Protein 4M6B (pdb70)

GO terms:
  GO:0000785 chromatin (C, IDA)
  GO:0003682 chromatin binding (F, IDA)
  GO:0030466 silent mating-type cassette heterochromatin formation (P, IGI)
  GO:0006357 regulation of transcription by RNA polymerase II (P, IGI)
  GO:0005634 nucleus (C, HDA)
  GO:0006338 chromatin remodeling (P, IMP)
  GO:0006357 regulation of transcription by RNA polymerase II (P, IMP)
  GO:0006368 transcription elongation by RNA polymerase II (P, IMP)
  GO:0070481 nuclear-transcribed mRNA catabolic process, non-stop decay (P, IMP)
  GO:0042802 identical protein binding (F, IPI)
  GO:0005515 protein binding (F, IPI)
  GO:0000791 euchromatin (C, IDA)
  GO:0000978 RNA polymerase II cis-regulatory region sequence-specific DNA binding (F, IDA)
  GO:0031490 chromatin DNA binding (F, IDA)

Foldseek 3Di:
DDAFQVLLVVLLCVQPVQFAADPQRRVVLRVVLVLVLVQLLLQQLVVCVVVVHQERALVSSLVSLVVQFDDPLSVVLQVQLVQLLVQLVVDPPDDASCVSSVHSTHLVVQLVVSVVSNPDSGYYDSSNSSSSRRSSSVVSSQLSNQLCVQCVVVVHRYGDVVSSVCSQVVDVRSVVSVVVSVVVD/DDDDVVVCVVVPDPDDDDDDDPD/DADAFQVLLVVLLCVQPVQFAEDPQRSVVLSVVLVLVLVQLLLQQQCVCVVPVHQERELVSSLVSLVVQFDDVLSVVLQVQLVQLLVQLVVADPPDASCVSSVHSTHLVVQLVVSVVSHDPSYYYDSSNSRSSRRSSSSVSSQLSNQLCVQCVVVPHRYRDVVSSVCSQVVDPRSVVNVVVSVVVVD/DDDPVVVCVPVVDPDDDDDDDPD

InterPro domains:
  IPR002119 Histone H2A [PR00620] (21-43)
  IPR002119 Histone H2A [PR00620] (51-66)
  IPR002119 Histone H2A [PR00620] (66-79)
  IPR002119 Histone H2A [PR00620] (80-94)
  IPR002119 Histone H2A [PR00620] (107-125)
  IPR002119 Histone H2A [PTHR23430] (21-126)
  IPR002119 Histone H2A [SM00414] (10-130)
  IPR007125 Core Histone H2A/H2B/H3 domain [PF00125] (20-98)
  IPR009072 Histone-fold [G3DSA:1.10.20.10] (6-134)
  IPR009072 Histone-fold [SSF47113] (7-106)
  IPR032454 Histone H2A, C-terminal domain [PF16211] (100-133)
  IPR032458 Histone H2A conserved site [PS00046] (29-35)
  IPR061508 Histone H2A, histone fold [cd00074] (27-112)

B-factor: mean 30.36, std 12.37, range [11.06, 81.87]

Sequence (418 aa):
KETYSSYIYKVLKQTHPDTGISQKSMSILNSFVNDIFERIATEASKLAAYNKKSTISAREIQTAVRLILPGELAKHAVSEGTRAVTKYSSSTQAQSSSARAGLQFPVGRIKRYLKRHATGRTRVGSKAAIYLTAVLEYLTAEVLELAGNAAKDLKVKRITPRHLQLAIRGDDELDSLIRATIASGSVGLSALFDLDLDDSEDFTVNSSRKETYSSYIYKVLKQTHPDTGISQKSMSILNSFVNDIFERIATEASKLAAYNKKSTISAREIQTAVRLILPGELAKHAVSEGTRAVTKYSSSTQAQSSSARAGLQFPVGRIKRYLKRHATGRTRVGSKAAIYLTAVLEYLTAEVLELAGNAAKDLKVKRITPRHLQLAIRGDDELDSLIRATIASGGSVGLSALFDLDLDDSEDFTVNSS

CATH classification: 1.10.20.10

Radius of gyration: 30.54 Å; Cα contacts (8 Å, |Δi|>4): 631; chains: 4; bounding box: 44×90×67 Å

Secondary structure (DSSP, 8-state):
----HHHHHHHHHHH-TT-EEBHHHHHHHHHHHHHHHHHHHHHHHHHHHHTT-SEE-HHHHHHHHHHHS-HHHHHHHHHHHHHHHHHHHH----S-HHHHHT-SS-HHHHHHHHHHT--SS-EE-HHHHHHHHHHHHHHHHHHHHHHHHHHHHTT-SEE-HHHHHHHHHTSHHHHHHHHHHHHH-/---GGGG--TT---PPBP-----/-----HHHHHHHHHHH-TT-EEBHHHHHHHHHHHHHHHHHHHHHHHHHHHHTT-SEE-HHHHHHHHHHHS-HHHHHHHHHHHHHHHHHHHHS-SSS-HHHHHT-SS-HHHHHHHHHTT--SS-EE-HHHHHHHHHHHHHHHHHHHHHHHHHHHHTT-SEE-HHHHHHHHHTSHHHHHHHHHHHHHT-/---GGGG--TT---PPBP-----

Nearest PDB structures (foldseek):
  6ae8-assembly2_B  TM=9.876E-01  e=5.219E-27  Saccharomyces cerevisiae S288C
  7ybf-assembly2_B  TM=9.738E-01  e=1.596E-22  Schizosaccharomyces pombe
  8uq9-assembly2_a  TM=9.694E-01  e=1.144E-21  Homo sapiens
  8uq9-assembly1_A  TM=9.672E-01  e=3.319E-21  Homo sapiens
  8uq8-assembly1_A  TM=9.701E-01  e=4.817E-21  Homo sapiens

Structure (mmCIF, N/CA/C/O backbone):
data_4M6B
#
_entry.id   4M6B
#
_cell.length_a   65.667
_cell.length_b   69.917
_cell.length_c   101.724
_cell.angle_alpha   90.00
_cell.angle_beta   90.00
_cell.angle_gamma   90.00
#
_symmetry.space_group_name_H-M   'P 21 21 2'
#
loop_
_entity.id
_entity.type
_entity.pdbx_description
1 polymer 'Chimera protein of Histone H2B.1 and Histone H2A.Z'
2 polymer 'Helicase SWR1'
3 water water
#
loop_
_atom_site.group_PDB
_atom_site.id
_atom_site.type_symbol
_atom_site.label_atom_id
_atom_site.label_alt_id
_atom_site.label_comp_id
_atom_site.label_asym_id
_atom_site.label_entity_id
_atom_site.label_seq_id
_atom_site.pdbx_PDB_ins_code
_atom_site.Cartn_x
_atom_site.Cartn_y
_atom_site.Cartn_z
_atom_site.occupancy
_atom_site.B_iso_or_equiv
_atom_site.auth_seq_id
_atom_site.auth_comp_id
_atom_site.auth_asym_id
_atom_site.auth_atom_id
_atom_site.pdbx_PDB_model_num
ATOM 1 N N . LYS A 1 3 ? 48.282 3.121 19.658 1.00 44.30 37 LYS A N 1
ATOM 2 C CA . LYS A 1 3 ? 48.723 4.546 19.865 1.00 45.94 37 LYS A CA 1
ATOM 3 C C . LYS A 1 3 ? 50.236 4.641 19.933 1.00 48.77 37 LYS A C 1
ATOM 4 O O . LYS A 1 3 ? 50.856 4.201 20.888 1.00 50.84 37 LYS A O 1
ATOM 10 N N . GLU A 1 4 ? 50.832 5.259 18.924 1.00 49.85 38 GLU A N 1
ATOM 11 C CA . GLU A 1 4 ? 52.290 5.309 18.864 1.00 51.37 38 GLU A CA 1
ATOM 12 C C . GLU A 1 4 ? 52.877 6.691 19.024 1.00 49.52 38 GLU A C 1
ATOM 13 O O . GLU A 1 4 ? 52.126 7.659 19.078 1.00 49.31 38 GLU A O 1
ATOM 19 N N . THR A 1 5 ? 54.208 6.785 19.108 1.00 45.87 39 THR A N 1
ATOM 20 C CA . THR A 1 5 ? 54.911 8.068 19.288 1.00 41.44 39 THR A CA 1
ATOM 21 C C . THR A 1 5 ? 55.596 8.594 18.040 1.00 37.48 39 THR A C 1
ATOM 22 O O . THR A 1 5 ? 56.485 7.947 17.519 1.00 37.28 39 THR A O 1
ATOM 26 N N . TYR A 1 6 ? 55.231 9.782 17.573 1.00 32.42 40 TYR A N 1
ATOM 27 C CA . TYR A 1 6 ? 55.851 10.342 16.367 1.00 29.73 40 TYR A CA 1
ATOM 28 C C . TYR A 1 6 ? 56.656 11.593 16.656 1.00 28.06 40 TYR A C 1
ATOM 29 O O . TYR A 1 6 ? 57.101 12.280 15.736 1.00 25.41 40 TYR A O 1
ATOM 38 N N . SER A 1 7 ? 56.861 11.875 17.933 1.00 27.53 41 SER A N 1
ATOM 39 C CA . SER A 1 7 ? 57.536 13.096 18.337 1.00 26.18 41 SER A CA 1
ATOM 40 C C . SER A 1 7 ? 58.813 13.483 17.646 1.00 25.58 41 SER A C 1
ATOM 41 O O . SER A 1 7 ? 58.962 14.625 17.218 1.00 23.63 41 SER A O 1
ATOM 44 N N . SER A 1 8 ? 59.748 12.555 17.553 1.00 24.31 42 SER A N 1
ATOM 45 C CA . SER A 1 8 ? 61.003 12.861 16.897 1.00 25.45 42 SER A CA 1
ATOM 46 C C . SER A 1 8 ? 60.837 13.331 15.491 1.00 24.00 42 SER A C 1
ATOM 47 O O . SER A 1 8 ? 61.524 14.242 15.040 1.00 22.85 42 SER A O 1
ATOM 50 N N . TYR A 1 9 ? 59.947 12.658 14.785 1.00 22.75 43 TYR A N 1
ATOM 51 C CA . TYR A 1 9 ? 59.701 12.970 13.401 1.00 22.35 43 TYR A CA 1
ATOM 52 C C . TYR A 1 9 ? 58.986 14.289 13.281 1.00 20.40 43 TYR A C 1
ATOM 53 O O . TYR A 1 9 ? 59.307 15.103 12.425 1.00 19.33 43 TYR A O 1
ATOM 62 N N . ILE A 1 10 ? 58.016 14.513 14.150 1.00 20.64 44 ILE A N 1
ATOM 63 C CA . ILE A 1 10 ? 57.304 15.772 14.107 1.00 19.65 44 ILE A CA 1
ATOM 64 C C . ILE A 1 10 ? 58.296 16.904 14.310 1.00 19.94 44 ILE A C 1
ATOM 65 O O . ILE A 1 10 ? 58.251 17.920 13.615 1.00 18.68 44 ILE A O 1
ATOM 70 N N . TYR A 1 11 ? 59.214 16.714 15.249 1.00 20.51 45 TYR A N 1
ATOM 71 C CA . TYR A 1 11 ? 60.207 17.730 15.528 1.00 20.88 45 TYR A CA 1
ATOM 72 C C . TYR A 1 11 ? 61.069 18.012 14.296 1.00 20.51 45 TYR A C 1
ATOM 73 O O . TYR A 1 11 ? 61.385 19.167 14.010 1.00 18.85 45 TYR A O 1
ATOM 82 N N . LYS A 1 12 ? 61.439 16.968 13.556 1.00 21.52 46 LYS A N 1
ATOM 83 C CA . LYS A 1 12 ? 62.250 17.166 12.357 1.00 21.47 46 LYS A CA 1
ATOM 84 C C . LYS A 1 12 ? 61.503 17.978 11.315 1.00 20.35 46 LYS A C 1
ATOM 85 O O . LYS A 1 12 ? 62.087 18.823 10.645 1.00 21.12 46 LYS A O 1
ATOM 91 N N . VAL A 1 13 ? 60.210 17.736 11.180 1.00 20.46 47 VAL A N 1
ATOM 92 C CA . VAL A 1 13 ? 59.422 18.489 10.225 1.00 20.59 47 VAL A CA 1
ATOM 93 C C . VAL A 1 13 ? 59.334 19.958 10.656 1.00 21.41 47 VAL A C 1
ATOM 94 O O . VAL A 1 13 ? 59.387 20.873 9.834 1.00 21.19 47 VAL A O 1
ATOM 98 N N . LEU A 1 14 ? 59.204 20.187 11.951 1.00 21.13 48 LEU A N 1
ATOM 99 C CA . LEU A 1 14 ? 59.133 21.551 12.433 1.00 21.91 48 LEU A CA 1
ATOM 100 C C . LEU A 1 14 ? 60.400 22.301 12.071 1.00 23.50 48 LEU A C 1
ATOM 101 O O . LEU A 1 14 ? 60.348 23.436 11.611 1.00 24.05 48 LEU A O 1
ATOM 106 N N . LYS A 1 15 ? 61.544 21.672 12.294 1.00 24.68 49 LYS A N 1
ATOM 107 C CA . LYS A 1 15 ? 62.790 22.333 11.979 1.00 28.09 49 LYS A CA 1
ATOM 108 C C . LYS A 1 15 ? 62.968 22.612 10.485 1.00 30.31 49 LYS A C 1
ATOM 109 O O . LYS A 1 15 ? 63.744 23.490 10.134 1.00 31.05 49 LYS A O 1
ATOM 115 N N . GLN A 1 16 ? 62.269 21.899 9.599 1.00 30.80 50 GLN A N 1
ATOM 116 C CA . GLN A 1 16 ? 62.419 22.192 8.161 1.00 33.66 50 GLN A CA 1
ATOM 117 C C . GLN A 1 16 ? 61.675 23.462 7.814 1.00 33.85 50 GLN A C 1
ATOM 118 O O . GLN A 1 16 ? 62.034 24.172 6.876 1.00 34.17 50 GLN A O 1
ATOM 124 N N . THR A 1 17 ? 60.597 23.713 8.547 1.00 32.91 51 THR A N 1
ATOM 125 C CA . THR A 1 17 ? 59.810 24.889 8.242 1.00 32.77 51 THR A CA 1
ATOM 126 C C . THR A 1 17 ? 59.960 26.089 9.147 1.00 31.21 51 THR A C 1
ATOM 127 O O . THR A 1 17 ? 59.762 27.216 8.700 1.00 31.03 51 THR A O 1
ATOM 131 N N . HIS A 1 18 ? 60.288 25.877 10.421 1.00 28.27 52 HIS A N 1
ATOM 132 C CA . HIS A 1 18 ? 60.526 26.998 11.346 1.00 26.81 52 HIS A CA 1
ATOM 133 C C . HIS A 1 18 ? 61.751 26.555 12.131 1.00 27.95 52 HIS A C 1
ATOM 134 O O . HIS A 1 18 ? 61.674 26.136 13.266 1.00 25.71 52 HIS A O 1
ATOM 141 N N . PRO A 1 19 ? 62.918 26.738 11.535 1.00 28.95 53 PRO A N 1
ATOM 142 C CA . PRO A 1 19 ? 64.177 26.388 12.169 1.00 30.79 53 PRO A CA 1
ATOM 143 C C . PRO A 1 19 ? 64.488 26.873 13.539 1.00 31.39 53 PRO A C 1
ATOM 144 O O . PRO A 1 19 ? 65.064 26.142 14.340 1.00 31.86 53 PRO A O 1
ATOM 148 N N . ASP A 1 20 ? 64.137 28.110 13.816 1.00 31.40 54 ASP A N 1
ATOM 149 C CA . ASP A 1 20 ? 64.439 28.616 15.138 1.00 33.57 54 ASP A CA 1
ATOM 150 C C . ASP A 1 20 ? 63.268 28.705 16.087 1.00 31.71 54 ASP A C 1
ATOM 151 O O . ASP A 1 20 ? 63.364 29.339 17.125 1.00 32.75 54 ASP A O 1
ATOM 156 N N . THR A 1 21 ? 62.188 28.005 15.769 1.00 28.39 55 THR A N 1
ATOM 157 C CA . THR A 1 21 ? 60.998 28.007 16.610 1.00 26.91 55 THR A CA 1
ATOM 158 C C . THR A 1 21 ? 60.929 26.736 17.411 1.00 26.16 55 THR A C 1
ATOM 159 O O . THR A 1 21 ? 61.139 25.654 16.880 1.00 25.67 55 THR A O 1
ATOM 163 N N . GLY A 1 22 ? 60.666 26.856 18.703 1.00 24.24 56 GLY A N 1
ATOM 164 C CA . GLY A 1 22 ? 60.583 25.671 19.531 1.00 24.05 56 GLY A CA 1
ATOM 165 C C . GLY A 1 22 ? 59.161 25.173 19.639 1.00 22.77 56 GLY A C 1
ATOM 166 O O . GLY A 1 22 ? 58.232 25.750 19.072 1.00 21.51 56 GLY A O 1
ATOM 167 N N . ILE A 1 23 ? 59.003 24.073 20.359 1.00 22.09 57 ILE A N 1
ATOM 168 C CA . ILE A 1 23 ? 57.693 23.507 20.570 1.00 20.79 57 ILE A CA 1
ATOM 169 C C . ILE A 1 23 ? 57.643 22.892 21.956 1.00 21.30 57 ILE A C 1
ATOM 170 O O .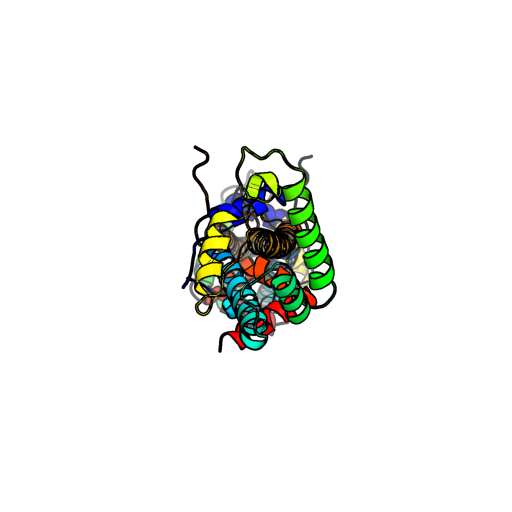 ILE A 1 23 ? 58.593 22.259 22.418 1.00 21.18 57 ILE A O 1
ATOM 175 N N . SER A 1 24 ? 56.531 23.112 22.633 1.00 20.87 58 SER A N 1
ATOM 176 C CA . SER A 1 24 ? 56.370 22.616 23.989 1.00 22.59 58 SER A CA 1
ATOM 177 C C . SER A 1 24 ? 55.971 21.146 24.043 1.00 23.56 58 SER A C 1
ATOM 178 O O . SER A 1 24 ? 55.439 20.605 23.075 1.00 23.10 58 SER A O 1
ATOM 181 N N . GLN A 1 25 ? 56.207 20.502 25.185 1.00 25.25 59 GLN A N 1
ATOM 182 C CA . GLN A 1 25 ? 55.833 19.094 25.310 1.00 26.02 59 GLN A CA 1
ATOM 183 C C . GLN A 1 25 ? 54.337 18.919 25.193 1.00 26.96 59 GLN A C 1
ATOM 184 O O . GLN A 1 25 ? 53.863 17.948 24.610 1.00 25.96 59 GLN A O 1
ATOM 190 N N . LYS A 1 26 ? 53.586 19.863 25.730 1.00 26.00 60 LYS A N 1
ATOM 191 C CA . LYS A 1 26 ? 52.142 19.799 25.642 1.00 26.92 60 LYS A CA 1
ATOM 192 C C . LYS A 1 26 ? 51.734 19.902 24.170 1.00 25.10 60 LYS A C 1
ATOM 193 O O . LYS A 1 26 ? 50.844 19.191 23.735 1.00 25.25 60 LYS A O 1
ATOM 199 N N . SER A 1 27 ? 52.358 20.778 23.396 1.00 24.32 61 SER A N 1
ATOM 200 C CA . SER A 1 27 ? 52.006 20.870 21.980 1.00 22.61 61 SER A CA 1
ATOM 201 C C . SER A 1 27 ? 52.332 19.566 21.273 1.00 22.26 61 SER A C 1
ATOM 202 O O . SER A 1 27 ? 51.578 19.097 20.427 1.00 20.94 61 SER A O 1
ATOM 205 N N . MET A 1 28 ? 53.466 18.969 21.605 1.00 22.29 62 MET A N 1
ATOM 206 C CA . MET A 1 28 ? 53.872 17.735 20.962 1.00 24.84 62 MET A CA 1
ATOM 207 C C . MET A 1 28 ? 52.901 16.627 21.257 1.00 25.32 62 MET A C 1
ATOM 208 O O . MET A 1 28 ? 52.631 15.790 20.408 1.00 25.45 62 MET A O 1
ATOM 213 N N . SER A 1 29 ? 52.359 16.606 22.463 1.00 24.97 63 SER A N 1
ATOM 214 C CA . SER A 1 29 ? 51.413 15.571 22.816 1.00 26.43 63 SER A CA 1
ATOM 215 C C . SER A 1 29 ? 50.178 15.639 21.932 1.00 25.80 63 SER A C 1
ATOM 216 O O . SER A 1 29 ? 49.648 14.618 21.503 1.00 24.80 63 SER A O 1
ATOM 219 N N . ILE A 1 30 ? 49.726 16.851 21.653 1.00 24.95 64 ILE A N 1
ATOM 220 C CA . ILE A 1 30 ? 48.563 17.041 20.816 1.00 23.00 64 ILE A CA 1
ATOM 221 C C . ILE A 1 30 ? 48.849 16.685 19.357 1.00 23.73 64 ILE A C 1
ATOM 222 O O . ILE A 1 30 ? 47.988 16.128 18.673 1.00 23.33 64 ILE A O 1
ATOM 227 N N . LEU A 1 31 ? 50.039 17.007 18.864 1.00 23.19 65 LEU A N 1
ATOM 228 C CA . LEU A 1 31 ? 50.340 16.655 17.475 1.00 24.31 65 LEU A CA 1
ATOM 229 C C . LEU A 1 31 ? 50.440 15.152 17.336 1.00 24.01 65 LEU A C 1
ATOM 230 O O . LEU A 1 31 ? 50.052 14.588 16.328 1.00 25.04 65 LEU A O 1
ATOM 235 N N . ASN A 1 32 ? 50.975 14.497 18.354 1.00 25.38 66 ASN A N 1
ATOM 236 C CA . ASN A 1 32 ? 51.062 13.050 18.312 1.00 27.18 66 ASN A CA 1
ATOM 237 C C . ASN A 1 32 ? 49.654 12.467 18.215 1.00 27.12 66 ASN A C 1
ATOM 238 O O . ASN A 1 32 ? 49.426 11.497 17.506 1.00 27.30 66 ASN A O 1
ATOM 243 N N . SER A 1 33 ? 48.714 13.051 18.942 1.00 26.45 67 SER A N 1
ATOM 244 C CA . SER A 1 33 ? 47.328 12.613 18.864 1.00 26.50 67 SER A CA 1
ATOM 245 C C . SER A 1 33 ? 46.780 12.870 17.466 1.00 27.75 67 SER A C 1
ATOM 246 O O . SER A 1 33 ? 45.996 12.092 16.953 1.00 29.69 67 SER A O 1
ATOM 249 N N . PHE A 1 34 ? 47.176 13.977 16.862 1.00 26.54 68 PHE A N 1
ATOM 250 C CA . PHE A 1 34 ? 46.737 14.302 15.523 1.00 27.39 68 PHE A CA 1
ATOM 251 C C . PHE A 1 34 ? 47.198 13.224 14.549 1.00 27.71 68 PHE A C 1
ATOM 252 O O . PHE A 1 34 ? 46.397 12.676 13.805 1.00 27.92 68 PHE A O 1
ATOM 260 N N . VAL A 1 35 ? 48.482 12.888 14.557 1.00 26.37 69 VAL A N 1
ATOM 261 C CA . VAL A 1 35 ? 48.965 11.889 13.621 1.00 26.17 69 VAL A CA 1
ATOM 262 C C . VAL A 1 35 ? 48.275 10.562 13.846 1.00 26.00 69 VAL A C 1
ATOM 263 O O . VAL A 1 35 ? 47.802 9.946 12.905 1.00 25.80 69 VAL A O 1
ATOM 267 N N . ASN A 1 36 ? 48.207 10.113 15.088 1.00 27.32 70 ASN A N 1
ATOM 268 C CA . ASN A 1 36 ? 47.550 8.838 15.342 1.00 29.44 70 ASN A CA 1
ATOM 269 C C . ASN A 1 36 ? 46.102 8.796 14.911 1.00 29.24 70 ASN A C 1
ATOM 270 O O . ASN A 1 36 ? 45.650 7.819 14.324 1.00 29.53 70 ASN A O 1
ATOM 275 N N . ASP A 1 37 ? 45.357 9.837 15.249 1.00 28.41 71 ASP A N 1
ATOM 276 C CA . ASP A 1 37 ? 43.943 9.850 14.914 1.00 29.26 71 ASP A CA 1
ATOM 277 C C . ASP A 1 37 ? 43.688 9.875 13.421 1.00 28.79 71 ASP A C 1
ATOM 278 O O . ASP A 1 37 ? 42.782 9.212 12.930 1.00 29.00 71 ASP A O 1
ATOM 283 N N . ILE A 1 38 ? 44.473 10.648 12.692 1.00 28.31 72 ILE A N 1
ATOM 284 C CA . ILE A 1 38 ? 44.284 10.711 11.257 1.00 30.13 72 ILE A CA 1
ATOM 285 C C . ILE A 1 38 ? 44.665 9.373 10.619 1.00 30.97 72 ILE A C 1
ATOM 286 O O . ILE A 1 38 ? 44.004 8.884 9.709 1.00 31.25 72 ILE A O 1
ATOM 291 N N . PHE A 1 39 ? 45.739 8.784 11.123 1.00 32.92 73 PHE A N 1
ATOM 292 C CA . PHE A 1 39 ? 46.212 7.516 10.614 1.00 35.07 73 PHE A CA 1
ATOM 293 C C . PHE A 1 39 ? 45.092 6.509 10.716 1.00 36.25 73 PHE A C 1
ATOM 294 O O . PHE A 1 39 ? 44.734 5.853 9.756 1.00 35.28 73 PHE A O 1
ATOM 302 N N . GLU A 1 40 ? 44.515 6.416 11.900 1.00 37.96 74 GLU A N 1
ATOM 303 C CA . GLU A 1 40 ? 43.455 5.465 12.159 1.00 40.18 74 GLU A CA 1
ATOM 304 C C . GLU A 1 40 ? 42.272 5.663 11.245 1.00 39.81 74 GLU A C 1
ATOM 305 O O . GLU A 1 40 ? 41.699 4.705 10.755 1.00 39.74 74 GLU A O 1
ATOM 311 N N . ARG A 1 41 ? 41.897 6.906 11.006 1.00 38.24 75 ARG A N 1
ATOM 312 C CA . ARG A 1 41 ? 40.780 7.173 10.112 1.00 37.76 75 ARG A CA 1
ATOM 313 C C . ARG A 1 41 ? 41.072 6.763 8.672 1.00 36.61 75 ARG A C 1
ATOM 314 O O . ARG A 1 41 ? 40.212 6.217 7.981 1.00 34.77 75 ARG A O 1
ATOM 322 N N . ILE A 1 42 ? 42.272 7.045 8.198 1.00 33.96 76 ILE A N 1
ATOM 323 C CA . ILE A 1 42 ? 42.603 6.666 6.847 1.00 33.99 76 ILE A CA 1
ATOM 324 C C . ILE A 1 42 ? 42.835 5.171 6.729 1.00 34.21 76 ILE A C 1
ATOM 325 O O . ILE A 1 42 ? 42.403 4.570 5.750 1.00 34.52 76 ILE A O 1
ATOM 330 N N . ALA A 1 43 ? 43.465 4.552 7.727 1.00 33.94 77 ALA A N 1
ATOM 331 C CA . ALA A 1 43 ? 43.740 3.131 7.627 1.00 34.75 77 ALA A CA 1
ATOM 332 C C . ALA A 1 43 ? 42.446 2.399 7.651 1.00 36.10 77 ALA A C 1
ATOM 333 O O . ALA A 1 43 ? 42.254 1.459 6.900 1.00 36.17 77 ALA A O 1
ATOM 335 N N . THR A 1 44 ? 41.535 2.850 8.494 1.00 36.28 78 THR A N 1
ATOM 336 C CA . THR A 1 44 ? 40.244 2.211 8.583 1.00 38.49 78 THR A CA 1
ATOM 337 C C . THR A 1 44 ? 39.465 2.308 7.277 1.00 39.08 78 THR A C 1
ATOM 338 O O . THR A 1 44 ? 38.872 1.327 6.842 1.00 40.66 78 THR A O 1
ATOM 342 N N . GLU A 1 45 ? 39.463 3.472 6.643 1.00 39.48 79 GLU A N 1
ATOM 343 C CA . GLU A 1 45 ? 38.739 3.591 5.393 1.00 41.23 79 GLU A CA 1
ATOM 344 C C . GLU A 1 45 ? 39.375 2.808 4.261 1.00 41.27 79 GLU A C 1
ATOM 345 O O . GLU A 1 45 ? 38.674 2.214 3.450 1.00 40.46 79 GLU A O 1
ATOM 351 N N . ALA A 1 46 ? 40.704 2.816 4.188 1.00 40.32 80 ALA A N 1
ATOM 352 C CA . ALA A 1 46 ? 41.414 2.140 3.106 1.00 41.26 80 ALA A CA 1
ATOM 353 C C . ALA A 1 46 ? 41.194 0.663 3.107 1.00 42.44 80 ALA A C 1
ATOM 354 O O . ALA A 1 46 ? 41.077 0.028 2.067 1.00 42.65 80 ALA A O 1
ATOM 356 N N . SER A 1 47 ? 41.179 0.106 4.290 1.00 43.09 81 SER A N 1
ATOM 357 C CA . SER A 1 47 ? 40.967 -1.299 4.412 1.00 44.77 81 SER A CA 1
ATOM 358 C C . SER A 1 47 ? 39.551 -1.651 3.940 1.00 46.03 81 SER A C 1
ATOM 359 O O . SER A 1 47 ? 39.327 -2.676 3.290 1.00 45.94 81 SER A O 1
ATOM 362 N N . LYS A 1 48 ? 38.588 -0.804 4.267 1.00 47.35 82 LYS A N 1
ATOM 363 C CA . LYS A 1 48 ? 37.235 -1.071 3.834 1.00 49.50 82 LYS A CA 1
ATOM 364 C C . LYS A 1 48 ? 37.163 -0.958 2.331 1.00 49.29 82 LYS A C 1
ATOM 365 O O . LYS A 1 48 ? 36.490 -1.745 1.678 1.00 48.91 82 LYS A O 1
ATOM 371 N N . LEU A 1 49 ? 37.878 0.007 1.774 1.00 48.19 83 LEU A N 1
ATOM 372 C CA . LEU A 1 49 ? 37.850 0.198 0.343 1.00 48.41 83 LEU A CA 1
ATOM 373 C C . LEU A 1 49 ? 38.446 -0.980 -0.404 1.00 48.14 83 LEU A C 1
ATOM 374 O O . LEU A 1 49 ? 37.998 -1.321 -1.494 1.00 47.45 83 LEU A O 1
ATOM 379 N N . ALA A 1 50 ? 39.461 -1.596 0.178 1.00 48.09 84 ALA A N 1
ATOM 380 C CA . ALA A 1 50 ? 40.054 -2.757 -0.446 1.00 47.95 84 ALA A CA 1
ATOM 381 C C . ALA A 1 50 ? 38.988 -3.854 -0.492 1.00 48.17 84 ALA A C 1
ATOM 382 O O . ALA A 1 50 ? 38.838 -4.533 -1.506 1.00 47.49 84 ALA A O 1
ATOM 384 N N . ALA A 1 51 ? 38.237 -4.021 0.593 1.00 47.83 85 ALA A N 1
ATOM 385 C CA . ALA A 1 51 ? 37.230 -5.075 0.625 1.00 48.43 85 ALA A CA 1
ATOM 386 C C . ALA A 1 51 ? 36.130 -4.881 -0.387 1.00 49.03 85 ALA A C 1
ATOM 387 O O . ALA A 1 51 ? 35.718 -5.834 -1.032 1.00 48.88 85 ALA A O 1
ATOM 389 N N . TYR A 1 52 ? 35.645 -3.658 -0.538 1.00 50.06 86 TYR A N 1
ATOM 390 C CA . TYR A 1 52 ? 34.596 -3.422 -1.511 1.00 51.15 86 TYR A CA 1
ATOM 391 C C . TYR A 1 52 ? 35.042 -3.505 -2.957 1.00 51.08 86 TYR A C 1
ATOM 392 O O . TYR A 1 52 ? 34.245 -3.852 -3.820 1.00 51.28 86 TYR A O 1
ATOM 401 N N . ASN A 1 53 ? 36.301 -3.188 -3.231 1.00 50.54 87 ASN A N 1
ATOM 402 C CA . ASN A 1 53 ? 36.790 -3.261 -4.599 1.00 50.55 87 ASN A CA 1
ATOM 403 C C . ASN A 1 53 ? 37.342 -4.636 -4.852 1.00 50.17 87 ASN A C 1
ATOM 404 O O . ASN A 1 53 ? 37.943 -4.887 -5.894 1.00 49.68 87 ASN A O 1
ATOM 409 N N . LYS A 1 54 ? 37.163 -5.508 -3.867 1.00 49.17 88 LYS A N 1
ATOM 410 C CA . LYS A 1 54 ? 37.593 -6.889 -3.976 1.00 48.81 88 LYS A CA 1
ATOM 411 C C . LYS A 1 54 ? 39.091 -7.097 -4.141 1.00 48.29 88 LYS A C 1
ATOM 412 O O . LYS A 1 54 ? 39.518 -7.908 -4.964 1.00 48.70 88 LYS A O 1
ATOM 418 N N . LYS A 1 55 ? 39.891 -6.387 -3.354 1.00 46.78 89 LYS A N 1
ATOM 419 C CA . LYS A 1 55 ? 41.341 -6.519 -3.446 1.00 45.72 89 LYS A CA 1
ATOM 420 C C . LYS A 1 55 ? 41.877 -7.261 -2.232 1.00 45.39 89 LYS A C 1
ATOM 421 O O . LYS A 1 55 ? 41.228 -7.303 -1.194 1.00 45.26 89 LYS A O 1
ATOM 427 N N . SER A 1 56 ? 43.055 -7.851 -2.345 1.00 45.07 90 SER A N 1
ATOM 428 C CA . SER A 1 56 ? 43.588 -8.592 -1.211 1.00 44.66 90 SER A CA 1
ATOM 429 C C . SER A 1 56 ? 44.753 -7.834 -0.625 1.00 43.41 90 SER A C 1
ATOM 430 O O . SER A 1 56 ? 45.437 -8.298 0.287 1.00 41.32 90 SER A O 1
ATOM 433 N N . THR A 1 57 ? 44.977 -6.662 -1.188 1.00 43.22 91 THR A N 1
ATOM 434 C CA . THR A 1 57 ? 46.049 -5.818 -0.741 1.00 42.72 91 THR A CA 1
ATOM 435 C C . THR A 1 57 ? 45.602 -4.389 -0.711 1.00 41.90 91 THR A C 1
ATOM 436 O O . THR A 1 57 ? 44.880 -3.920 -1.595 1.00 41.17 91 THR A O 1
ATOM 440 N N . ILE A 1 58 ? 46.033 -3.706 0.335 1.00 40.78 92 ILE A N 1
ATOM 441 C CA . ILE A 1 58 ? 45.756 -2.303 0.472 1.00 39.11 92 ILE A CA 1
ATOM 442 C C . ILE A 1 58 ? 46.933 -1.719 -0.265 1.00 38.47 92 ILE A C 1
ATOM 443 O O . ILE A 1 58 ? 48.083 -1.867 0.142 1.00 38.17 92 ILE A O 1
ATOM 448 N N . SER A 1 59 ? 46.633 -1.073 -1.371 1.00 38.98 93 SER A N 1
ATOM 449 C CA . SER A 1 59 ? 47.660 -0.500 -2.194 1.00 38.82 93 SER A CA 1
ATOM 450 C C . SER A 1 59 ? 47.498 1.000 -2.129 1.00 39.36 93 SER A C 1
ATOM 451 O O . SER A 1 59 ? 46.584 1.517 -1.489 1.00 38.93 93 SER A O 1
ATOM 454 N N . ALA A 1 60 ? 48.380 1.702 -2.809 1.00 38.52 94 ALA A N 1
ATOM 455 C CA . ALA A 1 60 ? 48.306 3.138 -2.800 1.00 38.78 94 ALA A CA 1
ATOM 456 C C . ALA A 1 60 ? 47.000 3.647 -3.397 1.00 38.70 94 ALA A C 1
ATOM 457 O O . ALA A 1 60 ? 46.548 4.735 -3.044 1.00 37.74 94 ALA A O 1
ATOM 459 N N . ARG A 1 61 ? 46.396 2.868 -4.300 1.00 38.29 95 ARG A N 1
ATOM 460 C CA . ARG A 1 61 ? 45.146 3.285 -4.942 1.00 37.69 95 ARG A CA 1
ATOM 461 C C . ARG A 1 61 ? 44.093 3.476 -3.886 1.00 38.15 95 ARG A C 1
ATOM 462 O O . ARG A 1 61 ? 43.322 4.433 -3.927 1.00 39.70 95 ARG A O 1
ATOM 470 N N . GLU A 1 62 ? 44.046 2.547 -2.945 1.00 36.56 96 GLU A N 1
ATOM 471 C CA . GLU A 1 62 ? 43.091 2.632 -1.868 1.00 38.03 96 GLU A CA 1
ATOM 472 C C . GLU A 1 62 ? 43.410 3.756 -0.906 1.00 37.89 96 GLU A C 1
ATOM 473 O O . GLU A 1 62 ? 42.505 4.395 -0.384 1.00 38.35 96 GLU A O 1
ATOM 479 N N . ILE A 1 63 ? 44.691 3.973 -0.636 1.00 37.55 97 ILE A N 1
ATOM 480 C CA . ILE A 1 63 ? 45.045 5.024 0.290 1.00 36.89 97 ILE A CA 1
ATOM 481 C C . ILE A 1 63 ? 44.585 6.305 -0.346 1.00 38.25 97 ILE A C 1
ATOM 482 O O . ILE A 1 63 ? 44.011 7.156 0.318 1.00 37.85 97 ILE A O 1
ATOM 487 N N . GLN A 1 64 ? 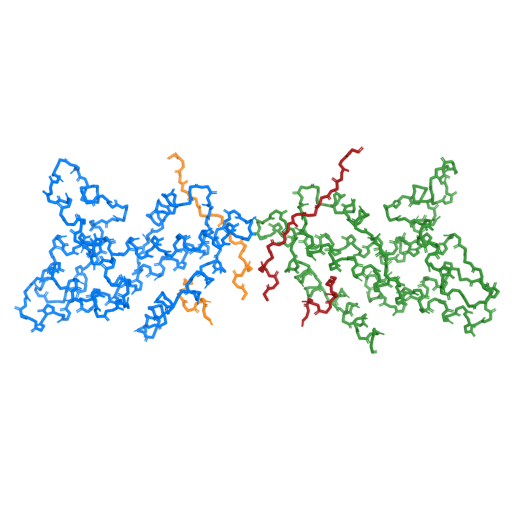44.787 6.412 -1.650 1.00 37.66 98 GLN A N 1
ATOM 488 C CA . GLN A 1 64 ? 44.387 7.603 -2.365 1.00 39.61 98 GLN A CA 1
ATOM 489 C C . GLN A 1 64 ? 42.897 7.829 -2.284 1.00 40.52 98 GLN A C 1
ATOM 490 O O . GLN A 1 64 ? 42.457 8.953 -2.088 1.00 40.07 98 GLN A O 1
ATOM 496 N N . THR A 1 65 ? 42.117 6.770 -2.451 1.00 41.42 99 THR A N 1
ATOM 497 C CA . THR A 1 65 ? 40.680 6.929 -2.407 1.00 41.71 99 THR A CA 1
ATOM 498 C C . THR A 1 65 ? 40.233 7.370 -1.028 1.00 42.05 99 THR A C 1
ATOM 499 O O . THR A 1 65 ? 39.396 8.256 -0.897 1.00 42.95 99 THR A O 1
ATOM 503 N N . ALA A 1 66 ? 40.812 6.763 -0.003 1.00 41.68 100 ALA A N 1
ATOM 504 C CA . ALA A 1 66 ? 40.475 7.107 1.362 1.00 40.65 100 ALA A CA 1
ATOM 505 C C . ALA A 1 66 ? 40.818 8.553 1.641 1.00 40.80 100 ALA A C 1
ATOM 506 O O . ALA A 1 66 ? 40.036 9.282 2.242 1.00 39.97 100 ALA A O 1
ATOM 508 N N . VAL A 1 67 ? 41.990 8.970 1.199 1.00 39.87 101 VAL A N 1
ATOM 509 C CA . VAL A 1 67 ? 42.413 10.317 1.465 1.00 39.90 101 VAL A CA 1
ATOM 510 C C . VAL A 1 67 ? 41.406 11.259 0.873 1.00 41.50 101 VAL A C 1
ATOM 511 O O . VAL A 1 67 ? 41.011 12.229 1.506 1.00 40.71 101 VAL A O 1
ATOM 515 N N . ARG A 1 68 ? 40.949 10.941 -0.325 1.00 42.65 102 ARG A N 1
ATOM 516 C CA . ARG A 1 68 ? 39.981 11.791 -0.974 1.00 45.24 102 ARG A CA 1
ATOM 517 C C . ARG A 1 68 ? 38.625 11.834 -0.261 1.00 45.45 102 ARG A C 1
ATOM 518 O O . ARG A 1 68 ? 37.970 12.871 -0.265 1.00 46.42 102 ARG A O 1
ATOM 526 N N . LEU A 1 69 ? 38.193 10.731 0.341 1.00 45.41 103 LEU A N 1
ATOM 527 C CA . LEU A 1 69 ? 36.934 10.745 1.083 1.00 46.60 103 LEU A CA 1
ATOM 528 C C . LEU A 1 69 ? 37.083 11.498 2.410 1.00 46.41 103 LEU A C 1
ATOM 529 O O . LEU A 1 69 ? 36.203 12.253 2.797 1.00 46.13 103 LEU A O 1
ATOM 534 N N . ILE A 1 70 ? 38.195 11.278 3.101 1.00 45.17 104 ILE A N 1
ATOM 535 C CA . ILE A 1 70 ? 38.458 11.906 4.393 1.00 43.74 104 ILE A CA 1
ATOM 536 C C . ILE A 1 70 ? 38.930 13.362 4.376 1.00 44.13 104 ILE A C 1
ATOM 537 O O . ILE A 1 70 ? 38.500 14.172 5.194 1.00 44.26 104 ILE A O 1
ATOM 542 N N . LEU A 1 71 ? 39.797 13.705 3.442 1.00 43.73 105 LEU A N 1
ATOM 543 C CA . LEU A 1 71 ? 40.311 15.054 3.407 1.00 43.80 105 LEU A CA 1
ATOM 544 C C . LEU A 1 71 ? 39.485 15.990 2.570 1.00 45.00 105 LEU A C 1
ATOM 545 O O . LEU A 1 71 ? 39.045 15.672 1.475 1.00 45.25 105 LEU A O 1
ATOM 550 N N . PRO A 1 72 ? 39.243 17.165 3.115 1.00 46.21 106 PRO A N 1
ATOM 551 C CA . PRO A 1 72 ? 38.474 18.189 2.446 1.00 46.99 106 PRO A CA 1
ATOM 552 C C . PRO A 1 72 ? 39.185 18.900 1.332 1.00 47.69 106 PRO A C 1
ATOM 553 O O . PRO A 1 72 ? 40.379 19.138 1.403 1.00 47.98 106 PRO A O 1
ATOM 557 N N . GLY A 1 73 ? 38.418 19.185 0.298 1.00 47.90 107 GLY A N 1
ATOM 558 C CA . GLY A 1 73 ? 38.903 20.137 -0.673 1.00 48.05 107 GLY A CA 1
ATOM 559 C C . GLY A 1 73 ? 40.311 20.124 -1.077 1.00 48.65 107 GLY A C 1
ATOM 560 O O . GLY A 1 73 ? 40.789 19.119 -1.562 1.00 49.54 107 GLY A O 1
ATOM 561 N N . GLU A 1 74 ? 40.955 21.260 -0.886 1.00 48.50 108 GLU A N 1
ATOM 562 C CA . GLU A 1 74 ? 42.329 21.447 -1.276 1.00 48.23 108 GLU A CA 1
ATOM 563 C C . GLU A 1 74 ? 43.332 20.594 -0.544 1.00 46.63 108 GLU A C 1
ATOM 564 O O . GLU A 1 74 ? 44.385 20.272 -1.089 1.00 45.51 108 GLU A O 1
ATOM 570 N N . LEU A 1 75 ? 43.034 20.247 0.700 1.00 44.70 109 LEU A N 1
ATOM 571 C CA . LEU A 1 75 ? 43.947 19.395 1.438 1.00 43.44 109 LEU A CA 1
ATOM 572 C C . LEU A 1 75 ? 44.035 18.060 0.753 1.00 42.96 109 LEU A C 1
ATOM 573 O O . LEU A 1 75 ? 45.105 17.486 0.675 1.00 42.13 109 LEU A O 1
ATOM 578 N N . ALA A 1 76 ? 42.915 17.538 0.273 1.00 42.58 110 ALA A N 1
ATOM 579 C CA . ALA A 1 76 ? 42.944 16.247 -0.384 1.00 42.93 110 ALA A CA 1
ATOM 580 C C . ALA A 1 76 ? 43.819 16.297 -1.618 1.00 42.65 110 ALA A C 1
ATOM 581 O O . ALA A 1 76 ? 44.629 15.402 -1.830 1.00 42.75 110 ALA A O 1
ATOM 583 N N . LYS A 1 77 ? 43.717 17.356 -2.414 1.00 43.66 111 LYS A N 1
ATOM 584 C CA . LYS A 1 77 ? 44.530 17.340 -3.608 1.00 44.43 111 LYS A CA 1
ATOM 585 C C . LYS A 1 77 ? 46.001 17.517 -3.370 1.00 44.11 111 LYS A C 1
ATOM 586 O O . LYS A 1 77 ? 46.802 16.856 -4.027 1.00 43.33 111 LYS A O 1
ATOM 592 N N . HIS A 1 78 ? 46.368 18.326 -2.393 1.00 43.57 112 HIS A N 1
ATOM 593 C CA . HIS A 1 78 ? 47.771 18.485 -2.123 1.00 42.65 112 HIS A CA 1
ATOM 594 C C . HIS A 1 78 ? 48.355 17.266 -1.512 1.00 40.55 112 HIS A C 1
ATOM 595 O O . HIS A 1 78 ? 49.503 16.943 -1.743 1.00 39.69 112 HIS A O 1
ATOM 602 N N . ALA A 1 79 ? 47.548 16.557 -0.753 1.00 38.60 113 ALA A N 1
ATOM 603 C CA . ALA A 1 79 ? 48.034 15.370 -0.122 1.00 38.29 113 ALA A CA 1
ATOM 604 C C . ALA A 1 79 ? 48.233 14.276 -1.140 1.00 37.55 113 ALA A C 1
ATOM 605 O O . ALA A 1 79 ? 49.147 13.461 -1.029 1.00 35.13 113 ALA A O 1
ATOM 607 N N . VAL A 1 80 ? 47.347 14.253 -2.122 1.00 37.77 114 VAL A N 1
ATOM 608 C CA . VAL A 1 80 ? 47.426 13.256 -3.159 1.00 37.56 114 VAL A CA 1
ATOM 609 C C . VAL A 1 80 ? 48.674 13.544 -3.943 1.00 37.39 114 VAL A C 1
ATOM 610 O O . VAL A 1 80 ? 49.416 12.649 -4.310 1.00 37.84 114 VAL A O 1
ATOM 614 N N . SER A 1 81 ? 48.933 14.811 -4.175 1.00 39.33 115 SER A N 1
ATOM 615 C CA . SER A 1 81 ? 50.123 15.159 -4.895 1.00 39.74 115 SER A CA 1
ATOM 616 C C . SER A 1 81 ? 51.352 14.667 -4.124 1.00 40.20 115 SER A C 1
ATOM 617 O O . SER A 1 81 ? 52.297 14.129 -4.710 1.00 40.53 115 SER A O 1
ATOM 620 N N . GLU A 1 82 ? 51.331 14.837 -2.805 1.00 39.64 116 GLU A N 1
ATOM 621 C CA . GLU A 1 82 ? 52.457 14.412 -1.979 1.00 39.37 116 GLU A CA 1
ATOM 622 C C . GLU A 1 82 ? 52.650 12.930 -1.924 1.00 38.04 116 GLU A C 1
ATOM 623 O O . GLU A 1 82 ? 53.777 12.463 -1.978 1.00 37.62 116 GLU A O 1
ATOM 629 N N . GLY A 1 83 ? 51.571 12.184 -1.760 1.00 37.07 117 GLY A N 1
ATOM 630 C CA . GLY A 1 83 ? 51.714 10.749 -1.687 1.00 38.91 117 GLY A CA 1
ATOM 631 C C . GLY A 1 83 ? 52.262 10.203 -2.990 1.00 39.74 117 GLY A C 1
ATOM 632 O O . GLY A 1 83 ? 53.143 9.347 -3.006 1.00 38.74 117 GLY A O 1
ATOM 633 N N . THR A 1 84 ? 51.734 10.720 -4.089 1.00 40.46 118 THR A N 1
ATOM 634 C CA . THR A 1 84 ? 52.146 10.281 -5.407 1.00 42.76 118 THR A CA 1
ATOM 635 C C . THR A 1 84 ? 53.604 10.574 -5.671 1.00 43.49 118 THR A C 1
ATOM 636 O O . THR A 1 84 ? 54.328 9.740 -6.204 1.00 44.19 118 THR A O 1
ATOM 640 N N . ARG A 1 85 ? 54.029 11.765 -5.291 1.00 44.49 119 ARG A N 1
ATOM 641 C CA . ARG A 1 85 ? 55.403 12.166 -5.480 1.00 45.48 119 ARG A CA 1
ATOM 642 C C . ARG A 1 85 ? 56.359 11.306 -4.677 1.00 43.64 119 ARG A C 1
ATOM 643 O O . ARG A 1 85 ? 57.448 11.009 -5.139 1.00 42.26 119 ARG A O 1
ATOM 651 N N . ALA A 1 86 ? 55.965 10.926 -3.468 1.00 41.44 120 ALA A N 1
ATOM 652 C CA . ALA A 1 86 ? 56.841 10.129 -2.624 1.00 39.61 120 ALA A CA 1
ATOM 653 C C . ALA A 1 86 ? 57.057 8.750 -3.199 1.00 39.12 120 ALA A C 1
ATOM 654 O O . ALA A 1 86 ? 58.168 8.235 -3.194 1.00 37.00 120 ALA A O 1
ATOM 656 N N . VAL A 1 87 ? 55.974 8.148 -3.667 1.00 38.44 121 VAL A N 1
ATOM 657 C CA . VAL A 1 87 ? 56.046 6.827 -4.252 1.00 39.34 121 VAL A CA 1
ATOM 658 C C . VAL A 1 87 ? 56.959 6.888 -5.472 1.00 39.82 121 VAL A C 1
ATOM 659 O O . VAL A 1 87 ? 57.833 6.050 -5.645 1.00 40.72 121 VAL A O 1
ATOM 663 N N . THR A 1 88 ? 56.775 7.901 -6.299 1.00 41.01 122 THR A N 1
ATOM 664 C CA . THR A 1 88 ? 57.590 8.040 -7.482 1.00 41.80 122 THR A CA 1
ATOM 665 C C . THR A 1 88 ? 59.064 8.154 -7.104 1.00 42.04 122 THR A C 1
ATOM 666 O O . THR A 1 88 ? 59.905 7.447 -7.656 1.00 41.37 122 THR A O 1
ATOM 670 N N . LYS A 1 89 ? 59.374 9.001 -6.130 1.00 41.26 123 LYS A N 1
ATOM 671 C CA . LYS A 1 89 ? 60.756 9.143 -5.705 1.00 41.43 123 LYS A CA 1
ATOM 672 C C . LYS A 1 89 ? 61.281 7.837 -5.202 1.00 40.70 123 LYS A C 1
ATOM 673 O O . LYS A 1 89 ? 62.395 7.434 -5.510 1.00 40.62 123 LYS A O 1
ATOM 679 N N . TYR A 1 90 ? 60.466 7.185 -4.400 1.00 39.68 124 TYR A N 1
ATOM 680 C CA . TYR A 1 90 ? 60.870 5.954 -3.806 1.00 40.39 124 TYR A CA 1
ATOM 681 C C . TYR A 1 90 ? 61.305 4.959 -4.848 1.00 41.55 124 TYR A C 1
ATOM 682 O O . TYR A 1 90 ? 62.280 4.245 -4.666 1.00 41.26 124 TYR A O 1
ATOM 691 N N . SER A 1 91 ? 60.585 4.908 -5.950 1.00 42.80 125 SER A N 1
ATOM 692 C CA . SER A 1 91 ? 60.952 3.942 -6.960 1.00 45.26 125 SER A CA 1
ATOM 693 C C . SER A 1 91 ? 62.084 4.427 -7.849 1.00 46.19 125 SER A C 1
ATOM 694 O O . SER A 1 91 ? 62.840 3.628 -8.389 1.00 46.68 125 SER A O 1
ATOM 697 N N . SER A 1 92 ? 62.204 5.736 -7.997 1.00 46.95 126 SER A N 1
ATOM 698 C CA . SER A 1 92 ? 63.231 6.308 -8.853 1.00 48.02 126 SER A CA 1
ATOM 699 C C . SER A 1 92 ? 64.596 6.218 -8.274 1.00 48.12 126 SER A C 1
ATOM 700 O O . SER A 1 92 ? 65.597 6.141 -8.980 1.00 48.71 126 SER A O 1
ATOM 703 N N . SER A 1 93 ? 64.649 6.292 -6.968 1.00 47.20 127 SER A N 1
ATOM 704 C CA . SER A 1 93 ? 65.937 6.275 -6.352 1.00 46.96 127 SER A CA 1
ATOM 705 C C . SER A 1 93 ? 65.984 5.139 -5.382 1.00 45.93 127 SER A C 1
ATOM 706 O O . SER A 1 93 ? 65.360 5.175 -4.326 1.00 46.12 127 SER A O 1
ATOM 709 N N . THR A 1 94 ? 66.762 4.131 -5.750 1.00 44.18 128 THR A N 1
ATOM 710 C CA . THR A 1 94 ? 66.877 2.904 -4.990 1.00 43.06 128 THR A CA 1
ATOM 711 C C . THR A 1 94 ? 68.134 2.689 -4.170 1.00 43.39 128 THR A C 1
ATOM 712 O O . THR A 1 94 ? 68.228 1.693 -3.459 1.00 43.52 128 THR A O 1
ATOM 716 N N . GLN A 1 95 ? 69.108 3.582 -4.273 1.00 42.64 129 GLN A N 1
ATOM 717 C CA . GLN A 1 95 ? 70.353 3.401 -3.532 1.00 44.11 129 GLN A CA 1
ATOM 718 C C . GLN A 1 95 ? 70.266 3.588 -2.016 1.00 44.73 129 GLN A C 1
ATOM 719 O O . GLN A 1 95 ? 70.918 2.865 -1.258 1.00 44.48 129 GLN A O 1
ATOM 725 N N . ALA A 1 96 ? 69.470 4.560 -1.580 1.00 45.04 130 ALA A N 1
ATOM 726 C CA . ALA A 1 96 ? 69.344 4.857 -0.160 1.00 45.25 130 ALA A CA 1
ATOM 727 C C . ALA A 1 96 ? 68.880 3.654 0.637 1.00 45.89 130 ALA A C 1
ATOM 728 O O . ALA A 1 96 ? 68.038 2.875 0.193 1.00 44.90 130 ALA A O 1
ATOM 730 N N . GLN A 1 97 ? 69.466 3.510 1.816 1.00 46.85 131 GLN A N 1
ATOM 731 C CA . GLN A 1 97 ? 69.153 2.419 2.713 1.00 47.94 131 GLN A CA 1
ATOM 732 C C . GLN A 1 97 ? 67.771 2.483 3.367 1.00 46.85 131 GLN A C 1
ATOM 733 O O . GLN A 1 97 ? 67.133 1.449 3.557 1.00 46.67 131 GLN A O 1
ATOM 739 N N . SER A 1 98 ? 67.299 3.678 3.715 1.00 44.69 132 SER A N 1
ATOM 740 C CA . SER A 1 98 ? 66.005 3.779 4.384 1.00 42.73 132 SER A CA 1
ATOM 741 C C . SER A 1 98 ? 64.878 4.177 3.452 1.00 40.85 132 SER A C 1
ATOM 742 O O . SER A 1 98 ? 65.000 5.100 2.646 1.00 40.60 132 SER A O 1
ATOM 745 N N . SER A 1 99 ? 63.762 3.470 3.588 1.00 39.13 133 SER A N 1
ATOM 746 C CA . SER A 1 99 ? 62.626 3.715 2.725 1.00 37.90 133 SER A CA 1
ATOM 747 C C . SER A 1 99 ? 62.176 5.128 2.901 1.00 34.89 133 SER A C 1
ATOM 748 O O . SER A 1 99 ? 61.773 5.764 1.945 1.00 33.84 133 SER A O 1
ATOM 751 N N . SER A 1 100 ? 62.216 5.629 4.128 1.00 33.83 134 SER A N 1
ATOM 752 C CA . SER A 1 100 ? 61.853 7.010 4.373 1.00 32.70 134 SER A CA 1
ATOM 753 C C . SER A 1 100 ? 62.791 7.892 3.553 1.00 31.84 134 SER A C 1
ATOM 754 O O . SER A 1 100 ? 62.357 8.845 2.920 1.00 31.16 134 SER A O 1
ATOM 757 N N . ALA A 1 101 ? 64.081 7.575 3.555 1.00 32.38 135 ALA A N 1
ATOM 758 C CA . ALA A 1 101 ? 65.016 8.388 2.792 1.00 33.34 135 ALA A CA 1
ATOM 759 C C . ALA A 1 101 ? 64.786 8.267 1.297 1.00 32.58 135 ALA A C 1
ATOM 760 O O . ALA A 1 101 ? 64.831 9.267 0.591 1.00 32.41 135 ALA A O 1
ATOM 762 N N . ARG A 1 102 ? 64.543 7.061 0.793 1.00 33.47 136 ARG A N 1
ATOM 763 C CA . ARG A 1 102 ? 64.320 6.936 -0.644 1.00 33.45 136 ARG A CA 1
ATOM 764 C C . ARG A 1 102 ? 63.130 7.763 -1.046 1.00 33.56 136 ARG A C 1
ATOM 765 O O . ARG A 1 102 ? 63.110 8.365 -2.117 1.00 34.38 136 ARG A O 1
ATOM 773 N N . ALA A 1 103 ? 62.131 7.787 -0.175 1.00 33.00 137 ALA A N 1
ATOM 774 C CA . ALA A 1 103 ? 60.911 8.517 -0.449 1.00 32.04 137 ALA A CA 1
ATOM 775 C C . ALA A 1 103 ? 61.009 10.005 -0.159 1.00 32.21 137 ALA A C 1
ATOM 776 O O . ALA A 1 103 ? 60.113 10.758 -0.525 1.00 32.56 137 ALA A O 1
ATOM 778 N N . GLY A 1 104 ? 62.089 10.429 0.497 1.00 32.02 138 GLY A N 1
ATOM 779 C CA . GLY A 1 104 ? 62.266 11.842 0.813 1.00 31.61 138 GLY A CA 1
ATOM 780 C C . GLY A 1 104 ? 61.370 12.321 1.939 1.00 29.98 138 GLY A C 1
ATOM 781 O O . GLY A 1 104 ? 60.908 13.467 1.960 1.00 30.13 138 GLY A O 1
ATOM 782 N N . LEU A 1 105 ? 61.167 11.438 2.905 1.00 29.81 139 LEU A N 1
ATOM 783 C CA . LEU A 1 105 ? 60.292 11.711 4.026 1.00 28.02 139 LEU A CA 1
ATOM 784 C C . LEU A 1 105 ? 61.027 11.712 5.339 1.00 28.06 139 LEU A C 1
ATOM 785 O O . LEU A 1 105 ? 62.090 11.097 5.465 1.00 26.74 139 LEU A O 1
ATOM 790 N N . GLN A 1 106 ? 60.451 12.408 6.315 1.00 27.30 140 GLN A N 1
ATOM 791 C CA . GLN A 1 106 ? 61.022 12.437 7.653 1.00 26.86 140 GLN A CA 1
ATOM 792 C C . GLN A 1 106 ? 60.274 11.414 8.486 1.00 27.06 140 GLN A C 1
ATOM 793 O O . GLN A 1 106 ? 60.856 10.802 9.375 1.00 27.41 140 GLN A O 1
ATOM 799 N N . PHE A 1 107 ? 58.980 11.241 8.225 1.00 24.86 141 PHE A N 1
ATOM 800 C CA . PHE A 1 107 ? 58.216 10.265 8.983 1.00 25.83 141 PHE A CA 1
ATOM 801 C C . PHE A 1 107 ? 58.722 8.868 8.630 1.00 26.62 141 PHE A C 1
ATOM 802 O O . PHE A 1 107 ? 59.255 8.638 7.550 1.00 26.94 141 PHE A O 1
ATOM 810 N N . PRO A 1 108 ? 58.554 7.916 9.545 1.00 27.61 142 PRO A N 1
ATOM 811 C CA . PRO A 1 108 ? 59.016 6.542 9.363 1.00 28.53 142 PRO A CA 1
ATOM 812 C C . PRO A 1 108 ? 58.167 5.574 8.582 1.00 28.64 142 PRO A C 1
ATOM 813 O O . PRO A 1 108 ? 57.241 4.989 9.122 1.00 29.35 142 PRO A O 1
ATOM 817 N N . VAL A 1 109 ? 58.530 5.349 7.333 1.00 29.17 143 VAL A N 1
ATOM 818 C CA . VAL A 1 109 ? 57.777 4.440 6.492 1.00 30.05 143 VAL A CA 1
ATOM 819 C C . VAL A 1 109 ? 57.638 3.021 7.037 1.00 30.41 143 VAL A C 1
ATOM 820 O O . VAL A 1 109 ? 56.557 2.429 6.982 1.00 31.53 143 VAL A O 1
ATOM 824 N N . GLY A 1 110 ? 58.728 2.482 7.568 1.00 31.92 144 GLY A N 1
ATOM 825 C CA . GLY A 1 110 ? 58.707 1.124 8.071 1.00 32.76 144 GLY A CA 1
ATOM 826 C C . GLY A 1 110 ? 57.746 0.927 9.210 1.00 34.74 144 GLY A C 1
ATOM 827 O O . GLY A 1 110 ? 57.027 -0.068 9.265 1.00 33.61 144 GLY A O 1
ATOM 828 N N . ARG A 1 111 ? 57.740 1.872 10.137 1.00 35.15 145 ARG A N 1
ATOM 829 C CA . ARG A 1 111 ? 56.836 1.750 11.254 1.00 37.56 145 ARG A CA 1
ATOM 830 C C . ARG A 1 111 ? 55.440 1.932 10.784 1.00 37.13 145 ARG A C 1
ATOM 831 O O . ARG A 1 111 ? 54.540 1.287 11.283 1.00 38.37 145 ARG A O 1
ATOM 839 N N . ILE A 1 112 ? 55.239 2.852 9.860 1.00 36.89 146 ILE A N 1
ATOM 840 C CA . ILE A 1 112 ? 53.898 3.068 9.391 1.00 37.63 146 ILE A CA 1
ATOM 841 C C . ILE A 1 112 ? 53.375 1.838 8.645 1.00 38.66 146 ILE A C 1
ATOM 842 O O . ILE A 1 112 ? 52.180 1.566 8.668 1.00 38.08 146 ILE A O 1
ATOM 847 N N . LYS A 1 113 ? 54.262 1.063 8.022 1.00 39.86 147 LYS A N 1
ATOM 848 C CA . LYS A 1 113 ? 53.786 -0.142 7.343 1.00 41.13 147 LYS A CA 1
ATOM 849 C C . LYS A 1 113 ? 53.312 -1.141 8.386 1.00 41.70 147 LYS A C 1
ATOM 850 O O . LYS A 1 113 ? 52.244 -1.724 8.277 1.00 41.33 147 LYS A O 1
ATOM 856 N N . ARG A 1 114 ? 54.092 -1.276 9.437 1.00 42.40 148 ARG A N 1
ATOM 857 C CA . ARG A 1 114 ? 53.774 -2.170 10.512 1.00 44.93 148 ARG A CA 1
ATOM 858 C C . ARG A 1 114 ? 52.432 -1.832 11.119 1.00 45.20 148 ARG A C 1
ATOM 859 O O . ARG A 1 114 ? 51.627 -2.718 11.326 1.00 44.86 148 ARG A O 1
ATOM 867 N N . TYR A 1 115 ? 52.191 -0.559 11.401 1.00 45.40 149 TYR A N 1
ATOM 868 C CA . TYR A 1 115 ? 50.934 -0.164 12.015 1.00 45.78 149 TYR A CA 1
ATOM 869 C C . TYR A 1 115 ? 49.811 -0.402 11.054 1.00 46.74 149 TYR A C 1
ATOM 870 O O . TYR A 1 115 ? 48.713 -0.789 11.437 1.00 45.92 149 TYR A O 1
ATOM 879 N N . LEU A 1 116 ? 50.106 -0.197 9.786 1.00 48.60 150 LEU A N 1
ATOM 880 C CA . LEU A 1 116 ? 49.066 -0.327 8.813 1.00 51.75 150 LEU A CA 1
ATOM 881 C C . LEU A 1 116 ? 48.536 -1.750 8.806 1.00 54.50 150 LEU A C 1
ATOM 882 O O . LEU A 1 116 ? 47.359 -1.969 8.567 1.00 54.04 150 LEU A O 1
ATOM 887 N N . LYS A 1 117 ? 49.392 -2.707 9.149 1.00 58.49 151 LYS A N 1
ATOM 888 C CA . LYS A 1 117 ? 49.035 -4.125 9.201 1.00 62.52 151 LYS A CA 1
ATOM 889 C C . LYS A 1 117 ? 47.945 -4.473 10.199 1.00 64.72 151 LYS A C 1
ATOM 890 O O . LYS A 1 117 ? 47.103 -5.335 9.944 1.00 64.94 151 LYS A O 1
ATOM 896 N N . ARG A 1 118 ? 47.967 -3.808 11.342 1.00 67.13 152 ARG A N 1
ATOM 897 C CA . ARG A 1 118 ? 46.983 -4.090 12.363 1.00 69.58 152 ARG A CA 1
ATOM 898 C C . ARG A 1 118 ? 45.573 -3.841 11.830 1.00 71.45 152 ARG A C 1
ATOM 899 O O . ARG A 1 118 ? 44.645 -4.577 12.130 1.00 71.92 152 ARG A O 1
ATOM 907 N N . HIS A 1 119 ? 45.438 -2.819 10.993 1.00 73.19 153 HIS A N 1
ATOM 908 C CA . HIS A 1 119 ? 44.138 -2.496 10.428 1.00 74.90 153 HIS A CA 1
ATOM 909 C C . HIS A 1 119 ? 43.744 -3.404 9.293 1.00 76.24 153 HIS A C 1
ATOM 910 O O . HIS A 1 119 ? 42.621 -3.324 8.815 1.00 76.35 153 HIS A O 1
ATOM 917 N N . ALA A 1 120 ? 44.669 -4.239 8.832 1.00 77.64 154 ALA A N 1
ATOM 918 C CA . ALA A 1 120 ? 44.314 -5.151 7.746 1.00 78.98 154 ALA A CA 1
ATOM 919 C C . ALA A 1 120 ? 43.859 -6.413 8.444 1.00 79.68 154 ALA A C 1
ATOM 920 O O . ALA A 1 120 ? 44.627 -7.160 9.028 1.00 80.07 154 ALA A O 1
ATOM 922 N N . THR A 1 121 ? 42.565 -6.610 8.359 1.00 80.11 155 THR A N 1
ATOM 923 C CA . THR A 1 121 ? 41.814 -7.650 9.000 1.00 80.10 155 THR A CA 1
ATOM 924 C C . THR A 1 121 ? 42.024 -9.106 8.725 1.00 78.75 155 THR A C 1
ATOM 925 O O . THR A 1 121 ? 42.315 -9.905 9.610 1.00 79.38 155 THR A O 1
ATOM 929 N N . GLY A 1 122 ? 41.895 -9.439 7.453 1.00 76.62 156 GLY A N 1
ATOM 930 C CA . GLY A 1 122 ? 41.872 -10.852 7.126 1.00 73.56 156 GLY A CA 1
ATOM 931 C C . GLY A 1 122 ? 43.190 -11.371 6.726 1.00 71.69 156 GLY A C 1
ATOM 932 O O . GLY A 1 122 ? 44.151 -11.290 7.475 1.00 71.08 156 GLY A O 1
ATOM 933 N N . ARG A 1 123 ? 43.207 -11.971 5.555 1.00 68.44 157 ARG A N 1
ATOM 934 C CA . ARG A 1 123 ? 44.444 -12.433 4.964 1.00 64.33 157 ARG A CA 1
ATOM 935 C C . ARG A 1 123 ? 44.994 -11.218 4.153 1.00 63.95 157 ARG A C 1
ATOM 936 O O . ARG A 1 123 ? 46.020 -11.315 3.487 1.00 63.09 157 ARG A O 1
ATOM 944 N N . THR A 1 124 ? 44.275 -10.090 4.198 1.00 63.55 158 THR A N 1
ATOM 945 C CA . THR A 1 124 ? 44.644 -8.876 3.472 1.00 63.23 158 THR A CA 1
ATOM 946 C C . THR A 1 124 ? 46.061 -8.387 3.739 1.00 62.59 158 THR A C 1
ATOM 947 O O . THR A 1 124 ? 46.534 -8.363 4.874 1.00 62.00 158 THR A O 1
ATOM 951 N N . ARG A 1 125 ? 46.707 -7.955 2.665 1.00 61.97 159 ARG A N 1
ATOM 952 C CA . ARG A 1 125 ? 48.089 -7.530 2.706 1.00 61.52 159 ARG A CA 1
ATOM 953 C C . ARG A 1 125 ? 48.259 -6.033 2.562 1.00 58.90 159 ARG A C 1
ATOM 954 O O . ARG A 1 125 ? 47.406 -5.347 2.006 1.00 58.32 159 ARG A O 1
ATOM 962 N N . VAL A 1 126 ? 49.376 -5.534 3.075 1.00 55.96 160 VAL A N 1
ATOM 963 C CA . VAL A 1 126 ? 49.675 -4.121 2.974 1.00 53.02 160 VAL A CA 1
ATOM 964 C C . VAL A 1 126 ? 50.829 -3.932 2.008 1.00 50.70 160 VAL A C 1
ATOM 965 O O . VAL A 1 126 ? 51.894 -4.531 2.171 1.00 50.47 160 VAL A O 1
ATOM 969 N N . GLY A 1 127 ? 50.607 -3.099 0.999 1.00 48.98 161 GLY A N 1
ATOM 970 C CA . GLY A 1 127 ? 51.650 -2.804 0.043 1.00 46.89 161 GLY A CA 1
ATOM 971 C C . GLY A 1 127 ? 52.663 -1.796 0.568 1.00 46.06 161 GLY A C 1
ATOM 972 O O . GLY A 1 127 ? 52.345 -0.896 1.351 1.00 44.06 161 GLY A O 1
ATOM 973 N N . SER A 1 128 ? 53.908 -1.963 0.149 1.00 44.83 162 SER A N 1
ATOM 974 C CA . SER A 1 128 ? 54.948 -1.043 0.549 1.00 43.35 162 SER A CA 1
ATOM 975 C C . SER A 1 128 ? 54.558 0.330 0.062 1.00 42.27 162 SER A C 1
ATOM 976 O O . SER A 1 128 ? 54.682 1.313 0.788 1.00 41.57 162 SER A O 1
ATOM 979 N N . LYS A 1 129 ? 54.074 0.409 -1.171 1.00 40.79 163 LYS A N 1
ATOM 980 C CA . LYS A 1 129 ? 53.699 1.703 -1.687 1.00 39.72 163 LYS A CA 1
ATOM 981 C C . LYS A 1 129 ? 52.548 2.312 -0.926 1.00 38.48 163 LYS A C 1
ATOM 982 O O . LYS A 1 129 ? 52.465 3.526 -0.822 1.00 37.91 163 LYS A O 1
ATOM 988 N N . ALA A 1 130 ? 51.672 1.480 -0.384 1.00 36.62 164 ALA A N 1
ATOM 989 C CA . ALA A 1 130 ? 50.566 2.005 0.390 1.00 35.30 164 ALA A CA 1
ATOM 990 C C . ALA A 1 130 ? 51.160 2.719 1.596 1.00 34.50 164 ALA A C 1
ATOM 991 O O . ALA A 1 130 ? 50.737 3.812 1.954 1.00 34.34 164 ALA A O 1
ATOM 993 N N . ALA A 1 131 ? 52.159 2.112 2.217 1.00 32.45 165 ALA A N 1
ATOM 994 C CA . ALA A 1 131 ? 52.734 2.744 3.387 1.00 31.29 165 ALA A CA 1
ATOM 995 C C . ALA A 1 131 ? 53.503 4.011 3.078 1.00 30.39 165 ALA A C 1
ATOM 996 O O . ALA A 1 131 ? 53.471 4.958 3.855 1.00 29.95 165 ALA A O 1
ATOM 998 N N . ILE A 1 132 ? 54.203 4.037 1.956 1.00 29.23 166 ILE A N 1
ATOM 999 C CA . ILE A 1 132 ? 54.945 5.220 1.583 1.00 28.31 166 ILE A CA 1
ATOM 1000 C C . ILE A 1 132 ? 53.958 6.352 1.331 1.00 29.13 166 ILE A C 1
ATOM 1001 O O . ILE A 1 132 ? 54.175 7.488 1.752 1.00 28.39 166 ILE A O 1
ATOM 1006 N N . TYR A 1 133 ? 52.862 6.030 0.660 1.00 26.80 167 TYR A N 1
ATOM 1007 C CA . TYR A 1 133 ? 51.867 7.032 0.327 1.00 28.34 167 TYR A CA 1
ATOM 1008 C C . TYR A 1 133 ? 51.268 7.567 1.615 1.00 27.71 167 TYR A C 1
ATOM 1009 O O . TYR A 1 133 ? 51.172 8.775 1.800 1.00 28.86 167 TYR A O 1
ATOM 1018 N N . LEU A 1 134 ? 50.907 6.669 2.520 1.00 27.30 168 LEU A N 1
ATOM 1019 C CA . LEU A 1 134 ? 50.311 7.085 3.781 1.00 28.03 168 LEU A CA 1
ATOM 1020 C C . LEU A 1 134 ? 51.272 7.928 4.613 1.00 27.90 168 LEU A C 1
ATOM 1021 O O . LEU A 1 134 ? 50.893 8.961 5.178 1.00 25.09 168 LEU A O 1
ATOM 1026 N N . THR A 1 135 ? 52.520 7.478 4.678 1.00 26.45 169 THR A N 1
ATOM 1027 C CA . THR A 1 135 ? 53.525 8.186 5.435 1.00 25.97 169 THR A CA 1
ATOM 1028 C C . THR A 1 135 ? 53.652 9.586 4.890 1.00 26.22 169 THR A C 1
ATOM 1029 O O . THR A 1 135 ? 53.721 10.548 5.652 1.00 26.37 169 THR A O 1
ATOM 1033 N N . ALA A 1 136 ? 53.658 9.716 3.573 1.00 24.77 170 ALA A N 1
ATOM 1034 C CA . ALA A 1 136 ? 53.765 11.033 2.989 1.00 25.31 170 ALA A CA 1
ATOM 1035 C C . ALA A 1 136 ? 52.590 11.918 3.349 1.00 25.94 170 ALA A C 1
ATOM 1036 O O . ALA A 1 136 ? 52.766 13.105 3.575 1.00 25.73 170 ALA A O 1
ATOM 1038 N N . VAL A 1 137 ? 51.391 11.350 3.381 1.00 26.39 171 VAL A N 1
ATOM 1039 C CA . VAL A 1 137 ? 50.209 12.147 3.677 1.00 25.17 171 VAL A CA 1
ATOM 1040 C C . VAL A 1 137 ? 50.210 12.674 5.098 1.00 25.36 171 VAL A C 1
ATOM 1041 O O . VAL A 1 137 ? 49.896 13.842 5.341 1.00 22.98 171 VAL A O 1
ATOM 1045 N N . LEU A 1 138 ? 50.569 11.814 6.035 1.00 23.47 172 LEU A N 1
ATOM 1046 C CA . LEU A 1 138 ? 50.622 12.219 7.427 1.00 24.73 172 LEU A CA 1
ATOM 1047 C C . LEU A 1 138 ? 51.676 13.295 7.638 1.00 24.55 172 LEU A C 1
ATOM 1048 O O . LEU A 1 138 ? 51.462 14.248 8.388 1.00 23.81 172 LEU A O 1
ATOM 1053 N N . GLU A 1 139 ? 52.819 13.138 6.989 1.00 23.78 173 GLU A N 1
ATOM 1054 C CA . GLU A 1 139 ? 53.865 14.131 7.123 1.00 24.69 173 GLU A CA 1
ATOM 1055 C C . GLU A 1 139 ? 53.358 15.455 6.581 1.00 25.39 173 GLU A C 1
ATOM 1056 O O . GLU A 1 139 ? 53.556 16.517 7.177 1.00 23.76 173 GLU A O 1
ATOM 1062 N N . TYR A 1 140 ? 52.690 15.392 5.440 1.00 23.34 174 TYR A N 1
ATOM 1063 C CA . TYR A 1 140 ? 52.201 16.606 4.835 1.00 24.98 174 TYR A CA 1
ATOM 1064 C C . TYR A 1 140 ? 51.202 17.335 5.724 1.00 23.89 174 TYR A C 1
ATOM 1065 O O . TYR A 1 140 ? 51.298 18.548 5.890 1.00 23.89 174 TYR A O 1
ATOM 1074 N N . LEU A 1 141 ? 50.257 16.612 6.307 1.00 23.21 175 LEU A N 1
ATOM 1075 C CA . LEU A 1 141 ? 49.276 17.265 7.163 1.00 24.41 175 LEU A CA 1
ATOM 1076 C C . LEU A 1 141 ? 49.940 17.874 8.379 1.00 25.42 175 LEU A C 1
ATOM 1077 O O . LEU A 1 141 ? 49.616 18.989 8.794 1.00 25.14 175 LEU A O 1
ATOM 1082 N N . THR A 1 142 ? 50.870 17.125 8.947 1.00 24.57 176 THR A N 1
ATOM 1083 C CA . THR A 1 142 ? 51.579 17.585 10.114 1.00 23.52 176 THR A CA 1
ATOM 1084 C C . THR A 1 142 ? 52.339 18.831 9.743 1.00 23.39 176 THR A C 1
ATOM 1085 O O . THR A 1 142 ? 52.341 19.805 10.497 1.00 21.95 176 THR A O 1
ATOM 1089 N N . ALA A 1 143 ? 52.953 18.834 8.567 1.00 21.98 177 ALA A N 1
ATOM 1090 C CA . ALA A 1 143 ? 53.691 20.009 8.158 1.00 22.93 177 ALA A CA 1
ATOM 1091 C C . ALA A 1 143 ? 52.778 21.217 8.004 1.00 23.75 177 ALA A C 1
ATOM 1092 O O . ALA A 1 143 ? 53.163 22.321 8.368 1.00 23.95 177 ALA A O 1
ATOM 1094 N N . GLU A 1 144 ? 51.573 21.031 7.479 1.00 24.07 178 GLU A N 1
ATOM 1095 C CA . GLU A 1 144 ? 50.679 22.172 7.328 1.00 25.56 178 GLU A CA 1
ATOM 1096 C C . GLU A 1 144 ? 50.333 22.775 8.671 1.00 24.26 178 GLU A C 1
ATOM 1097 O O . GLU A 1 144 ? 50.331 23.993 8.823 1.00 24.50 178 GLU A O 1
ATOM 1103 N N . VAL A 1 145 ? 50.031 21.933 9.647 1.00 23.60 179 VAL A N 1
ATOM 1104 C CA . VAL A 1 145 ? 49.700 22.447 10.962 1.00 22.87 179 VAL A CA 1
ATOM 1105 C C . VAL A 1 145 ? 50.891 23.188 11.557 1.00 22.97 179 VAL A C 1
ATOM 1106 O O . VAL A 1 145 ? 50.742 24.286 12.094 1.00 21.83 179 VAL A O 1
ATOM 1110 N N . LEU A 1 146 ? 52.073 22.593 11.455 1.00 22.16 180 LEU A N 1
ATOM 1111 C CA . LEU A 1 146 ? 53.253 23.242 11.999 1.00 22.61 180 LEU A CA 1
ATOM 1112 C C . LEU A 1 146 ? 53.552 24.554 11.332 1.00 24.22 180 LEU A C 1
ATOM 1113 O O . LEU A 1 146 ? 53.916 25.508 12.006 1.00 24.40 180 LEU A O 1
ATOM 1118 N N . GLU A 1 147 ? 53.405 24.630 10.016 1.00 23.68 181 GLU A N 1
ATOM 1119 C CA . GLU A 1 147 ? 53.719 25.887 9.362 1.00 25.59 181 GLU A CA 1
ATOM 1120 C C . GLU A 1 147 ? 52.814 27.000 9.880 1.00 24.13 181 GLU A C 1
ATOM 1121 O O . GLU A 1 147 ? 53.268 28.094 10.212 1.00 23.12 181 GLU A O 1
ATOM 1127 N N . LEU A 1 148 ? 51.526 26.699 9.952 1.00 22.87 182 LEU A N 1
ATOM 1128 C CA . LEU A 1 148 ? 50.547 27.654 10.435 1.00 23.06 182 LEU A CA 1
ATOM 1129 C C . LEU A 1 148 ? 50.712 27.987 11.912 1.00 20.45 182 LEU A C 1
ATOM 1130 O O . LEU A 1 148 ? 50.513 29.131 12.306 1.00 20.94 182 LEU A O 1
ATOM 1135 N N . ALA A 1 149 ? 51.042 26.996 12.736 1.00 20.21 183 ALA A N 1
ATOM 1136 C CA . ALA A 1 149 ? 51.236 27.266 14.159 1.00 20.05 183 ALA A CA 1
ATOM 1137 C C . ALA A 1 149 ? 52.498 28.097 14.365 1.00 21.33 183 ALA A C 1
ATOM 1138 O O . ALA A 1 149 ? 52.524 28.998 15.208 1.00 20.20 183 ALA A O 1
ATOM 1140 N N . GLY A 1 150 ? 53.545 27.786 13.604 1.00 19.78 184 GLY A N 1
ATOM 1141 C CA . GLY A 1 150 ? 54.793 28.524 13.711 1.00 20.30 184 GLY A CA 1
ATOM 1142 C C . GLY A 1 150 ? 54.574 29.962 13.299 1.00 21.31 184 GLY A C 1
ATOM 1143 O O . GLY A 1 150 ? 55.135 30.902 13.869 1.00 21.22 184 GLY A O 1
ATOM 1144 N N . ASN A 1 151 ? 53.738 30.125 12.285 1.00 21.03 185 ASN A N 1
ATOM 1145 C CA . ASN A 1 151 ? 53.411 31.443 11.801 1.00 23.47 185 ASN A CA 1
ATOM 1146 C C . ASN A 1 151 ? 52.671 32.221 12.868 1.00 22.73 185 ASN A C 1
ATOM 1147 O O . ASN A 1 151 ? 52.910 33.410 13.038 1.00 24.08 185 ASN A O 1
ATOM 1152 N N . ALA A 1 152 ? 51.758 31.564 13.574 1.00 22.66 186 ALA A N 1
ATOM 1153 C CA . ALA A 1 152 ? 51.010 32.262 14.611 1.00 23.92 186 ALA A CA 1
ATOM 1154 C C . ALA A 1 152 ? 51.952 32.729 15.709 1.00 23.74 186 ALA A C 1
ATOM 1155 O O . ALA A 1 152 ? 51.824 33.850 16.205 1.00 24.59 186 ALA A O 1
ATOM 1157 N N . ALA A 1 153 ? 52.900 31.882 16.093 1.00 23.22 187 ALA A N 1
ATOM 1158 C CA . ALA A 1 153 ? 53.838 32.278 17.131 1.00 22.75 187 ALA A CA 1
ATOM 1159 C C . ALA A 1 153 ? 54.662 33.464 16.682 1.00 24.66 187 ALA A C 1
ATOM 1160 O O . ALA A 1 153 ? 54.884 34.389 17.455 1.00 24.33 187 ALA A O 1
ATOM 1162 N N . LYS A 1 154 ? 55.127 33.448 15.438 1.00 25.62 188 LYS A N 1
ATOM 1163 C CA . LYS A 1 154 ? 55.932 34.561 14.964 1.00 27.93 188 LYS A CA 1
ATOM 1164 C C . LYS A 1 154 ? 55.136 35.840 14.947 1.00 27.52 188 LYS A C 1
ATOM 1165 O O . LYS A 1 154 ? 55.645 36.894 15.302 1.00 27.54 188 LYS A O 1
ATOM 1171 N N . ASP A 1 155 ? 53.883 35.743 14.526 1.00 28.16 189 ASP A N 1
ATOM 1172 C CA . ASP A 1 155 ? 53.009 36.900 14.492 1.00 27.81 189 ASP A CA 1
ATOM 1173 C C . ASP A 1 155 ? 52.830 37.467 15.901 1.00 27.68 189 ASP A C 1
ATOM 1174 O O . ASP A 1 155 ? 52.624 38.670 16.072 1.00 27.30 189 ASP A O 1
ATOM 1179 N N . LEU A 1 156 ? 52.893 36.599 16.906 1.00 26.02 190 LEU A N 1
ATOM 1180 C CA . LEU A 1 156 ? 52.710 37.045 18.285 1.00 26.19 190 LEU A CA 1
ATOM 1181 C C . LEU A 1 156 ? 54.015 37.348 18.968 1.00 26.46 190 LEU A C 1
ATOM 1182 O O . LEU A 1 156 ? 54.066 37.552 20.179 1.00 23.71 190 LEU A O 1
ATOM 1187 N N . LYS A 1 157 ? 55.073 37.356 18.170 1.00 25.60 191 LYS A N 1
ATOM 1188 C CA . LYS A 1 157 ? 56.399 37.677 18.648 1.00 26.26 191 LYS A CA 1
ATOM 1189 C C . LYS A 1 157 ? 56.981 36.757 19.709 1.00 25.11 191 LYS A C 1
ATOM 1190 O O . LYS A 1 157 ? 57.786 37.192 20.530 1.00 23.24 191 LYS A O 1
ATOM 1196 N N . VAL A 1 158 ? 56.597 35.484 19.687 1.00 23.67 192 VAL A N 1
ATOM 1197 C CA . VAL A 1 158 ? 57.132 34.536 20.651 1.00 23.45 192 VAL A CA 1
ATOM 1198 C C . VAL A 1 158 ? 57.930 33.448 19.947 1.00 24.46 192 VAL A C 1
ATOM 1199 O O . VAL A 1 158 ? 57.825 33.270 18.738 1.00 24.14 192 VAL A O 1
ATOM 1203 N N . LYS A 1 159 ? 58.712 32.709 20.717 1.00 25.51 193 LYS A N 1
ATOM 1204 C CA . LYS A 1 159 ? 59.597 31.702 20.147 1.00 27.91 193 LYS A CA 1
ATOM 1205 C C . LYS A 1 159 ? 59.215 30.261 20.175 1.00 25.91 193 LYS A C 1
ATOM 1206 O O . LYS A 1 159 ? 59.917 29.441 19.591 1.00 28.54 193 LYS A O 1
ATOM 1212 N N . ARG A 1 160 ? 58.141 29.932 20.861 1.00 23.71 194 ARG A N 1
ATOM 1213 C CA . ARG A 1 160 ? 57.788 28.545 20.995 1.00 22.22 194 ARG A CA 1
ATOM 1214 C C . ARG A 1 160 ? 56.324 28.293 20.722 1.00 21.59 194 ARG A C 1
ATOM 1215 O O . ARG A 1 160 ? 55.472 29.099 21.078 1.00 20.03 194 ARG A O 1
ATOM 1223 N N . ILE A 1 161 ? 56.039 27.161 20.093 1.00 20.11 195 ILE A N 1
ATOM 1224 C CA . ILE A 1 161 ? 54.671 26.796 19.771 1.00 19.35 195 ILE A CA 1
ATOM 1225 C C . ILE A 1 161 ? 53.983 26.153 20.950 1.00 20.25 195 ILE A C 1
ATOM 1226 O O . ILE A 1 161 ? 54.484 25.188 21.533 1.00 20.81 195 ILE A O 1
ATOM 1231 N N . THR A 1 162 ? 52.830 26.705 21.296 1.00 19.29 196 THR A N 1
ATOM 1232 C CA . THR A 1 162 ? 52.030 26.172 22.381 1.00 19.90 196 THR A CA 1
ATOM 1233 C C . THR A 1 162 ? 50.719 25.678 21.782 1.00 19.83 196 THR A C 1
ATOM 1234 O O . THR A 1 162 ? 50.423 25.905 20.613 1.00 19.45 196 THR A O 1
ATOM 1238 N N . PRO A 1 163 ? 49.923 24.976 22.589 1.00 21.32 197 PRO A N 1
ATOM 1239 C CA . PRO A 1 163 ? 48.634 24.450 22.159 1.00 21.82 197 PRO A CA 1
ATOM 1240 C C . PRO A 1 163 ? 47.741 25.588 21.688 1.00 22.41 197 PRO A C 1
ATOM 1241 O O . PRO A 1 163 ? 46.851 25.378 20.870 1.00 22.00 197 PRO A O 1
ATOM 1245 N N . ARG A 1 164 ? 47.956 26.790 22.214 1.00 20.90 198 ARG A N 1
ATOM 1246 C CA . ARG A 1 164 ? 47.155 27.924 21.774 1.00 21.27 198 ARG A CA 1
ATOM 1247 C C . ARG A 1 164 ? 47.459 28.207 20.309 1.00 20.60 198 ARG A C 1
ATOM 1248 O O . ARG A 1 164 ? 46.563 28.542 19.541 1.00 22.44 198 ARG A O 1
ATOM 1256 N N . HIS A 1 165 ? 48.730 28.090 19.935 1.00 19.75 199 HIS A N 1
ATOM 1257 C CA . HIS A 1 165 ? 49.130 28.330 18.556 1.00 19.07 199 HIS A CA 1
ATOM 1258 C C . HIS A 1 165 ? 48.563 27.247 17.656 1.00 20.22 199 HIS A C 1
ATOM 1259 O O . HIS A 1 165 ? 48.177 27.517 16.521 1.00 20.76 199 HIS A O 1
ATOM 1266 N N . LEU A 1 166 ? 48.496 26.025 18.166 1.00 19.27 200 LEU A N 1
ATOM 1267 C CA . LEU A 1 166 ? 47.914 24.927 17.404 1.00 20.96 200 LEU A CA 1
ATOM 1268 C C . LEU A 1 166 ? 46.433 25.227 17.187 1.00 22.63 200 LEU A C 1
ATOM 1269 O O . LEU A 1 166 ? 45.875 24.951 16.124 1.00 21.58 200 LEU A O 1
ATOM 1274 N N . GLN A 1 167 ? 45.801 25.787 18.214 1.00 22.64 201 GLN A N 1
ATOM 1275 C CA . GLN A 1 167 ? 44.384 26.109 18.156 1.00 23.29 201 GLN A CA 1
ATOM 1276 C C . GLN A 1 167 ? 44.123 27.185 17.137 1.00 23.56 201 GLN A C 1
ATOM 1277 O O . GLN A 1 167 ? 43.194 27.092 16.337 1.00 24.08 201 GLN A O 1
ATOM 1283 N N . LEU A 1 168 ? 44.943 28.222 17.172 1.00 23.69 202 LEU A N 1
ATOM 1284 C CA . LEU A 1 168 ? 44.783 29.311 16.231 1.00 24.37 202 LEU A CA 1
ATOM 1285 C C . LEU A 1 168 ? 45.011 28.838 14.815 1.00 25.74 202 LEU A C 1
ATOM 1286 O O . LEU A 1 168 ? 44.323 29.265 13.896 1.00 25.18 202 LEU A O 1
ATOM 1291 N N . ALA A 1 169 ? 45.987 27.963 14.629 1.00 24.74 203 ALA A N 1
ATOM 1292 C CA . ALA A 1 169 ? 46.265 27.480 13.289 1.00 25.34 203 ALA A CA 1
ATOM 1293 C C . ALA A 1 169 ? 45.123 26.639 12.734 1.00 25.70 203 ALA A C 1
ATOM 1294 O O . ALA A 1 169 ? 44.656 26.868 11.628 1.00 26.14 203 ALA A O 1
ATOM 1296 N N . ILE A 1 170 ? 44.673 25.670 13.510 1.00 26.35 204 ILE A N 1
ATOM 1297 C CA . ILE A 1 170 ? 43.615 24.778 13.076 1.00 29.21 204 ILE A CA 1
ATOM 1298 C C . ILE A 1 170 ? 42.251 25.455 12.942 1.00 30.83 204 ILE A C 1
ATOM 1299 O O . ILE A 1 170 ? 41.588 25.362 11.902 1.00 31.08 204 ILE A O 1
ATOM 1304 N N . ARG A 1 171 ? 41.847 26.163 13.983 1.00 31.89 205 ARG A N 1
ATOM 1305 C CA . ARG A 1 171 ? 40.552 26.804 13.955 1.00 33.60 205 ARG A CA 1
ATOM 1306 C C . ARG A 1 171 ? 40.467 27.974 13.017 1.00 33.43 205 ARG A C 1
ATOM 1307 O O . ARG A 1 171 ? 39.386 28.345 12.570 1.00 34.43 205 ARG A O 1
ATOM 1315 N N . GLY A 1 172 ? 41.616 28.523 12.664 1.00 32.94 206 GLY A N 1
ATOM 1316 C CA . GLY A 1 172 ? 41.606 29.631 11.742 1.00 33.29 206 GLY A CA 1
ATOM 1317 C C . GLY A 1 172 ? 41.709 29.178 10.296 1.00 32.77 206 GLY A C 1
ATOM 1318 O O . GLY A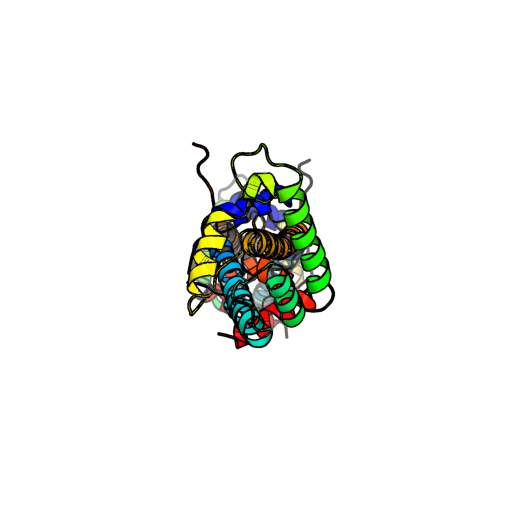 1 172 ? 41.789 30.022 9.415 1.00 32.42 206 GLY A O 1
ATOM 1319 N N . ASP A 1 173 ? 41.714 27.871 10.036 1.00 32.13 207 ASP A N 1
ATOM 1320 C CA . ASP A 1 173 ? 41.817 27.366 8.663 1.00 32.60 207 ASP A CA 1
ATOM 1321 C C . ASP A 1 173 ? 40.598 26.493 8.419 1.00 31.51 207 ASP A C 1
ATOM 1322 O O . ASP A 1 173 ? 40.444 25.461 9.056 1.00 31.55 207 ASP A O 1
ATOM 1327 N N . ASP A 1 174 ? 39.746 26.889 7.481 1.00 31.51 208 ASP A N 1
ATOM 1328 C CA . ASP A 1 174 ? 38.494 26.176 7.298 1.00 31.65 208 ASP A CA 1
ATOM 1329 C C . ASP A 1 174 ? 38.617 24.678 7.082 1.00 30.37 208 ASP A C 1
ATOM 1330 O O . ASP A 1 174 ? 37.909 23.906 7.718 1.00 29.58 208 ASP A O 1
ATOM 1335 N N . GLU A 1 175 ? 39.535 24.267 6.219 1.00 30.70 209 GLU A N 1
ATOM 1336 C CA . GLU A 1 175 ? 39.696 22.845 5.942 1.00 30.74 209 GLU A CA 1
ATOM 1337 C C . GLU A 1 175 ? 40.289 22.034 7.089 1.00 29.44 209 GLU A C 1
ATOM 1338 O O . GLU A 1 175 ? 39.813 20.941 7.397 1.00 27.45 209 GLU A O 1
ATOM 1344 N N . LEU A 1 176 ? 41.328 22.559 7.730 1.00 28.54 210 LEU A N 1
ATOM 1345 C CA . LEU A 1 176 ? 41.886 21.820 8.846 1.00 26.81 210 LEU A CA 1
ATOM 1346 C C . LEU A 1 176 ? 40.872 21.743 9.950 1.00 27.11 210 LEU A C 1
ATOM 1347 O O . LEU A 1 176 ? 40.790 20.732 10.633 1.00 26.10 210 LEU A O 1
ATOM 1352 N N . ASP A 1 177 ? 40.112 22.814 10.145 1.00 28.08 211 ASP A N 1
ATOM 1353 C CA . ASP A 1 177 ? 39.099 22.827 11.188 1.00 28.81 211 ASP A CA 1
ATOM 1354 C C . ASP A 1 177 ? 38.085 21.753 10.870 1.00 28.91 211 ASP A C 1
ATOM 1355 O O . ASP A 1 177 ? 37.710 20.971 11.731 1.00 28.61 211 ASP A O 1
ATOM 1360 N N . SER A 1 178 ? 37.650 21.696 9.624 1.00 28.44 212 SER A N 1
ATOM 1361 C CA . SER A 1 178 ? 36.668 20.712 9.239 1.00 29.72 212 SER A CA 1
ATOM 1362 C C . SER A 1 178 ? 37.188 19.311 9.440 1.00 29.48 212 SER A C 1
ATOM 1363 O O . SER A 1 178 ? 36.493 18.453 9.964 1.00 29.48 212 SER A O 1
ATOM 1366 N N . LEU A 1 179 ? 38.424 19.080 9.033 1.00 29.49 213 LEU A N 1
ATOM 1367 C CA . LEU A 1 179 ? 39.037 17.779 9.160 1.00 29.67 213 LEU A CA 1
ATOM 1368 C C . LEU A 1 179 ? 39.163 17.356 10.595 1.00 29.77 213 LEU A C 1
ATOM 1369 O O . LEU A 1 179 ? 38.911 16.203 10.913 1.00 30.05 213 LEU A O 1
ATOM 1374 N N . ILE A 1 180 ? 39.574 18.267 11.467 1.00 29.46 214 ILE A N 1
ATOM 1375 C CA . ILE A 1 180 ? 39.742 17.889 12.863 1.00 30.58 214 ILE A CA 1
ATOM 1376 C C . ILE A 1 180 ? 38.425 17.639 13.565 1.00 30.81 214 ILE A C 1
ATOM 1377 O O . ILE A 1 180 ? 38.315 16.692 14.335 1.00 31.80 214 ILE A O 1
ATOM 1382 N N . ARG A 1 181 ? 37.419 18.464 13.308 1.00 31.97 215 ARG A N 1
ATOM 1383 C CA . ARG A 1 181 ? 36.118 18.268 13.938 1.00 32.62 215 ARG A CA 1
ATOM 1384 C C . ARG A 1 181 ? 35.537 16.920 13.538 1.00 32.83 215 ARG A C 1
ATOM 1385 O O . ARG A 1 181 ? 34.983 16.203 14.373 1.00 33.18 215 ARG A O 1
ATOM 1393 N N . ALA A 1 182 ? 35.667 16.578 12.259 1.00 32.41 216 ALA A N 1
ATOM 1394 C CA . ALA A 1 182 ? 35.156 15.328 11.714 1.00 33.18 216 ALA A CA 1
ATOM 1395 C C . ALA A 1 182 ? 35.898 14.169 12.292 1.00 34.16 216 ALA A C 1
ATOM 1396 O O . ALA A 1 182 ? 35.324 13.116 12.541 1.00 33.13 216 ALA A O 1
ATOM 1398 N N . THR A 1 183 ? 37.190 14.362 12.489 1.00 35.66 217 THR A N 1
ATOM 1399 C CA . THR A 1 183 ? 38.004 13.310 13.022 1.00 36.41 217 THR A CA 1
ATOM 1400 C C . THR A 1 183 ? 37.634 13.070 14.462 1.00 38.44 217 THR A C 1
ATOM 1401 O O . THR A 1 183 ? 37.579 11.931 14.899 1.00 38.95 217 THR A O 1
ATOM 1405 N N . ILE A 1 184 ? 37.365 14.134 15.202 1.00 39.49 218 ILE A N 1
ATOM 1406 C CA . ILE A 1 184 ? 36.976 13.977 16.594 1.00 41.33 218 ILE A CA 1
ATOM 1407 C C . ILE A 1 184 ? 35.665 13.194 16.666 1.00 42.86 218 ILE A C 1
ATOM 1408 O O . ILE A 1 184 ? 35.501 12.287 17.470 1.00 42.62 218 ILE A O 1
ATOM 1413 N N . ALA A 1 185 ? 34.728 13.543 15.796 1.00 44.48 219 ALA A N 1
ATOM 1414 C CA . ALA A 1 185 ? 33.441 12.870 15.781 1.00 46.88 219 ALA A CA 1
ATOM 1415 C C . ALA A 1 185 ? 33.597 11.368 15.552 1.00 47.98 219 ALA A C 1
ATOM 1416 O O . ALA A 1 185 ? 32.798 10.566 16.023 1.00 49.37 219 ALA A O 1
ATOM 1418 N N . SER A 1 186 ? 34.641 11.015 14.817 1.00 47.86 220 SER A N 1
ATOM 1419 C CA . SER A 1 186 ? 34.988 9.638 14.506 1.00 47.69 220 SER A CA 1
ATOM 1420 C C . SER A 1 186 ? 35.322 8.779 15.704 1.00 46.72 220 SER A C 1
ATOM 1421 O O . SER A 1 186 ? 35.079 7.590 15.679 1.00 46.36 220 SER A O 1
ATOM 1424 N N . GLY A 1 187 ? 35.937 9.365 16.726 1.00 48.12 221 GLY A N 1
ATOM 1425 C CA . GLY A 1 187 ? 36.300 8.572 17.888 1.00 45.59 221 GLY A CA 1
ATOM 1426 C C . GLY A 1 187 ? 35.121 8.104 18.718 1.00 43.97 221 GLY A C 1
ATOM 1427 O O . GLY A 1 187 ? 33.963 8.151 18.229 1.00 44.48 221 GLY A O 1
ATOM 1428 N N . SER B 2 14 ? 46.182 11.049 27.816 1.00 39.89 598 SER C N 1
ATOM 1429 C CA . SER B 2 14 ? 46.970 12.122 27.150 1.00 40.95 598 SER C CA 1
ATOM 1430 C C . SER B 2 14 ? 46.060 13.228 26.704 1.00 40.87 598 SER C C 1
ATOM 1431 O O . SER B 2 14 ? 44.842 13.181 26.877 1.00 44.46 598 SER C O 1
ATOM 1434 N N . VAL B 2 15 ? 46.662 14.240 26.105 1.00 40.78 599 VAL C N 1
ATOM 1435 C CA . VAL B 2 15 ? 45.876 15.345 25.614 1.00 40.79 599 VAL C CA 1
ATOM 1436 C C . VAL B 2 15 ? 45.698 15.170 24.116 1.00 40.53 599 VAL C C 1
ATOM 1437 O O . VAL B 2 15 ? 46.660 15.041 23.354 1.00 41.57 599 VAL C O 1
ATOM 1441 N N . GLY B 2 16 ? 44.419 15.145 23.740 1.00 40.26 600 GLY C N 1
ATOM 1442 C CA . GLY B 2 16 ? 44.023 14.874 22.371 1.00 40.02 600 GLY C CA 1
ATOM 1443 C C . GLY B 2 16 ? 43.551 16.074 21.637 1.00 39.61 600 GLY C C 1
ATOM 1444 O O . GLY B 2 16 ? 43.726 17.182 22.114 1.00 38.42 600 GLY C O 1
ATOM 1445 N N . LEU B 2 17 ? 42.965 15.859 20.472 1.00 37.39 601 LEU C N 1
ATOM 1446 C CA . LEU B 2 17 ? 42.475 16.948 19.661 1.00 35.90 601 LEU C CA 1
ATOM 1447 C C . LEU B 2 17 ? 41.317 17.664 20.279 1.00 35.77 601 LEU C C 1
ATOM 1448 O O . LEU B 2 17 ? 41.140 18.843 20.028 1.00 35.36 601 LEU C O 1
ATOM 1453 N N . SER B 2 18 ? 40.498 16.982 21.064 1.00 35.75 602 SER C N 1
ATOM 1454 C CA . SER B 2 18 ? 39.365 17.710 21.588 1.00 36.08 602 SER C CA 1
ATOM 1455 C C . SER B 2 18 ? 39.791 18.892 22.430 1.00 35.73 602 SER C C 1
ATOM 1456 O O . SER B 2 18 ? 39.032 19.838 22.569 1.00 35.46 602 SER C O 1
ATOM 1459 N N . ALA B 2 19 ? 41.006 18.858 22.967 1.00 35.32 603 ALA C N 1
ATOM 1460 C CA . ALA B 2 19 ? 41.495 19.967 23.785 1.00 35.09 603 ALA C CA 1
ATOM 1461 C C . ALA B 2 19 ? 41.380 21.308 23.097 1.00 35.10 603 ALA C C 1
ATOM 1462 O O . ALA B 2 19 ? 41.147 22.330 23.733 1.00 35.10 603 ALA C O 1
ATOM 1464 N N . LEU B 2 20 ? 41.560 21.289 21.784 1.00 33.90 604 LEU C N 1
ATOM 1465 C CA . LEU B 2 20 ? 41.540 22.512 21.008 1.00 35.04 604 LEU C CA 1
ATOM 1466 C C . LEU B 2 20 ? 40.172 23.110 20.882 1.00 36.46 604 LEU C C 1
ATOM 1467 O O . LEU B 2 20 ? 40.033 24.211 20.364 1.00 35.95 604 LEU C O 1
ATOM 1472 N N . PHE B 2 21 ? 39.157 22.386 21.334 1.00 38.24 605 PHE C N 1
ATOM 1473 C CA . PHE B 2 21 ? 37.799 22.889 21.249 1.00 39.90 605 PHE C CA 1
ATOM 1474 C C . PHE B 2 21 ? 37.161 23.022 22.605 1.00 40.69 605 PHE C C 1
ATOM 1475 O O . PHE B 2 21 ? 36.089 23.610 22.704 1.00 41.91 605 PHE C O 1
ATOM 1483 N N . ASP B 2 30 ? 41.797 27.986 27.731 1.00 37.11 614 ASP C N 1
ATOM 1484 C CA . ASP B 2 30 ? 43.007 28.470 28.388 1.00 35.23 614 ASP C CA 1
ATOM 1485 C C . ASP B 2 30 ? 44.224 27.700 27.948 1.00 33.11 614 ASP C C 1
ATOM 1486 O O . ASP B 2 30 ? 45.072 27.334 28.744 1.00 30.63 614 ASP C O 1
ATOM 1491 N N . LEU B 2 31 ? 44.330 27.488 26.653 1.00 31.73 615 LEU C N 1
ATOM 1492 C CA . LEU B 2 31 ? 45.433 26.746 26.089 1.00 30.54 615 LEU C CA 1
ATOM 1493 C C . LEU B 2 31 ? 46.745 27.475 26.153 1.00 28.95 615 LEU C C 1
ATOM 1494 O O . LEU B 2 31 ? 47.794 26.866 25.963 1.00 27.96 615 LEU C O 1
ATOM 1499 N N . ASP B 2 32 ? 46.703 28.782 26.385 1.00 26.85 616 ASP C N 1
ATOM 1500 C CA . ASP B 2 32 ? 47.943 29.543 26.470 1.00 27.30 616 ASP C CA 1
ATOM 1501 C C . ASP B 2 32 ? 48.624 29.356 27.790 1.00 27.23 616 ASP C C 1
ATOM 1502 O O . ASP B 2 32 ? 49.774 29.738 27.958 1.00 27.15 616 ASP C O 1
ATOM 1507 N N . LEU B 2 33 ? 47.931 28.747 28.731 1.00 27.88 617 LEU C N 1
ATOM 1508 C CA . LEU B 2 33 ? 48.531 28.519 30.013 1.00 29.28 617 LEU C CA 1
ATOM 1509 C C . LEU B 2 33 ? 49.387 27.275 29.931 1.00 29.56 617 LEU C C 1
ATOM 1510 O O . LEU B 2 33 ? 49.199 26.329 30.677 1.00 30.64 617 LEU C O 1
ATOM 1515 N N . ASP B 2 34 ? 50.360 27.290 29.034 1.00 29.86 618 ASP C N 1
ATOM 1516 C CA . ASP B 2 34 ? 51.234 26.155 28.849 1.00 28.83 618 ASP C CA 1
ATOM 1517 C C . ASP B 2 34 ? 52.563 26.360 29.545 1.00 29.42 618 ASP C C 1
ATOM 1518 O O . ASP B 2 34 ? 53.417 27.122 29.091 1.00 29.67 618 ASP C O 1
ATOM 1523 N N . ASP B 2 35 ? 52.734 25.678 30.661 1.00 30.35 619 ASP C N 1
ATOM 1524 C CA . ASP B 2 35 ? 53.958 25.795 31.416 1.00 31.39 619 ASP C CA 1
ATOM 1525 C C . ASP B 2 35 ? 54.803 24.559 31.229 1.00 30.37 619 ASP C C 1
ATOM 1526 O O . ASP B 2 35 ? 55.745 24.335 31.983 1.00 29.43 619 ASP C O 1
ATOM 1531 N N . SER B 2 36 ? 54.477 23.756 30.223 1.00 28.77 620 SER C N 1
ATOM 1532 C CA . SER B 2 36 ? 55.233 22.537 30.019 1.00 27.98 620 SER C CA 1
ATOM 1533 C C . SER B 2 36 ? 56.624 22.887 29.538 1.00 27.92 620 SER C C 1
ATOM 1534 O O . SER B 2 36 ? 56.849 23.981 29.045 1.00 28.08 620 SER C O 1
ATOM 1537 N N . GLU B 2 37 ? 57.570 21.975 29.709 1.00 28.48 621 GLU C N 1
ATOM 1538 C CA . GLU B 2 37 ? 58.930 22.236 29.269 1.00 29.27 621 GLU C CA 1
ATOM 1539 C C . GLU B 2 37 ? 59.053 22.061 27.766 1.00 27.26 621 GLU C C 1
ATOM 1540 O O . GLU B 2 37 ? 58.209 21.456 27.127 1.00 26.94 621 GLU C O 1
ATOM 1546 N N . ASP B 2 38 ? 60.123 22.582 27.206 1.00 26.93 622 ASP C N 1
ATOM 1547 C CA . ASP B 2 38 ? 60.330 22.428 25.786 1.00 27.74 622 ASP C CA 1
ATOM 1548 C C . ASP B 2 38 ? 60.489 20.974 25.402 1.00 28.31 622 ASP C C 1
ATOM 1549 O O . ASP B 2 38 ? 60.935 20.142 26.206 1.00 27.75 622 ASP C O 1
ATOM 1554 N N . PHE B 2 39 ? 60.119 20.668 24.166 1.00 26.73 623 PHE C N 1
ATOM 1555 C CA . PHE B 2 39 ? 60.370 19.343 23.657 1.00 25.62 623 PHE C CA 1
ATOM 1556 C C . PHE B 2 39 ? 61.783 19.475 23.084 1.00 23.90 623 PHE C C 1
ATOM 1557 O O . PHE B 2 39 ? 62.088 20.417 22.345 1.00 23.11 623 PHE C O 1
ATOM 1565 N N . THR B 2 40 ? 62.664 18.559 23.457 1.00 23.44 624 THR C N 1
ATOM 1566 C CA . THR B 2 40 ? 64.012 18.599 22.934 1.00 24.38 624 THR C CA 1
ATOM 1567 C C . THR B 2 40 ? 64.472 17.198 22.615 1.00 24.38 624 THR C C 1
ATOM 1568 O O . THR B 2 40 ? 63.927 16.216 23.108 1.00 24.36 624 THR C O 1
ATOM 1572 N N . VAL B 2 41 ? 65.462 17.118 21.735 1.00 27.23 625 VAL C N 1
ATOM 1573 C CA . VAL B 2 41 ? 66.011 15.821 21.416 1.00 31.10 625 VAL C CA 1
ATOM 1574 C C . VAL B 2 41 ? 67.461 15.820 21.804 1.00 33.06 625 VAL C C 1
ATOM 1575 O O . VAL B 2 41 ? 68.048 16.875 22.002 1.00 32.22 625 VAL C O 1
ATOM 1579 N N . ASN B 2 42 ? 68.041 14.643 21.945 1.00 34.90 626 ASN C N 1
ATOM 1580 C CA . ASN B 2 42 ? 69.428 14.535 22.310 1.00 38.43 626 ASN C CA 1
ATOM 1581 C C . ASN B 2 42 ? 70.303 15.163 21.272 1.00 38.43 626 ASN C C 1
ATOM 1582 O O . ASN B 2 42 ? 70.089 15.003 20.067 1.00 38.66 626 ASN C O 1
ATOM 1587 N N . SER B 2 43 ? 71.285 15.896 21.774 1.00 37.84 627 SER C N 1
ATOM 1588 C CA . SER B 2 43 ? 72.301 16.461 20.913 1.00 37.47 627 SER C CA 1
ATOM 1589 C C . SER B 2 43 ? 73.375 15.361 20.738 1.00 37.66 627 SER C C 1
ATOM 1590 O O . SER B 2 43 ? 74.134 15.389 19.768 1.00 38.10 627 SER C O 1
ATOM 1593 N N . SER B 2 44 ? 73.410 14.396 21.666 1.00 39.15 628 SER C N 1
ATOM 1594 C CA . SER B 2 44 ? 74.366 13.279 21.651 1.00 40.67 628 SER C CA 1
ATOM 1595 C C . SER B 2 44 ? 73.691 11.919 21.471 1.00 40.94 628 SER C C 1
ATOM 1596 O O . SER B 2 44 ? 74.040 10.956 22.211 1.00 43.89 628 SER C O 1
ATOM 1599 N N . ARG C 1 2 ? 42.651 64.869 32.219 1.00 34.29 36 ARG D N 1
ATOM 1600 C CA . ARG C 1 2 ? 42.556 64.286 33.573 1.00 33.69 36 ARG D CA 1
ATOM 1601 C C . ARG C 1 2 ? 43.785 63.377 33.663 1.00 32.49 36 ARG D C 1
ATOM 1602 O O . ARG C 1 2 ? 44.595 63.493 34.583 1.00 34.36 36 ARG D O 1
ATOM 1610 N N . LYS C 1 3 ? 43.948 62.565 32.623 1.00 30.77 37 LYS D N 1
ATOM 1611 C CA . LYS C 1 3 ? 44.970 61.535 32.484 1.00 29.31 37 LYS D CA 1
ATOM 1612 C C . LYS C 1 3 ? 46.401 61.934 32.226 1.00 29.20 37 LYS D C 1
ATOM 1613 O O . LYS C 1 3 ? 46.669 62.704 31.302 1.00 28.72 37 LYS D O 1
ATOM 1619 N N . GLU C 1 4 ? 47.324 61.390 33.017 1.00 25.93 38 GLU D N 1
ATOM 1620 C CA . GLU C 1 4 ? 48.743 61.709 32.860 1.00 25.76 38 GLU D CA 1
ATOM 1621 C C . GLU C 1 4 ? 49.548 60.520 32.391 1.00 24.80 38 GLU D C 1
ATOM 1622 O O . GLU C 1 4 ? 49.032 59.410 32.331 1.00 25.97 38 GLU D O 1
ATOM 1628 N N . THR C 1 5 ? 50.816 60.728 32.054 1.00 24.25 39 THR D N 1
ATOM 1629 C CA . THR C 1 5 ? 51.632 59.623 31.568 1.00 22.82 39 THR D CA 1
ATOM 1630 C C . THR C 1 5 ? 52.680 59.209 32.571 1.00 21.60 39 THR D C 1
ATOM 1631 O O . THR C 1 5 ? 53.552 59.993 32.926 1.00 21.43 39 THR D O 1
ATOM 1635 N N . TYR C 1 6 ? 52.599 57.956 32.997 1.00 18.73 40 TYR D N 1
ATOM 1636 C CA . TYR C 1 6 ? 53.525 57.402 33.976 1.00 19.17 40 TYR D CA 1
ATOM 1637 C C . TYR C 1 6 ? 54.417 56.315 33.371 1.00 18.66 40 TYR D C 1
ATOM 1638 O O . TYR C 1 6 ? 55.206 55.692 34.077 1.00 16.75 40 TYR D O 1
ATOM 1647 N N . SER C 1 7 ? 54.312 56.110 32.064 1.00 19.29 41 SER D N 1
ATOM 1648 C CA . SER C 1 7 ? 55.051 55.039 31.398 1.00 20.61 41 SER D CA 1
ATOM 1649 C C . SER C 1 7 ? 56.515 54.870 31.674 1.00 19.92 41 SER D C 1
ATOM 1650 O O . SER C 1 7 ? 56.988 53.759 31.914 1.00 18.82 41 SER D O 1
ATOM 1653 N N . SER C 1 8 ? 57.250 55.963 31.634 1.00 20.98 42 SER D N 1
ATOM 1654 C CA . SER C 1 8 ? 58.662 55.826 31.849 1.00 21.30 42 SER D CA 1
ATOM 1655 C C . SER C 1 8 ? 58.976 55.386 33.267 1.00 19.22 42 SER D C 1
ATOM 1656 O O . SER C 1 8 ? 59.956 54.683 33.482 1.00 20.06 42 SER D O 1
ATOM 1659 N N . TYR C 1 9 ? 58.144 55.765 34.231 1.00 17.64 43 TYR D N 1
ATOM 1660 C CA . TYR C 1 9 ? 58.386 55.365 35.614 1.00 16.53 43 TYR D CA 1
ATOM 1661 C C . TYR C 1 9 ? 57.966 53.915 35.829 1.00 16.95 43 TYR D C 1
ATOM 1662 O O . TYR C 1 9 ? 58.634 53.168 36.541 1.00 16.88 43 TYR D O 1
ATOM 1671 N N . ILE C 1 10 ? 56.857 53.520 35.216 1.00 16.06 44 ILE D N 1
ATOM 1672 C CA . ILE C 1 10 ? 56.386 52.140 35.316 1.00 15.27 44 ILE D CA 1
ATOM 1673 C C . ILE C 1 10 ? 57.485 51.244 34.763 1.00 16.86 44 ILE D C 1
ATOM 1674 O O . ILE C 1 10 ? 57.783 50.178 35.303 1.00 15.14 44 ILE D O 1
ATOM 1679 N N . TYR C 1 11 ? 58.106 51.696 33.686 1.00 16.10 45 TYR D N 1
ATOM 1680 C CA . TYR C 1 11 ? 59.176 50.932 33.080 1.00 17.74 45 TYR D CA 1
ATOM 1681 C C . TYR C 1 11 ? 60.384 50.791 34.035 1.00 17.56 45 TYR D C 1
ATOM 1682 O O . TYR C 1 11 ? 60.975 49.716 34.143 1.00 15.27 45 TYR D O 1
ATOM 1691 N N . LYS C 1 12 ? 60.750 51.872 34.727 1.00 17.84 46 LYS D N 1
ATOM 1692 C CA . LYS C 1 12 ? 61.865 51.804 35.670 1.00 17.86 46 LYS D CA 1
ATOM 1693 C C . LYS C 1 12 ? 61.567 50.787 36.752 1.00 18.34 46 LYS D C 1
ATOM 1694 O O . LYS C 1 12 ? 62.455 50.050 37.177 1.00 18.36 46 LYS D O 1
ATOM 1700 N N . VAL C 1 13 ? 60.317 50.757 37.207 1.00 16.08 47 VAL D N 1
ATOM 1701 C CA . VAL C 1 13 ? 59.927 49.801 38.230 1.00 16.06 47 VAL D CA 1
ATOM 1702 C C . VAL C 1 13 ? 60.031 48.371 37.709 1.00 17.05 47 VAL D C 1
ATOM 1703 O O . VAL C 1 13 ? 60.461 47.473 38.433 1.00 17.80 47 VAL D O 1
ATOM 17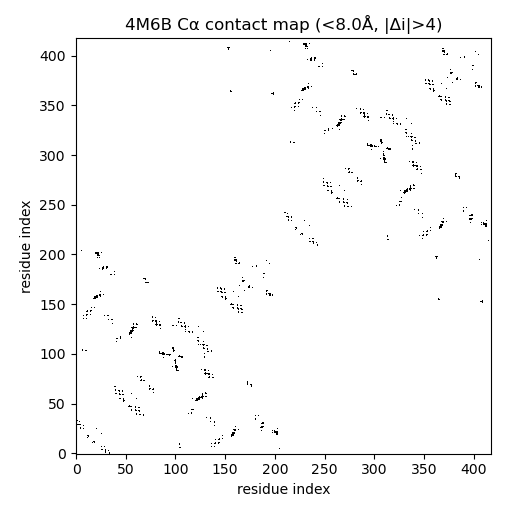07 N N . LEU C 1 14 ? 59.639 48.149 36.461 1.00 17.36 48 LEU D N 1
ATOM 1708 C CA . LEU C 1 14 ? 59.737 46.810 35.902 1.00 19.56 48 LEU D CA 1
ATOM 1709 C C . LEU C 1 14 ? 61.194 46.356 35.908 1.00 20.58 48 LEU D C 1
ATOM 1710 O O . LEU C 1 14 ? 61.517 45.249 36.338 1.00 20.44 48 LEU D O 1
ATOM 1715 N N . LYS C 1 15 ? 62.074 47.222 35.429 1.00 22.57 49 LYS D N 1
ATOM 1716 C CA . LYS C 1 15 ? 63.477 46.865 35.371 1.00 26.20 49 LYS D CA 1
ATOM 1717 C C . LYS C 1 15 ? 64.066 46.565 36.738 1.00 28.06 49 LYS D C 1
ATOM 1718 O O . LYS C 1 15 ? 65.034 45.814 36.840 1.00 28.07 49 LYS D O 1
ATOM 1724 N N . GLN C 1 16 ? 63.505 47.137 37.793 1.00 26.96 50 GLN D N 1
ATOM 1725 C CA . GLN C 1 16 ? 64.012 46.839 39.123 1.00 29.83 50 GLN D CA 1
ATOM 1726 C C . GLN C 1 16 ? 63.625 45.427 39.501 1.00 29.72 50 GLN D C 1
ATOM 1727 O O . GLN C 1 16 ? 64.356 44.712 40.175 1.00 31.62 50 GLN D O 1
ATOM 1733 N N . THR C 1 17 ? 62.442 45.061 39.050 1.00 29.30 51 THR D N 1
ATOM 1734 C CA . THR C 1 17 ? 61.803 43.804 39.359 1.00 30.18 51 THR D CA 1
ATOM 1735 C C . THR C 1 17 ? 62.176 42.608 38.468 1.00 29.62 51 THR D C 1
ATOM 1736 O O . THR C 1 17 ? 62.517 41.525 38.950 1.00 30.68 51 THR D O 1
ATOM 1740 N N . HIS C 1 18 ? 62.079 42.815 37.169 1.00 27.66 52 HIS D N 1
ATOM 1741 C CA . HIS C 1 18 ? 62.360 41.783 36.190 1.00 25.04 52 HIS D CA 1
ATOM 1742 C C . HIS C 1 18 ? 63.253 42.455 35.162 1.00 26.08 52 HIS D C 1
ATOM 1743 O O . HIS C 1 18 ? 62.785 42.871 34.101 1.00 25.64 52 HIS D O 1
ATOM 1750 N N . PRO C 1 19 ? 64.573 42.566 35.469 1.00 27.04 53 PRO D N 1
ATOM 1751 C CA . PRO C 1 19 ? 65.394 43.260 34.471 1.00 27.62 53 PRO D CA 1
ATOM 1752 C C . PRO C 1 19 ? 65.485 42.734 33.066 1.00 27.74 53 PRO D C 1
ATOM 1753 O O . PRO C 1 19 ? 65.767 43.491 32.145 1.00 27.82 53 PRO D O 1
ATOM 1757 N N . ASP C 1 20 ? 65.244 41.451 32.889 1.00 26.41 54 ASP D N 1
ATOM 1758 C CA . ASP C 1 20 ? 65.362 40.880 31.571 1.00 29.39 54 ASP D CA 1
ATOM 1759 C C . ASP C 1 20 ? 64.021 40.623 30.918 1.00 27.95 54 ASP D C 1
ATOM 1760 O O . ASP C 1 20 ? 63.921 39.926 29.913 1.00 27.78 54 ASP D O 1
ATOM 1765 N N . THR C 1 21 ? 62.989 41.234 31.470 1.00 24.53 55 THR D N 1
ATOM 1766 C CA . THR C 1 21 ? 61.658 41.022 30.956 1.00 23.97 55 THR D CA 1
ATOM 1767 C C . THR C 1 21 ? 61.124 42.247 30.247 1.00 22.92 55 THR D C 1
ATOM 1768 O O . THR C 1 21 ? 61.261 43.361 30.744 1.00 23.67 55 THR D O 1
ATOM 1772 N N . GLY C 1 22 ? 60.522 42.030 29.080 1.00 22.79 56 GLY D N 1
ATOM 1773 C CA . GLY C 1 22 ? 59.980 43.137 28.313 1.00 22.31 56 GLY D CA 1
ATOM 1774 C C . GLY C 1 22 ? 58.513 43.417 28.576 1.00 18.31 56 GLY D C 1
ATOM 1775 O O . GLY C 1 22 ? 57.860 42.733 29.357 1.00 19.58 56 GLY D O 1
ATOM 1776 N N . ILE C 1 23 ? 57.987 44.449 27.933 1.00 20.08 57 ILE D N 1
ATOM 1777 C CA . ILE C 1 23 ? 56.581 44.755 28.115 1.00 17.90 57 ILE D CA 1
ATOM 1778 C C . ILE C 1 23 ? 56.052 45.419 26.865 1.00 19.46 57 ILE D C 1
ATOM 1779 O O . ILE C 1 23 ? 56.726 46.240 26.246 1.00 20.51 57 ILE D O 1
ATOM 1784 N N . SER C 1 24 ? 54.845 45.038 26.478 1.00 19.28 58 SER D N 1
ATOM 1785 C CA . SER C 1 24 ? 54.267 45.576 25.263 1.00 20.20 58 SER D CA 1
ATOM 1786 C C . SER C 1 24 ? 53.641 46.944 25.446 1.00 21.30 58 SER D C 1
ATOM 1787 O O . SER C 1 24 ? 53.314 47.358 26.561 1.00 17.64 58 SER D O 1
ATOM 1790 N N . GLN C 1 25 ? 53.478 47.652 24.334 1.00 20.51 59 GLN D N 1
ATOM 1791 C CA . GLN C 1 25 ? 52.857 48.957 24.403 1.00 21.37 59 GLN D CA 1
ATOM 1792 C C . GLN C 1 25 ? 51.422 48.809 24.889 1.00 20.75 59 GLN D C 1
ATOM 1793 O O . GLN C 1 25 ? 50.925 49.668 25.610 1.00 21.09 59 GLN D O 1
ATOM 1799 N N . LYS C 1 26 ? 50.752 47.720 24.522 1.00 21.06 60 LYS D N 1
ATOM 1800 C CA . LYS C 1 26 ? 49.381 47.549 24.979 1.00 20.50 60 LYS D CA 1
ATOM 1801 C C . LYS C 1 26 ? 49.347 47.330 26.490 1.00 21.26 60 LYS D C 1
ATOM 1802 O O . LYS C 1 26 ? 48.463 47.846 27.180 1.00 18.57 60 LYS D O 1
ATOM 1808 N N . SER C 1 27 ? 50.308 46.561 26.996 1.00 18.61 61 SER D N 1
ATOM 1809 C CA . SER C 1 27 ? 50.395 46.315 28.430 1.00 18.63 61 SER D CA 1
ATOM 1810 C C . SER C 1 27 ? 50.661 47.621 29.151 1.00 18.12 61 SER D C 1
ATOM 1811 O O . SER C 1 27 ? 50.075 47.898 30.200 1.00 17.76 61 SER D O 1
ATOM 1814 N N . MET C 1 28 ? 51.557 48.424 28.598 1.00 17.13 62 MET D N 1
ATOM 1815 C CA . MET C 1 28 ? 51.897 49.676 29.248 1.00 19.37 62 MET D CA 1
ATOM 1816 C C . MET C 1 28 ? 50.703 50.615 29.298 1.00 19.00 62 MET D C 1
ATOM 1817 O O . MET C 1 28 ? 50.510 51.344 30.267 1.00 19.81 62 MET D O 1
ATOM 1822 N N . SER C 1 29 ? 49.889 50.590 28.258 1.00 18.23 63 SER D N 1
ATOM 1823 C CA . SER C 1 29 ? 48.731 51.455 28.227 1.00 18.91 63 SER D CA 1
ATOM 1824 C C . SER C 1 29 ? 47.806 51.095 29.374 1.00 18.75 63 SER D C 1
ATOM 1825 O O . SER C 1 29 ? 47.246 51.959 30.056 1.00 17.34 63 SER D O 1
ATOM 1828 N N . ILE C 1 30 ? 47.645 49.800 29.578 1.00 16.05 64 ILE D N 1
ATOM 1829 C CA . ILE C 1 30 ? 46.786 49.350 30.643 1.00 17.02 64 ILE D CA 1
ATOM 1830 C C . ILE C 1 30 ? 47.360 49.749 31.990 1.00 15.18 64 ILE D C 1
ATOM 1831 O O . ILE C 1 30 ? 46.619 50.205 32.853 1.00 15.04 64 ILE D O 1
ATOM 1836 N N . LEU C 1 31 ? 48.668 49.609 32.178 1.00 15.71 65 LEU D N 1
ATOM 1837 C CA . LEU C 1 31 ? 49.256 49.996 33.463 1.00 15.98 65 LEU D CA 1
ATOM 1838 C C . LEU C 1 31 ? 49.146 51.490 33.713 1.00 16.15 65 LEU D C 1
ATOM 1839 O O . LEU C 1 31 ? 48.960 51.937 34.843 1.00 14.66 65 LEU D O 1
ATOM 1844 N N . ASN C 1 32 ? 49.277 52.268 32.657 1.00 16.80 66 ASN D N 1
ATOM 1845 C CA . ASN C 1 32 ? 49.148 53.693 32.814 1.00 18.15 66 ASN D CA 1
ATOM 1846 C C . ASN C 1 32 ? 47.707 54.010 33.267 1.00 19.53 66 ASN D C 1
ATOM 1847 O O . ASN C 1 32 ? 47.476 54.872 34.113 1.00 19.28 66 ASN D O 1
ATOM 1852 N N . SER C 1 33 ? 46.736 53.299 32.705 1.00 19.91 67 SER D N 1
ATOM 1853 C CA . SER C 1 33 ? 45.358 53.485 33.141 1.00 20.08 67 SER D CA 1
ATOM 1854 C C . SER C 1 33 ? 45.241 53.110 34.613 1.00 19.33 67 SER D C 1
ATOM 1855 O O . SER C 1 33 ? 44.553 53.769 35.375 1.00 18.81 67 SER D O 1
ATOM 1858 N N . PHE C 1 34 ? 45.911 52.049 35.021 1.00 16.76 68 PHE D N 1
ATOM 1859 C CA . PHE C 1 34 ? 45.869 51.586 36.396 1.00 16.18 68 PHE D CA 1
ATOM 1860 C C . PHE C 1 34 ? 46.334 52.662 37.338 1.00 15.25 68 PHE D C 1
ATOM 1861 O O . PHE C 1 34 ? 45.657 52.980 38.311 1.00 15.94 68 PHE D O 1
ATOM 1869 N N . VAL C 1 35 ? 47.495 53.241 37.071 1.00 14.58 69 VAL D N 1
ATOM 1870 C CA . VAL C 1 35 ? 48.008 54.254 37.971 1.00 14.46 69 VAL D CA 1
ATOM 1871 C C . VAL C 1 35 ? 47.086 55.444 37.988 1.00 14.78 69 VAL D C 1
ATOM 1872 O O . VAL C 1 35 ? 46.785 55.964 39.054 1.00 14.79 69 VAL D O 1
ATOM 1876 N N . ASN C 1 36 ? 46.592 55.895 36.843 1.00 13.58 70 ASN D N 1
ATOM 1877 C CA . ASN C 1 36 ? 45.699 57.051 36.858 1.00 15.62 70 ASN D CA 1
ATOM 1878 C C . ASN C 1 36 ? 44.424 56.796 37.630 1.00 16.16 70 ASN D C 1
ATOM 1879 O O . ASN C 1 36 ? 43.955 57.646 38.394 1.00 15.36 70 ASN D O 1
ATOM 1884 N N . ASP C 1 37 ? 43.843 55.628 37.401 1.00 15.16 71 ASP D N 1
ATOM 1885 C CA . ASP C 1 37 ? 42.599 55.298 38.071 1.00 15.25 71 ASP D CA 1
ATOM 1886 C C . ASP C 1 37 ? 42.739 55.186 39.570 1.00 15.69 71 ASP D C 1
ATOM 1887 O O . ASP C 1 37 ? 41.857 55.620 40.311 1.00 14.76 71 ASP D O 1
ATOM 1892 N N . ILE C 1 38 ? 43.828 54.583 40.026 1.00 15.31 72 ILE D N 1
ATOM 1893 C CA . ILE C 1 38 ? 44.037 54.432 41.461 1.00 14.41 72 ILE D CA 1
ATOM 1894 C C . ILE C 1 38 ? 44.327 55.790 42.103 1.00 14.36 72 ILE D C 1
ATOM 1895 O O . ILE C 1 38 ? 43.811 56.116 43.177 1.00 12.76 72 ILE D O 1
ATOM 1900 N N . PHE C 1 39 ? 45.161 56.579 41.439 1.00 14.16 73 PHE D N 1
ATOM 1901 C CA . PHE C 1 39 ? 45.489 57.896 41.950 1.00 14.72 73 PHE D CA 1
ATOM 1902 C C . PHE C 1 39 ? 44.205 58.669 42.120 1.00 15.96 73 PHE D C 1
ATOM 1903 O O . PHE C 1 39 ? 43.940 59.303 43.136 1.00 15.75 73 PHE D O 1
ATOM 1911 N N . GLU C 1 40 ? 43.392 58.618 41.093 1.00 17.17 74 GLU D N 1
ATOM 1912 C CA . GLU C 1 40 ? 42.171 59.357 41.149 1.00 18.70 74 GLU D CA 1
ATOM 1913 C C . GLU C 1 40 ? 41.252 58.927 42.290 1.00 17.65 74 GLU D C 1
ATOM 1914 O O . GLU C 1 40 ? 40.638 59.757 42.959 1.00 16.28 74 GLU D O 1
ATOM 1920 N N . ARG C 1 41 ? 41.162 57.627 42.524 1.00 13.78 75 ARG D N 1
ATOM 1921 C CA . ARG C 1 41 ? 40.323 57.135 43.593 1.00 15.51 75 ARG D CA 1
ATOM 1922 C C . ARG C 1 41 ? 40.842 57.591 44.963 1.00 15.95 75 ARG D C 1
ATOM 1923 O O . ARG C 1 41 ? 40.084 58.078 45.804 1.00 17.86 75 ARG D O 1
ATOM 1931 N N . ILE C 1 42 ? 42.143 57.444 45.181 1.00 15.04 76 ILE D N 1
ATOM 1932 C CA . ILE C 1 42 ? 42.720 57.824 46.458 1.00 15.31 76 ILE D CA 1
ATOM 1933 C C . ILE C 1 42 ? 42.649 59.328 46.680 1.00 14.68 76 ILE D C 1
ATOM 1934 O O . ILE C 1 42 ? 42.243 59.786 47.744 1.00 16.01 76 ILE D O 1
ATOM 1939 N N . ALA C 1 43 ? 43.009 60.096 45.663 1.00 15.43 77 ALA D N 1
ATOM 1940 C CA . ALA C 1 43 ? 42.990 61.548 45.784 1.00 15.73 77 ALA D CA 1
ATOM 1941 C C . ALA C 1 43 ? 41.584 62.070 46.038 1.00 17.86 77 ALA D C 1
ATOM 1942 O O . ALA C 1 43 ? 41.383 62.997 46.829 1.00 19.96 77 ALA D O 1
ATOM 1944 N N . THR C 1 44 ? 40.608 61.489 45.361 1.00 18.13 78 THR D N 1
ATOM 1945 C CA . THR C 1 44 ? 39.241 61.921 45.549 1.00 18.75 78 THR D CA 1
ATOM 1946 C C . THR C 1 44 ? 38.793 61.650 46.979 1.00 18.17 78 THR D C 1
ATOM 1947 O O . THR C 1 44 ? 38.209 62.518 47.638 1.00 19.85 78 THR D O 1
ATOM 1951 N N . GLU C 1 45 ? 39.081 60.456 47.477 1.00 17.38 79 GLU D N 1
ATOM 1952 C CA . GLU C 1 45 ? 38.708 60.133 48.838 1.00 18.22 79 GLU D CA 1
ATOM 1953 C C . GLU C 1 45 ? 39.463 61.009 49.843 1.00 19.49 79 GLU D C 1
ATOM 1954 O O . GLU C 1 45 ? 38.849 61.532 50.777 1.00 20.46 79 GLU D O 1
ATOM 1960 N N . ALA C 1 46 ? 40.769 61.197 49.666 1.00 15.90 80 ALA D N 1
ATOM 1961 C CA . ALA C 1 46 ? 41.508 62.034 50.616 1.00 18.84 80 ALA D CA 1
ATOM 1962 C C . ALA C 1 46 ? 41.018 63.478 50.611 1.00 19.54 80 ALA D C 1
ATOM 1963 O O . ALA C 1 46 ? 40.950 64.131 51.656 1.00 20.11 80 ALA D O 1
ATOM 1965 N N . SER C 1 47 ? 40.689 63.985 49.437 1.00 21.10 81 SER D N 1
ATOM 1966 C CA . SER C 1 47 ? 40.216 65.348 49.351 1.00 24.60 81 SER D CA 1
ATOM 1967 C C . SER C 1 47 ? 38.877 65.498 50.065 1.00 27.31 81 SER D C 1
ATOM 1968 O O . SER C 1 47 ? 38.603 66.518 50.712 1.00 27.05 81 SER D O 1
ATOM 1971 N N . LYS C 1 48 ? 38.048 64.470 49.933 1.00 29.44 82 LYS D N 1
ATOM 1972 C CA . LYS C 1 48 ? 36.731 64.428 50.545 1.00 32.65 82 LYS D CA 1
ATOM 1973 C C . LYS C 1 48 ? 36.906 64.399 52.058 1.00 32.97 82 LYS D C 1
ATOM 1974 O O . LYS C 1 48 ? 36.245 65.142 52.775 1.00 34.16 82 LYS D O 1
ATOM 1980 N N . LEU C 1 49 ? 37.811 63.558 52.547 1.00 32.30 83 LEU D N 1
ATOM 1981 C CA . LEU C 1 49 ? 38.055 63.471 53.981 1.00 32.48 83 LEU D CA 1
ATOM 1982 C C . LEU C 1 49 ? 38.534 64.807 54.553 1.00 34.04 83 LEU D C 1
ATOM 1983 O O . LEU C 1 49 ? 38.170 65.172 55.665 1.00 34.07 83 LEU D O 1
ATOM 1988 N N . ALA C 1 50 ? 39.379 65.515 53.817 1.00 33.81 84 ALA D N 1
ATOM 1989 C CA . ALA C 1 50 ? 39.848 66.806 54.288 1.00 35.83 84 ALA D CA 1
ATOM 1990 C C . ALA C 1 50 ? 38.738 67.838 54.181 1.00 38.36 84 ALA D C 1
ATOM 1991 O O . ALA C 1 50 ? 38.484 68.583 55.120 1.00 39.28 84 ALA D O 1
ATOM 1993 N N . ALA C 1 51 ? 38.084 67.881 53.027 1.00 41.32 85 ALA D N 1
ATOM 1994 C CA . ALA C 1 51 ? 37.040 68.863 52.793 1.00 45.68 85 ALA D CA 1
ATOM 1995 C C . ALA C 1 51 ? 35.912 68.686 53.751 1.00 48.19 85 ALA D C 1
ATOM 1996 O O . ALA C 1 51 ? 35.400 69.636 54.316 1.00 49.08 85 ALA D O 1
ATOM 1998 N N . TYR C 1 52 ? 35.530 67.444 53.937 1.00 51.61 86 TYR D N 1
ATOM 1999 C CA . TYR C 1 52 ? 34.421 67.134 54.794 1.00 54.81 86 TYR D CA 1
ATOM 2000 C C . TYR C 1 52 ? 34.643 67.575 56.225 1.00 54.47 86 TYR D C 1
ATOM 2001 O O . TYR C 1 52 ? 33.708 67.958 56.928 1.00 53.79 86 TYR D O 1
ATOM 2010 N N . ASN C 1 53 ? 35.903 67.550 56.626 1.00 54.21 87 ASN D N 1
ATOM 2011 C CA . ASN C 1 53 ? 36.259 67.775 58.004 1.00 53.87 87 ASN D CA 1
ATOM 2012 C C . ASN C 1 53 ? 36.947 69.007 58.419 1.00 52.38 87 ASN D C 1
ATOM 2013 O O . ASN C 1 53 ? 37.726 69.018 59.376 1.00 52.39 87 ASN D O 1
ATOM 2018 N N . LYS C 1 54 ? 36.681 70.046 57.669 1.00 51.11 88 LYS D N 1
ATOM 2019 C CA . LYS C 1 54 ? 37.225 71.299 58.036 1.00 50.70 88 LYS D CA 1
ATOM 2020 C C . LYS C 1 54 ? 38.730 71.306 58.096 1.00 48.65 88 LYS D C 1
ATOM 2021 O O . LYS C 1 54 ? 39.291 71.964 58.964 1.00 47.95 88 LYS D O 1
ATOM 2027 N N . LYS C 1 55 ? 39.406 70.556 57.231 1.00 45.82 89 LYS D N 1
ATOM 2028 C CA . LYS C 1 55 ? 40.850 70.685 57.263 1.00 43.09 89 LYS D CA 1
ATOM 2029 C C . LYS C 1 55 ? 41.256 71.587 56.125 1.00 40.16 89 LYS D C 1
ATOM 2030 O O . LYS C 1 55 ? 40.664 71.613 55.034 1.00 39.35 89 LYS D O 1
ATOM 2036 N N . SER C 1 56 ? 42.293 72.338 56.425 1.00 36.91 90 SER D N 1
ATOM 2037 C CA . SER C 1 56 ? 42.857 73.279 55.505 1.00 36.06 90 SER D CA 1
ATOM 2038 C C . SER C 1 56 ? 43.883 72.615 54.626 1.00 33.86 90 SER D C 1
ATOM 2039 O O . SER C 1 56 ? 44.378 73.237 53.696 1.00 33.07 90 SER D O 1
ATOM 2042 N N . THR C 1 57 ? 44.246 71.373 54.923 1.00 31.39 91 THR D N 1
ATOM 2043 C CA . THR C 1 57 ? 45.218 70.719 54.064 1.00 28.12 91 THR D CA 1
ATOM 2044 C C . THR C 1 57 ? 44.914 69.258 53.863 1.00 25.26 91 THR D C 1
ATOM 2045 O O . THR C 1 57 ? 44.166 68.636 54.611 1.00 26.04 91 THR D O 1
ATOM 2049 N N . ILE C 1 58 ? 45.496 68.726 52.800 1.00 22.10 92 ILE D N 1
ATOM 2050 C CA . ILE C 1 58 ? 45.385 67.307 52.534 1.00 20.97 92 ILE D CA 1
ATOM 2051 C C . ILE C 1 58 ? 46.741 66.817 52.987 1.00 19.77 92 ILE D C 1
ATOM 2052 O O . ILE C 1 58 ? 47.747 67.083 52.343 1.00 21.26 92 ILE D O 1
ATOM 2057 N N . SER C 1 59 ? 46.762 66.114 54.109 1.00 20.01 93 SER D N 1
ATOM 2058 C CA . SER C 1 59 ? 48.001 65.611 54.682 1.00 20.00 93 SER D CA 1
ATOM 2059 C C . SER C 1 59 ? 48.234 64.138 54.483 1.00 18.87 93 SER D C 1
ATOM 2060 O O . SER C 1 59 ? 47.393 63.422 53.927 1.00 17.78 93 SER D O 1
ATOM 2063 N N . ALA C 1 60 ? 49.386 63.672 54.954 1.00 17.48 94 ALA D N 1
ATOM 2064 C CA . ALA C 1 60 ? 49.734 62.265 54.824 1.00 17.12 94 ALA D CA 1
ATOM 2065 C C . ALA C 1 60 ? 48.714 61.448 55.568 1.00 17.34 94 ALA D C 1
ATOM 2066 O O . ALA C 1 60 ? 48.397 60.344 55.152 1.00 17.17 94 ALA D O 1
ATOM 2068 N N . ARG C 1 61 ? 48.170 61.979 56.660 1.00 18.02 95 ARG D N 1
ATOM 2069 C CA . ARG C 1 61 ? 47.144 61.256 57.408 1.00 20.01 95 ARG D CA 1
ATOM 2070 C C . ARG C 1 61 ? 45.908 61.002 56.594 1.00 20.10 95 ARG D C 1
ATOM 20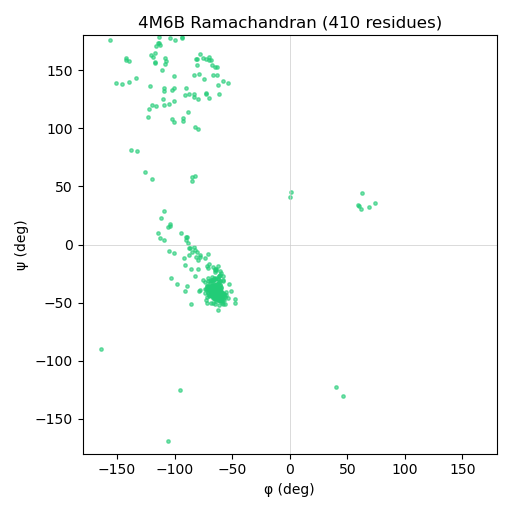71 O O . ARG C 1 61 ? 45.332 59.927 56.704 1.00 18.21 95 ARG D O 1
ATOM 2079 N N . GLU C 1 62 ? 45.460 61.984 55.819 1.00 20.20 96 GLU D N 1
ATOM 2080 C CA . GLU C 1 62 ? 44.299 61.747 54.968 1.00 20.94 96 GLU D CA 1
ATOM 2081 C C . GLU C 1 62 ? 44.629 60.753 53.876 1.00 18.95 96 GLU D C 1
ATOM 2082 O O . GLU C 1 62 ? 43.778 59.944 53.510 1.00 18.23 96 GLU D O 1
ATOM 2088 N N . ILE C 1 63 ? 45.840 60.775 53.334 1.00 16.18 97 ILE D N 1
ATOM 2089 C CA . ILE C 1 63 ? 46.149 59.805 52.298 1.00 16.49 97 ILE D CA 1
ATOM 2090 C C . ILE C 1 63 ? 46.124 58.413 52.915 1.00 16.29 97 ILE D C 1
ATOM 2091 O O . ILE C 1 63 ? 45.575 57.475 52.343 1.00 15.97 97 ILE D O 1
ATOM 2096 N N . GLN C 1 64 ? 46.727 58.288 54.089 1.00 15.01 98 GLN D N 1
ATOM 2097 C CA . GLN C 1 64 ? 46.781 57.004 54.770 1.00 16.49 98 GLN D CA 1
ATOM 2098 C C . GLN C 1 64 ? 45.381 56.478 55.061 1.00 16.53 98 GLN D C 1
ATOM 2099 O O . GLN C 1 64 ? 45.093 55.300 54.851 1.00 15.18 98 GLN D O 1
ATOM 2105 N N . THR C 1 65 ? 44.499 57.345 55.544 1.00 15.72 99 THR D N 1
ATOM 2106 C CA . THR C 1 65 ? 43.130 56.922 55.827 1.00 16.87 99 THR D CA 1
ATOM 2107 C C . THR C 1 65 ? 42.432 56.427 54.562 1.00 16.03 99 THR D C 1
ATOM 2108 O O . THR C 1 65 ? 41.772 55.390 54.562 1.00 18.46 99 THR D O 1
ATOM 2112 N N . ALA C 1 66 ? 42.593 57.161 53.476 1.00 16.50 100 ALA D N 1
ATOM 2113 C CA . ALA C 1 66 ? 41.971 56.772 52.225 1.00 16.40 100 ALA D CA 1
ATOM 2114 C C . ALA C 1 66 ? 42.531 55.450 51.711 1.00 16.29 100 ALA D C 1
ATOM 2115 O O . ALA C 1 66 ? 41.816 54.638 51.119 1.00 16.67 100 ALA D O 1
ATOM 2117 N N . VAL C 1 67 ? 43.823 55.257 51.917 1.00 15.79 101 VAL D N 1
ATOM 2118 C CA . VAL C 1 67 ? 44.487 54.047 51.476 1.00 16.26 101 VAL D CA 1
ATOM 2119 C C . VAL C 1 67 ? 43.915 52.863 52.226 1.00 17.77 101 VAL D C 1
ATOM 2120 O O . VAL C 1 67 ? 43.637 51.820 51.641 1.00 16.62 101 VAL D O 1
ATOM 2124 N N . ARG C 1 68 ? 43.732 53.023 53.535 1.00 18.11 102 ARG D N 1
ATOM 2125 C CA . ARG C 1 68 ? 43.161 51.916 54.281 1.00 19.65 102 ARG D CA 1
ATOM 2126 C C . ARG C 1 68 ? 41.723 51.663 53.902 1.00 20.88 102 ARG D C 1
ATOM 2127 O O . ARG C 1 68 ? 41.259 50.546 54.057 1.00 22.40 102 ARG D O 1
ATOM 2135 N N . LEU C 1 69 ? 40.998 52.676 53.461 1.00 20.95 103 LEU D N 1
ATOM 2136 C CA . LEU C 1 69 ? 39.632 52.446 53.026 1.00 21.15 103 LEU D CA 1
ATOM 2137 C C . LEU C 1 69 ? 39.553 51.729 51.707 1.00 22.76 103 LEU D C 1
ATOM 2138 O O . LEU C 1 69 ? 38.708 50.870 51.522 1.00 23.94 103 LEU D O 1
ATOM 2143 N N . ILE C 1 70 ? 40.454 52.065 50.802 1.00 18.87 104 ILE D N 1
ATOM 2144 C CA . ILE C 1 70 ? 40.420 51.567 49.442 1.00 18.50 104 ILE D CA 1
ATOM 2145 C C . ILE C 1 70 ? 41.174 50.298 49.150 1.00 18.12 104 ILE D C 1
ATOM 2146 O O . ILE C 1 70 ? 40.698 49.462 48.390 1.00 18.14 104 ILE D O 1
ATOM 2151 N N . LEU C 1 71 ? 42.358 50.139 49.728 1.00 16.82 105 LEU D N 1
ATOM 2152 C CA . LEU C 1 71 ? 43.162 48.945 49.503 1.00 16.74 105 LEU D CA 1
ATOM 2153 C C . LEU C 1 71 ? 42.707 47.826 50.422 1.00 17.91 105 LEU D C 1
ATOM 2154 O O . LEU C 1 71 ? 42.586 48.001 51.626 1.00 20.55 105 LEU D O 1
ATOM 2159 N N . PRO C 1 72 ? 42.454 46.654 49.848 1.00 19.81 106 PRO D N 1
ATOM 2160 C CA . PRO C 1 72 ? 42.010 45.503 50.623 1.00 19.93 106 PRO D CA 1
ATOM 2161 C C . PRO C 1 72 ? 43.112 44.726 51.277 1.00 21.35 106 PRO D C 1
ATOM 2162 O O . PRO C 1 72 ? 44.205 44.570 50.728 1.00 20.46 106 PRO D O 1
ATOM 2166 N N . GLY C 1 73 ? 42.780 44.206 52.446 1.00 21.14 107 GLY D N 1
ATOM 2167 C CA . GLY C 1 73 ? 43.676 43.328 53.161 1.00 21.99 107 GLY D CA 1
ATOM 2168 C C . GLY C 1 73 ? 45.128 43.671 53.313 1.00 21.83 107 GLY D C 1
ATOM 2169 O O . GLY C 1 73 ? 45.469 44.776 53.722 1.00 23.67 107 GLY D O 1
ATOM 2170 N N . GLU C 1 74 ? 45.989 42.712 53.002 1.00 20.48 108 GLU D N 1
ATOM 2171 C CA . GLU C 1 74 ? 47.406 42.935 53.166 1.00 20.00 108 GLU D CA 1
ATOM 2172 C C . GLU C 1 74 ? 47.944 44.023 52.261 1.00 18.44 108 GLU D C 1
ATOM 2173 O O . GLU C 1 74 ? 49.004 44.581 52.545 1.00 18.04 108 GLU D O 1
ATOM 2179 N N . LEU C 1 75 ? 47.247 44.324 51.166 1.00 15.53 109 LEU D N 1
ATOM 2180 C CA . LEU C 1 75 ? 47.753 45.377 50.292 1.00 15.73 109 LEU D CA 1
ATOM 2181 C C . LEU C 1 75 ? 47.766 46.666 51.077 1.00 15.64 109 LEU D C 1
ATOM 2182 O O . LEU C 1 75 ? 48.699 47.445 50.960 1.00 15.77 109 LEU D O 1
ATOM 2187 N N . ALA C 1 76 ? 46.733 46.901 51.876 1.00 15.55 110 ALA D N 1
ATOM 2188 C CA . ALA C 1 76 ? 46.703 48.124 52.673 1.00 16.51 110 ALA D CA 1
ATOM 2189 C C . ALA C 1 76 ? 47.858 48.156 53.671 1.00 16.56 110 ALA D C 1
ATOM 2190 O O . ALA C 1 76 ? 48.535 49.171 53.832 1.00 16.92 110 ALA D O 1
ATOM 2192 N N . LYS C 1 77 ? 48.078 47.046 54.361 1.00 16.90 111 LYS D N 1
ATOM 2193 C CA . LYS C 1 77 ? 49.152 47.000 55.340 1.00 17.37 111 LYS D CA 1
ATOM 2194 C C . LYS C 1 77 ? 50.505 47.294 54.747 1.00 16.00 111 LYS D C 1
ATOM 2195 O O . LYS C 1 77 ? 51.260 48.113 55.280 1.00 15.39 111 LYS D O 1
ATOM 2201 N N . HIS C 1 78 ? 50.811 46.630 53.642 1.00 15.31 112 HIS D N 1
ATOM 2202 C CA . HIS C 1 78 ? 52.094 46.838 53.007 1.00 15.46 112 HIS D CA 1
ATOM 2203 C C . HIS C 1 78 ? 52.200 48.214 52.386 1.00 17.13 112 HIS D C 1
ATOM 2204 O O . HIS C 1 78 ? 53.281 48.801 52.371 1.00 15.30 112 HIS D O 1
ATOM 2211 N N . ALA C 1 79 ? 51.088 48.736 51.882 1.00 13.89 113 ALA D N 1
ATOM 2212 C CA . ALA C 1 79 ? 51.120 50.067 51.287 1.00 14.71 113 ALA D CA 1
ATOM 2213 C C . ALA C 1 79 ? 51.380 51.127 52.353 1.00 15.31 113 ALA D C 1
ATOM 2214 O O . ALA C 1 79 ? 52.115 52.089 52.117 1.00 13.78 113 ALA D O 1
ATOM 2216 N N . VAL C 1 80 ? 50.755 50.968 53.514 1.00 14.71 114 VAL D N 1
ATOM 2217 C CA . VAL C 1 80 ? 50.969 51.901 54.612 1.00 16.60 114 VAL D CA 1
ATOM 2218 C C . VAL C 1 80 ? 52.430 51.817 55.070 1.00 16.69 114 VAL D C 1
ATOM 2219 O O . VAL C 1 80 ? 53.039 52.842 55.379 1.00 16.09 114 VAL D O 1
ATOM 2223 N N . SER C 1 81 ? 53.005 50.609 55.116 1.00 16.65 115 SER D N 1
ATOM 2224 C CA . SER C 1 81 ? 54.423 50.516 55.506 1.00 17.08 115 SER D CA 1
ATOM 2225 C C . SER C 1 81 ? 55.264 51.234 54.489 1.00 16.40 115 SER D C 1
ATOM 2226 O O . SER C 1 81 ? 56.187 51.951 54.857 1.00 15.31 115 SER D O 1
ATOM 2229 N N . GLU C 1 82 ? 54.973 51.045 53.207 1.00 14.79 116 GLU D N 1
ATOM 2230 C CA . GLU C 1 82 ? 55.774 51.692 52.176 1.00 14.88 116 GLU D CA 1
ATOM 2231 C C . GLU C 1 82 ? 55.635 53.197 52.179 1.00 14.46 116 GLU D C 1
ATOM 2232 O O . GLU C 1 82 ? 56.631 53.912 52.020 1.00 12.25 116 GLU D O 1
ATOM 2238 N N . GLY C 1 83 ? 54.421 53.709 52.361 1.00 12.81 117 GLY D N 1
ATOM 2239 C CA . GLY C 1 83 ? 54.227 55.157 52.424 1.00 13.77 117 GLY D CA 1
ATOM 2240 C C . GLY C 1 83 ? 54.978 55.699 53.617 1.00 15.01 117 GLY D C 1
ATOM 2241 O O . GLY C 1 83 ? 55.629 56.734 53.529 1.00 11.77 117 GLY D O 1
ATOM 2242 N N . THR C 1 84 ? 54.897 55.011 54.743 1.00 14.37 118 THR D N 1
ATOM 2243 C CA . THR C 1 84 ? 55.584 55.435 55.954 1.00 15.64 118 THR D CA 1
ATOM 2244 C C . THR C 1 84 ? 57.082 55.406 55.773 1.00 16.79 118 THR D C 1
ATOM 2245 O O . THR C 1 84 ? 57.786 56.320 56.219 1.00 16.01 118 THR D O 1
ATOM 2249 N N . ARG C 1 85 ? 57.582 54.361 55.133 1.00 16.00 119 ARG D N 1
ATOM 2250 C CA . ARG C 1 85 ? 59.006 54.250 54.904 1.00 18.13 119 ARG D CA 1
ATOM 2251 C C . ARG C 1 85 ? 59.460 55.377 54.032 1.00 16.40 119 ARG D C 1
ATOM 2252 O O . ARG C 1 85 ? 60.507 55.964 54.297 1.00 15.67 119 ARG D O 1
ATOM 2260 N N . ALA C 1 86 ? 58.714 55.700 52.981 1.00 14.19 120 ALA D N 1
ATOM 2261 C CA . ALA C 1 86 ? 59.140 56.764 52.079 1.00 14.17 120 ALA D CA 1
ATOM 2262 C C . ALA C 1 86 ? 59.171 58.116 52.763 1.00 13.83 120 ALA D C 1
ATOM 2263 O O . ALA C 1 86 ? 60.097 58.904 52.553 1.00 12.88 120 ALA D O 1
ATOM 2265 N N . VAL C 1 87 ? 58.183 58.420 53.594 1.00 13.50 121 VAL D N 1
ATOM 2266 C CA . VAL C 1 87 ? 58.185 59.706 54.283 1.00 14.30 121 VAL D CA 1
ATOM 2267 C C . VAL C 1 87 ? 59.343 59.783 55.259 1.00 13.62 121 VAL D C 1
ATOM 2268 O O . VAL C 1 87 ? 60.014 60.811 55.370 1.00 16.41 121 VAL D O 1
ATOM 2272 N N . THR C 1 88 ? 59.599 58.698 55.963 1.00 14.47 122 THR D N 1
ATOM 2273 C CA . THR C 1 88 ? 60.684 58.661 56.927 1.00 15.89 122 THR D CA 1
ATOM 2274 C C . THR C 1 88 ? 62.041 58.818 56.258 1.00 16.55 122 THR D C 1
ATOM 2275 O O . THR C 1 88 ? 62.914 59.528 56.755 1.00 15.87 122 THR D O 1
ATOM 2279 N N . LYS C 1 89 ? 62.234 58.158 55.132 1.00 14.31 123 LYS D N 1
ATOM 2280 C CA . LYS C 1 89 ? 63.495 58.253 54.415 1.00 15.35 123 LYS D CA 1
ATOM 2281 C C . LYS C 1 89 ? 63.689 59.649 53.857 1.00 15.94 123 LYS D C 1
ATOM 2282 O O . LYS C 1 89 ? 64.798 60.197 53.853 1.00 16.28 123 LYS D O 1
ATOM 2288 N N . TYR C 1 90 ? 62.616 60.247 53.370 1.00 14.07 124 TYR D N 1
ATOM 2289 C CA . TYR C 1 90 ? 62.697 61.588 52.838 1.00 14.75 124 TYR D CA 1
ATOM 2290 C C . TYR C 1 90 ? 63.245 62.487 53.903 1.00 17.01 124 TYR D C 1
ATOM 2291 O O . TYR C 1 90 ? 64.139 63.286 53.647 1.00 16.20 124 TYR D O 1
ATOM 2300 N N . SER C 1 91 ? 62.739 62.356 55.118 1.00 16.65 125 SER D N 1
ATOM 2301 C CA . SER C 1 91 ? 63.183 63.205 56.201 1.00 20.71 125 SER D CA 1
ATOM 2302 C C . SER C 1 91 ? 64.633 63.096 56.563 1.00 20.41 125 SER D C 1
ATOM 2303 O O . SER C 1 91 ? 65.251 64.089 56.915 1.00 21.93 125 SER D O 1
ATOM 2306 N N . SER C 1 92 ? 65.190 61.902 56.494 1.00 19.80 126 SER D N 1
ATOM 2307 C CA . SER C 1 92 ? 66.576 61.770 56.886 1.00 21.25 126 SER D CA 1
ATOM 2308 C C . SER C 1 92 ? 67.571 61.924 55.756 1.00 20.45 126 SER D C 1
ATOM 2309 O O . SER C 1 92 ? 68.771 62.066 55.995 1.00 20.99 126 SER D O 1
ATOM 2312 N N . SER C 1 93 ? 67.085 61.915 54.527 1.00 18.49 127 SER D N 1
ATOM 2313 C CA . SER C 1 93 ? 67.974 62.015 53.381 1.00 18.42 127 SER D CA 1
ATOM 2314 C C . SER C 1 93 ? 68.560 63.401 53.199 1.00 18.08 127 SER D C 1
ATOM 2315 O O . SER C 1 93 ? 68.008 64.375 53.700 1.00 19.04 127 SER D O 1
ATOM 2318 N N . THR C 1 94 ? 69.664 63.490 52.464 1.00 16.93 128 THR D N 1
ATOM 2319 C CA . THR C 1 94 ? 70.265 64.794 52.213 1.00 17.59 128 THR D CA 1
ATOM 2320 C C . THR C 1 94 ? 69.312 65.582 51.343 1.00 18.40 128 THR D C 1
ATOM 2321 O O . THR C 1 94 ? 68.645 65.026 50.472 1.00 17.56 128 THR D O 1
ATOM 2325 N N . GLN C 1 95 ? 69.277 66.890 51.566 1.00 20.45 129 GLN D N 1
ATOM 2326 C CA . GLN C 1 95 ? 68.310 67.749 50.900 1.00 21.53 129 GLN D CA 1
ATOM 2327 C C . GLN C 1 95 ? 68.520 68.208 49.479 1.00 21.22 129 GLN D C 1
ATOM 2328 O O . GLN C 1 95 ? 67.557 68.586 48.810 1.00 19.46 129 GLN D O 1
ATOM 2334 N N . ALA C 1 96 ? 69.760 68.177 49.004 1.00 21.49 130 ALA D N 1
ATOM 2335 C CA . ALA C 1 96 ? 70.008 68.634 47.649 1.00 23.19 130 ALA D CA 1
ATOM 2336 C C . ALA C 1 96 ? 69.784 67.581 46.583 1.00 24.01 130 ALA D C 1
ATOM 2337 O O . ALA C 1 96 ? 70.705 67.227 45.849 1.00 25.27 130 ALA D O 1
ATOM 2339 N N . GLN C 1 97 ? 68.595 67.032 46.511 1.00 21.78 131 GLN D N 1
ATOM 2340 C CA . GLN C 1 97 ? 68.259 66.096 45.454 1.00 21.90 131 GLN D CA 1
ATOM 2341 C C . GLN C 1 97 ? 66.758 66.152 45.333 1.00 18.96 131 GLN D C 1
ATOM 2342 O O . GLN C 1 97 ? 66.098 66.830 46.116 1.00 19.47 131 GLN D O 1
ATOM 2348 N N . SER C 1 98 ? 66.214 65.438 44.363 1.00 18.92 132 SER D N 1
ATOM 2349 C CA . SER C 1 98 ? 64.779 65.477 44.138 1.00 18.81 132 SER D CA 1
ATOM 2350 C C . SER C 1 98 ? 63.992 64.826 45.254 1.00 17.59 132 SER D C 1
ATOM 2351 O O . SER C 1 98 ? 64.520 64.035 46.029 1.00 16.02 132 SER D O 1
ATOM 2354 N N . SER C 1 99 ? 62.720 65.196 45.344 1.00 17.01 133 SER D N 1
ATOM 2355 C CA . SER C 1 99 ? 61.843 64.590 46.321 1.00 16.89 133 SER D CA 1
ATOM 2356 C C . SER C 1 99 ? 61.830 63.073 46.098 1.00 15.46 133 SER D C 1
ATOM 2357 O O . SER C 1 99 ? 61.898 62.315 47.057 1.00 14.92 133 SER D O 1
ATOM 2360 N N . SER C 1 100 ? 61.733 62.627 44.847 1.00 15.28 134 SER D N 1
ATOM 2361 C CA . SER C 1 100 ? 61.707 61.182 44.591 1.00 16.02 134 SER D CA 1
ATOM 2362 C C . SER C 1 100 ? 62.973 60.519 45.095 1.00 15.84 134 SER D C 1
ATOM 2363 O O . SER C 1 100 ? 62.925 59.482 45.752 1.00 16.22 134 SER D O 1
ATOM 2366 N N . ALA C 1 101 ? 64.113 61.120 44.795 1.00 15.87 135 ALA D N 1
ATOM 2367 C CA . ALA C 1 101 ? 65.377 60.553 45.229 1.00 16.30 135 ALA D CA 1
ATOM 2368 C C . ALA C 1 101 ? 65.497 60.475 46.748 1.00 15.65 135 ALA D C 1
ATOM 2369 O O . ALA C 1 101 ? 65.964 59.474 47.308 1.00 16.44 135 ALA D O 1
ATOM 2371 N N . ARG C 1 102 ? 65.103 61.554 47.407 1.00 14.93 136 ARG D N 1
ATOM 2372 C CA . ARG C 1 102 ? 65.174 61.584 48.855 1.00 13.93 136 ARG D CA 1
ATOM 2373 C C . ARG C 1 102 ? 64.289 60.524 49.443 1.00 13.88 136 ARG D C 1
ATOM 2374 O O . ARG C 1 102 ? 64.619 59.960 50.482 1.00 14.48 136 ARG D O 1
ATOM 2382 N N . ALA C 1 103 ? 63.155 60.239 48.810 1.00 12.51 137 ALA D N 1
ATOM 2383 C CA . ALA C 1 103 ? 62.224 59.228 49.330 1.00 15.41 137 ALA D CA 1
ATOM 2384 C C . ALA C 1 103 ? 62.515 57.816 48.863 1.00 14.62 137 ALA D C 1
ATOM 2385 O O . ALA C 1 103 ? 61.866 56.868 49.305 1.00 14.80 137 ALA D O 1
ATOM 2387 N N . GLY C 1 104 ? 63.515 57.658 48.000 1.00 14.86 138 GLY D N 1
ATOM 2388 C CA . GLY C 1 104 ? 63.869 56.353 47.449 1.00 15.23 138 GLY D CA 1
ATOM 2389 C C . GLY C 1 104 ? 62.817 55.819 46.498 1.00 16.71 138 GLY D C 1
ATOM 2390 O O . GLY C 1 104 ? 62.637 54.601 46.413 1.00 17.14 138 GLY D O 1
ATOM 2391 N N . LEU C 1 105 ? 62.142 56.708 45.778 1.00 14.53 139 LEU D N 1
ATOM 2392 C CA . LEU C 1 105 ? 61.096 56.304 44.850 1.00 15.51 139 LEU D CA 1
ATOM 2393 C C . LEU C 1 105 ? 61.442 56.513 43.401 1.00 16.38 139 LEU D C 1
ATOM 2394 O O . LEU C 1 105 ? 62.266 57.358 43.076 1.00 16.46 139 LEU D O 1
ATOM 2399 N N . GLN C 1 106 ? 60.885 55.666 42.539 1.00 17.33 140 GLN D N 1
ATOM 2400 C CA . GLN C 1 106 ? 61.042 55.847 41.088 1.00 16.60 140 GLN D CA 1
ATOM 2401 C C . GLN C 1 106 ? 59.919 56.733 40.573 1.00 18.20 140 GLN D C 1
ATOM 2402 O O . GLN C 1 106 ? 60.143 57.499 39.636 1.00 18.20 140 GLN D O 1
ATOM 2408 N N . PHE C 1 107 ? 58.703 56.610 41.128 1.00 13.68 141 PHE D N 1
ATOM 2409 C CA . PHE C 1 107 ? 57.609 57.465 40.667 1.00 14.36 141 PHE D CA 1
ATOM 2410 C C . PHE C 1 107 ? 57.937 58.900 41.013 1.00 15.17 141 PHE D C 1
ATOM 2411 O O . PHE C 1 107 ? 58.613 59.189 41.995 1.00 15.33 141 PHE D O 1
ATOM 2419 N N . PRO C 1 108 ? 57.413 59.845 40.261 1.00 15.93 142 PRO D N 1
ATOM 2420 C CA . PRO C 1 108 ? 57.625 61.278 40.443 1.00 16.92 142 PRO D CA 1
ATOM 2421 C C . PRO C 1 108 ? 56.875 62.025 41.477 1.00 16.67 142 PRO D C 1
ATOM 2422 O O . PRO C 1 108 ? 55.756 62.436 41.210 1.00 17.93 142 PRO D O 1
ATOM 2426 N N . VAL C 1 109 ? 57.483 62.270 42.626 1.00 15.33 143 VAL D N 1
ATOM 2427 C CA . VAL C 1 109 ? 56.772 62.946 43.701 1.00 13.73 143 VAL D CA 1
ATOM 2428 C C . VAL C 1 109 ? 56.325 64.330 43.356 1.00 13.32 143 VAL D C 1
ATOM 2429 O O . VAL C 1 109 ? 55.208 64.716 43.688 1.00 14.24 143 VAL D O 1
ATOM 2433 N N . GLY C 1 110 ? 57.175 65.105 42.697 1.00 15.97 144 GLY D N 1
ATOM 2434 C CA . GLY C 1 110 ? 56.806 66.464 42.348 1.00 16.42 144 GLY D CA 1
ATOM 2435 C C . GLY C 1 110 ? 55.601 66.542 41.439 1.00 17.46 144 GLY D C 1
ATOM 2436 O O . GLY C 1 110 ? 54.726 67.374 41.643 1.00 18.60 144 GLY D O 1
ATOM 2437 N N . ARG C 1 111 ? 55.555 65.689 40.427 1.00 18.31 145 ARG D N 1
ATOM 2438 C CA . ARG C 1 111 ? 54.429 65.708 39.509 1.00 18.98 145 ARG D CA 1
ATOM 2439 C C . ARG C 1 111 ? 53.170 65.286 40.231 1.00 18.45 145 ARG D C 1
ATOM 2440 O O . ARG C 1 111 ? 52.119 65.899 40.087 1.00 18.81 145 ARG D O 1
ATOM 2448 N N . ILE C 1 112 ? 53.288 64.233 41.025 1.00 17.03 146 ILE D N 1
ATOM 2449 C CA . ILE C 1 112 ? 52.150 63.735 41.749 1.00 15.38 146 ILE D CA 1
ATOM 2450 C C . ILE C 1 112 ? 51.637 64.772 42.727 1.00 16.05 146 ILE D C 1
ATOM 2451 O O . ILE C 1 112 ? 50.430 64.888 42.935 1.00 15.59 146 ILE D O 1
ATOM 2456 N N . LYS C 1 113 ? 52.537 65.569 43.290 1.00 14.84 147 LYS D N 1
ATOM 2457 C CA . LYS C 1 113 ? 52.088 66.613 44.191 1.00 16.75 147 LYS D CA 1
ATOM 2458 C C . LYS C 1 113 ? 51.234 67.620 43.409 1.00 15.46 147 LYS D C 1
ATOM 2459 O O . LYS C 1 113 ? 50.192 68.072 43.866 1.00 17.09 147 LYS D O 1
ATOM 2465 N N . ARG C 1 114 ? 51.681 67.959 42.218 1.00 16.94 148 ARG D N 1
ATOM 2466 C CA . ARG C 1 114 ? 50.946 68.896 41.402 1.00 19.12 148 ARG D CA 1
ATOM 2467 C C . ARG C 1 114 ? 49.578 68.356 41.009 1.00 19.73 148 ARG D C 1
ATOM 2468 O O . ARG C 1 114 ? 48.574 69.073 41.026 1.00 19.57 148 ARG D O 1
ATOM 2476 N N . TYR C 1 115 ? 49.538 67.083 40.638 1.00 19.31 149 TYR D N 1
ATOM 2477 C CA . TYR C 1 115 ? 48.276 66.489 40.240 1.00 19.91 149 TYR D CA 1
ATOM 2478 C C . TYR C 1 115 ? 47.339 66.448 41.415 1.00 19.07 149 TYR D C 1
ATOM 2479 O O . TYR C 1 115 ? 46.138 66.670 41.275 1.00 18.40 149 TYR D O 1
ATOM 2488 N N . LEU C 1 116 ? 47.888 66.161 42.588 1.00 19.40 150 LEU D N 1
ATOM 2489 C CA . LEU C 1 116 ? 47.066 66.079 43.767 1.00 18.82 150 LEU D CA 1
ATOM 2490 C C . LEU C 1 116 ? 46.490 67.448 44.120 1.00 21.52 150 LEU D C 1
ATOM 2491 O O . LEU C 1 116 ? 45.385 67.536 44.644 1.00 21.25 150 LEU D O 1
ATOM 2496 N N . LYS C 1 117 ? 47.211 68.520 43.816 1.00 20.74 151 LYS D N 1
ATOM 2497 C CA . LYS C 1 117 ? 46.680 69.844 44.109 1.00 23.29 151 LYS D CA 1
ATOM 2498 C C . LYS C 1 117 ? 45.431 70.139 43.297 1.00 24.60 151 LYS D C 1
ATOM 2499 O O . LYS C 1 117 ? 44.630 70.994 43.670 1.00 24.07 151 LYS D O 1
ATOM 2505 N N . ARG C 1 118 ? 45.256 69.435 42.185 1.00 24.40 152 ARG D N 1
ATOM 2506 C CA . ARG C 1 118 ? 44.080 69.650 41.354 1.00 25.80 152 ARG D CA 1
ATOM 2507 C C . ARG C 1 118 ? 42.803 69.278 42.109 1.00 26.52 152 ARG D C 1
ATOM 2508 O O . ARG C 1 118 ? 41.741 69.837 41.869 1.00 26.48 152 ARG D O 1
ATOM 2516 N N . HIS C 1 119 ? 42.934 68.337 43.037 1.00 23.80 153 HIS D N 1
ATOM 2517 C CA . HIS C 1 119 ? 41.790 67.894 43.825 1.00 25.50 153 HIS D CA 1
ATOM 2518 C C . HIS C 1 119 ? 41.537 68.763 45.030 1.00 27.61 153 HIS D C 1
ATOM 2519 O O . HIS C 1 119 ? 40.536 68.574 45.708 1.00 28.27 153 HIS D O 1
ATOM 2526 N N . ALA C 1 120 ? 42.425 69.714 45.299 1.00 28.93 154 ALA D N 1
ATOM 2527 C CA . ALA C 1 120 ? 42.270 70.570 46.478 1.00 33.16 154 ALA D CA 1
ATOM 2528 C C . ALA C 1 120 ? 41.130 71.549 46.266 1.00 37.33 154 ALA D C 1
ATOM 2529 O O . ALA C 1 120 ? 41.072 72.261 45.266 1.00 37.98 154 ALA D O 1
ATOM 2531 N N . THR C 1 121 ? 40.257 71.593 47.260 1.00 40.39 155 THR D N 1
ATOM 2532 C CA . THR C 1 121 ? 39.029 72.343 47.187 1.00 44.51 155 THR D CA 1
ATOM 2533 C C . THR C 1 121 ? 38.979 73.836 47.002 1.00 44.64 155 THR D C 1
ATOM 2534 O O . THR C 1 121 ? 38.269 74.320 46.123 1.00 47.57 155 THR D O 1
ATOM 2538 N N . GLY C 1 122 ? 39.769 74.561 47.794 1.00 42.50 156 GLY D N 1
ATOM 2539 C CA . GLY C 1 122 ? 39.681 76.031 47.783 1.00 40.00 156 GLY D CA 1
ATOM 2540 C C . GLY C 1 122 ? 40.882 76.695 48.418 1.00 37.44 156 GLY D C 1
ATOM 2541 O O . GLY C 1 122 ? 41.815 77.045 47.702 1.00 36.57 156 GLY D O 1
ATOM 2542 N N . ARG C 1 123 ? 40.829 76.940 49.726 1.00 35.31 157 ARG D N 1
ATOM 2543 C CA . ARG C 1 123 ? 41.981 77.470 50.455 1.00 34.18 157 ARG D CA 1
ATOM 2544 C C . ARG C 1 123 ? 42.881 76.254 50.775 1.00 31.14 157 ARG D C 1
ATOM 2545 O O . ARG C 1 123 ? 43.986 76.400 51.294 1.00 27.76 157 ARG D O 1
ATOM 2553 N N . THR C 1 124 ? 42.407 75.061 50.443 1.00 27.98 158 THR D N 1
ATOM 2554 C CA . THR C 1 124 ? 43.122 73.844 50.800 1.00 26.32 158 THR D CA 1
ATOM 2555 C C . THR C 1 124 ? 44.518 73.694 50.213 1.00 23.79 158 THR D C 1
ATOM 2556 O O . THR C 1 124 ? 44.702 73.871 49.026 1.00 25.84 158 THR D O 1
ATOM 2560 N N . ARG C 1 125 ? 45.498 73.388 51.062 1.00 21.65 159 ARG D N 1
ATOM 2561 C CA . ARG C 1 125 ? 46.879 73.223 50.597 1.00 18.31 159 ARG D CA 1
ATOM 2562 C C . ARG C 1 125 ? 47.266 71.754 50.651 1.00 19.00 159 ARG D C 1
ATOM 2563 O O . ARG C 1 125 ? 46.657 70.984 51.371 1.00 20.43 159 ARG D O 1
ATOM 2571 N N . VAL C 1 126 ? 48.296 71.383 49.909 1.00 19.71 160 VAL D N 1
ATOM 2572 C CA . VAL C 1 126 ? 48.746 69.996 49.879 1.00 21.33 160 VAL D CA 1
ATOM 2573 C C . VAL C 1 126 ? 50.193 69.901 50.359 1.00 21.80 160 VAL D C 1
ATOM 2574 O O . VAL C 1 126 ? 51.070 70.509 49.768 1.00 23.22 160 VAL D O 1
ATOM 2578 N N . GLY C 1 127 ? 50.451 69.153 51.427 1.00 24.32 161 GLY D N 1
ATOM 2579 C CA . GLY C 1 127 ? 51.826 69.035 51.895 1.00 23.99 161 GLY D CA 1
ATOM 2580 C C . GLY C 1 127 ? 52.670 68.025 51.120 1.00 23.67 161 GLY D C 1
ATOM 2581 O O . GLY C 1 127 ? 52.134 67.091 50.526 1.00 22.11 161 GLY D O 1
ATOM 2582 N N . SER C 1 128 ? 53.992 68.213 51.116 1.00 23.40 162 SER D N 1
ATOM 2583 C CA . SER C 1 128 ? 54.915 67.302 50.427 1.00 24.21 162 SER D CA 1
ATOM 2584 C C . SER C 1 128 ? 54.805 65.872 50.911 1.00 23.25 162 SER D C 1
ATOM 2585 O O . SER C 1 128 ? 54.888 64.928 50.127 1.00 21.44 162 SER D O 1
ATOM 2588 N N . LYS C 1 129 ? 54.674 65.717 52.218 1.00 20.70 163 LYS D N 1
ATOM 2589 C CA . LYS C 1 129 ? 54.581 64.384 52.774 1.00 20.04 163 LYS D CA 1
ATOM 2590 C C . LYS C 1 129 ? 53.380 63.642 52.242 1.00 17.16 163 LYS D C 1
ATOM 2591 O O . LYS C 1 129 ? 53.448 62.437 52.044 1.00 15.68 163 LYS D O 1
ATOM 2597 N N . ALA C 1 130 ? 52.285 64.354 51.999 1.00 14.67 164 ALA D N 1
ATOM 2598 C CA . ALA C 1 130 ? 51.107 63.701 51.423 1.00 15.62 164 ALA D CA 1
ATOM 2599 C C . ALA C 1 130 ? 51.464 63.160 50.042 1.00 14.50 164 ALA D C 1
ATOM 2600 O O . ALA C 1 130 ? 51.115 62.033 49.691 1.00 14.00 164 ALA D O 1
ATOM 2602 N N . ALA C 1 131 ? 52.139 63.983 49.248 1.00 13.07 165 ALA D N 1
ATOM 2603 C CA . ALA C 1 131 ? 52.518 63.577 47.905 1.00 14.20 165 ALA D CA 1
ATOM 2604 C C . ALA C 1 131 ? 53.498 62.415 47.925 1.00 13.47 165 ALA D C 1
ATOM 2605 O O . ALA C 1 131 ? 53.425 61.516 47.087 1.00 12.40 165 ALA D O 1
ATOM 2607 N N . ILE C 1 132 ? 54.429 62.451 48.872 1.00 12.88 166 ILE D N 1
ATOM 2608 C CA . ILE C 1 132 ? 55.429 61.390 48.994 1.00 13.11 166 ILE D CA 1
ATOM 2609 C C . ILE C 1 132 ? 54.756 60.060 49.336 1.00 12.24 166 ILE D C 1
ATOM 2610 O O . ILE C 1 132 ? 55.029 59.035 48.718 1.00 13.89 166 ILE D O 1
ATOM 2615 N N . TYR C 1 133 ? 53.878 60.097 50.331 1.00 15.35 167 TYR D N 1
ATOM 2616 C CA . TYR C 1 133 ? 53.154 58.910 50.768 1.00 12.47 167 TYR D CA 1
ATOM 2617 C C . TYR C 1 133 ? 52.344 58.349 49.597 1.00 12.77 167 TYR D C 1
ATOM 2618 O O . TYR C 1 133 ? 52.417 57.160 49.288 1.00 14.38 167 TYR D O 1
ATOM 2627 N N . LEU C 1 134 ? 51.575 59.205 48.939 1.00 14.22 168 LEU D N 1
ATOM 2628 C CA . LEU C 1 134 ? 50.758 58.745 47.820 1.00 12.81 168 LEU D CA 1
ATOM 2629 C C . LEU C 1 134 ? 51.620 58.156 46.708 1.00 12.85 168 LEU D C 1
ATOM 2630 O O . LEU C 1 134 ? 51.302 57.102 46.148 1.00 13.96 168 LEU D O 1
ATOM 2635 N N . THR C 1 135 ? 52.719 58.829 46.393 1.00 12.57 169 THR D N 1
ATOM 2636 C CA . THR C 1 135 ? 53.594 58.343 45.342 1.00 12.55 169 THR D CA 1
ATOM 2637 C C . THR C 1 135 ? 54.104 56.945 45.694 1.00 11.06 169 THR D C 1
ATOM 2638 O O . THR C 1 135 ? 54.151 56.047 44.847 1.00 12.98 169 THR D O 1
ATOM 2642 N N . ALA C 1 136 ? 54.472 56.757 46.955 1.00 12.88 170 ALA D N 1
ATOM 2643 C CA . ALA C 1 136 ? 54.971 55.468 47.401 1.00 11.97 170 ALA D CA 1
ATOM 2644 C C . ALA C 1 136 ? 53.930 54.366 47.253 1.00 12.88 170 ALA D C 1
ATOM 2645 O O . ALA C 1 136 ? 54.258 53.239 46.904 1.00 11.19 170 ALA D O 1
ATOM 2647 N N . VAL C 1 137 ? 52.678 54.699 47.543 1.00 12.77 171 VAL D N 1
ATOM 2648 C CA . VAL C 1 137 ? 51.602 53.727 47.455 1.00 11.81 171 VAL D CA 1
ATOM 2649 C C . VAL C 1 137 ? 51.364 53.322 46.016 1.00 13.86 171 VAL D C 1
ATOM 2650 O O . VAL C 1 137 ? 51.201 52.139 45.714 1.00 12.20 171 VAL D O 1
ATOM 2654 N N . LEU C 1 138 ? 51.347 54.304 45.125 1.00 11.45 172 LEU D N 1
ATOM 2655 C CA . LEU C 1 138 ? 51.145 54.016 43.717 1.00 13.82 172 LEU D CA 1
ATOM 2656 C C . LEU C 1 138 ? 52.278 53.146 43.176 1.00 13.99 172 LEU D C 1
ATOM 2657 O O . LEU C 1 138 ? 52.047 52.231 42.371 1.00 13.30 172 LEU D O 1
ATOM 2662 N N . GLU C 1 139 ? 53.503 53.430 43.609 1.00 12.54 173 GLU D N 1
ATOM 2663 C CA . GLU C 1 139 ? 54.652 52.666 43.148 1.00 12.55 173 GLU D CA 1
ATOM 2664 C C . GLU C 1 139 ? 54.584 51.233 43.674 1.00 13.57 173 GLU D C 1
ATOM 2665 O O . GLU C 1 139 ? 54.902 50.278 42.962 1.00 13.08 173 GLU D O 1
ATOM 2671 N N . TYR C 1 140 ? 54.168 51.100 44.929 1.00 11.83 174 TYR D N 1
ATOM 2672 C CA . TYR C 1 140 ? 54.045 49.798 45.561 1.00 13.55 174 TYR D CA 1
ATOM 2673 C C . TYR C 1 140 ? 53.063 48.927 44.785 1.00 12.10 174 TYR D C 1
ATOM 2674 O O . TYR C 1 140 ? 53.340 47.759 44.496 1.00 14.41 174 TYR D O 1
ATOM 2683 N N . LEU C 1 141 ? 51.903 49.484 44.467 1.00 13.24 175 LEU D N 1
ATOM 2684 C CA . LEU C 1 141 ? 50.900 48.717 43.744 1.00 12.47 175 LEU D CA 1
ATOM 2685 C C . LEU C 1 141 ? 51.363 48.329 42.364 1.00 13.93 175 LEU D C 1
ATOM 2686 O O . LEU C 1 141 ? 51.134 47.205 41.903 1.00 11.82 175 LEU D O 1
ATOM 2691 N N . THR C 1 142 ? 52.004 49.274 41.703 1.00 11.38 176 THR D N 1
ATOM 2692 C CA . THR C 1 142 ? 52.494 49.042 40.375 1.00 14.42 176 THR D CA 1
ATOM 2693 C C . THR C 1 142 ? 53.551 47.939 40.406 1.00 13.94 176 THR D C 1
ATOM 2694 O O . THR C 1 142 ? 53.554 47.045 39.552 1.00 14.51 176 THR D O 1
ATOM 2698 N N . ALA C 1 143 ? 54.425 47.974 41.405 1.00 14.37 177 ALA D N 1
ATOM 2699 C CA . ALA C 1 143 ? 55.469 46.963 41.507 1.00 14.16 177 ALA D CA 1
ATOM 2700 C C . ALA C 1 143 ? 54.870 45.595 41.776 1.00 15.45 177 ALA D C 1
ATOM 2701 O O . ALA C 1 143 ? 55.348 44.580 41.276 1.00 14.89 177 ALA D O 1
ATOM 2703 N N . GLU C 1 144 ? 53.821 45.566 42.576 1.00 15.09 178 GLU D N 1
ATOM 2704 C CA . GLU C 1 144 ? 53.187 44.306 42.879 1.00 16.86 178 GLU D CA 1
ATOM 2705 C C . GLU C 1 144 ? 52.599 43.657 41.614 1.00 16.60 178 GLU D C 1
ATOM 2706 O O . GLU C 1 144 ? 52.784 42.456 41.367 1.00 16.32 178 GLU D O 1
ATOM 2712 N N . VAL C 1 145 ? 51.888 44.446 40.816 1.00 14.98 179 VAL D N 1
ATOM 2713 C CA . VAL C 1 145 ? 51.301 43.915 39.596 1.00 15.93 179 VAL D CA 1
ATOM 2714 C C . VAL C 1 145 ? 52.410 43.477 38.632 1.00 15.94 179 VAL D C 1
ATOM 2715 O O . VAL C 1 145 ? 52.332 42.409 38.012 1.00 14.08 179 VAL D O 1
ATOM 2719 N N . LEU C 1 146 ? 53.455 44.290 38.512 1.00 15.42 180 LEU D N 1
ATOM 2720 C CA . LEU C 1 146 ? 54.552 43.933 37.616 1.00 15.38 180 LEU D CA 1
ATOM 2721 C C . LEU C 1 146 ? 55.259 42.666 38.058 1.00 17.33 180 LEU D C 1
ATOM 2722 O O . LEU C 1 146 ? 55.639 41.837 37.233 1.00 18.46 180 LEU D O 1
ATOM 2727 N N . GLU C 1 147 ? 55.452 42.518 39.354 1.00 17.37 181 GLU D N 1
ATOM 2728 C CA . GLU C 1 147 ? 56.114 41.334 39.859 1.00 18.91 181 GLU D CA 1
ATOM 2729 C C . GLU C 1 147 ? 55.318 40.088 39.479 1.00 17.27 181 GLU D C 1
ATOM 2730 O O . GLU C 1 147 ? 55.872 39.115 38.970 1.00 16.93 181 GLU D O 1
ATOM 2736 N N . LEU C 1 148 ? 54.015 40.125 39.732 1.00 16.69 182 LEU D N 1
ATOM 2737 C CA . LEU C 1 148 ? 53.148 38.994 39.420 1.00 18.10 182 LEU D CA 1
ATOM 2738 C C . LEU C 1 148 ? 53.053 38.740 37.925 1.00 17.47 182 LEU D C 1
ATOM 2739 O O . LEU C 1 148 ? 53.070 37.589 37.477 1.00 15.66 182 LEU D O 1
ATOM 2744 N N . ALA C 1 149 ? 52.932 39.811 37.151 1.00 15.98 183 ALA D N 1
ATOM 2745 C CA . ALA C 1 149 ? 52.828 39.648 35.709 1.00 16.55 183 ALA D CA 1
ATOM 2746 C C . ALA C 1 149 ? 54.135 39.102 35.138 1.00 17.54 183 ALA D C 1
ATOM 2747 O O . ALA C 1 149 ? 54.115 38.224 34.273 1.00 16.65 183 ALA D O 1
ATOM 2749 N N . GLY C 1 150 ? 55.268 39.613 35.612 1.00 15.73 184 GLY D N 1
ATOM 2750 C CA . GLY C 1 150 ? 56.545 39.117 35.122 1.00 17.22 184 GLY D CA 1
ATOM 2751 C C . GLY C 1 150 ? 56.750 37.647 35.469 1.00 18.12 184 GLY D C 1
ATOM 2752 O O . GLY C 1 150 ? 57.320 36.891 34.686 1.00 18.81 184 GLY D O 1
ATOM 2753 N N . ASN C 1 151 ? 56.290 37.241 36.648 1.00 18.60 185 ASN D N 1
ATOM 2754 C CA . ASN C 1 151 ? 56.419 35.846 37.052 1.00 18.92 185 ASN D CA 1
ATOM 2755 C C . ASN C 1 151 ? 55.512 34.954 36.217 1.00 19.12 185 ASN D C 1
ATOM 2756 O O . ASN C 1 151 ? 55.826 33.780 35.973 1.00 19.64 185 ASN D O 1
ATOM 2761 N N . ALA C 1 152 ? 54.381 35.500 35.785 1.00 17.22 186 ALA D N 1
ATOM 2762 C CA . ALA C 1 152 ? 53.466 34.729 34.948 1.00 19.80 186 ALA D CA 1
ATOM 2763 C C . ALA C 1 152 ? 54.137 34.519 33.601 1.00 19.87 186 ALA D C 1
ATOM 2764 O O . ALA C 1 152 ? 54.093 33.420 33.042 1.00 20.91 186 ALA D O 1
ATOM 2766 N N . ALA C 1 153 ? 54.752 35.572 33.069 1.00 18.24 187 ALA D N 1
ATOM 2767 C CA . ALA C 1 153 ? 55.445 35.414 31.797 1.00 20.37 187 ALA D CA 1
ATOM 2768 C C . ALA C 1 153 ? 56.532 34.387 31.959 1.00 21.62 187 ALA D C 1
ATOM 2769 O O . ALA C 1 153 ? 56.723 33.550 31.089 1.00 20.45 187 ALA D O 1
ATOM 2771 N N . LYS C 1 154 ? 57.261 34.428 33.064 1.00 21.54 188 LYS D N 1
ATOM 2772 C CA . LYS C 1 154 ? 58.332 33.470 33.268 1.00 23.58 188 LYS D CA 1
ATOM 2773 C C . LYS C 1 154 ? 57.839 32.065 33.359 1.00 23.70 188 LYS D C 1
ATOM 2774 O O . LYS C 1 154 ? 58.447 31.161 32.790 1.00 24.30 188 LYS D O 1
ATOM 2780 N N . ASP C 1 155 ? 56.744 31.865 34.084 1.00 22.02 189 ASP D N 1
ATOM 2781 C CA . ASP C 1 155 ? 56.175 30.536 34.234 1.00 25.52 189 ASP D CA 1
ATOM 2782 C C . ASP C 1 155 ? 55.800 30.011 32.877 1.00 25.88 189 ASP D C 1
ATOM 2783 O O . ASP C 1 155 ? 55.883 28.813 32.626 1.00 26.10 189 ASP D O 1
ATOM 2788 N N . LEU C 1 156 ? 55.357 30.912 32.007 1.00 22.47 190 LEU D N 1
ATOM 2789 C CA . LEU C 1 156 ? 54.931 30.524 30.669 1.00 23.81 190 LEU D CA 1
ATOM 2790 C C . LEU C 1 156 ? 56.048 30.536 29.653 1.00 23.72 190 LEU D C 1
ATOM 2791 O O . LEU C 1 156 ? 55.826 30.324 28.465 1.00 24.79 190 LEU D O 1
ATOM 2796 N N . LYS C 1 157 ? 57.260 30.760 30.135 1.00 23.19 191 LYS D N 1
ATOM 2797 C CA . LYS C 1 157 ? 58.453 30.741 29.315 1.00 25.49 191 LYS D CA 1
ATOM 2798 C C . LYS C 1 157 ? 58.504 31.742 28.181 1.00 25.05 191 LYS D C 1
ATOM 2799 O O . LYS C 1 157 ? 59.097 31.486 27.133 1.00 22.80 191 LYS D O 1
ATOM 2805 N N . VAL C 1 158 ? 57.897 32.908 28.387 1.00 22.70 192 VAL D N 1
ATOM 2806 C CA . VAL C 1 158 ? 57.969 33.977 27.389 1.00 22.31 192 VAL D CA 1
ATOM 2807 C C . VAL C 1 158 ? 58.687 35.202 27.975 1.00 23.47 192 VAL D C 1
ATOM 2808 O O . VAL C 1 158 ? 58.727 35.387 29.190 1.00 23.10 192 VAL D O 1
ATOM 2812 N N . LYS C 1 159 ? 59.241 36.041 27.105 1.00 23.79 193 LYS D N 1
ATOM 2813 C CA . LYS C 1 159 ? 60.022 37.207 27.538 1.00 24.89 193 LYS D CA 1
ATOM 2814 C C . LYS C 1 159 ? 59.336 38.521 27.747 1.00 22.82 193 LYS D C 1
ATOM 2815 O O . LYS C 1 159 ? 59.902 39.433 28.357 1.00 23.62 193 LYS D O 1
ATOM 2821 N N . ARG C 1 160 ? 58.146 38.637 27.192 1.00 20.84 194 ARG D N 1
ATOM 2822 C CA . ARG C 1 160 ? 57.434 39.890 27.228 1.00 20.81 194 ARG D CA 1
ATOM 2823 C C . ARG C 1 160 ? 56.080 39.836 27.900 1.00 19.89 194 ARG D C 1
ATOM 2824 O O . ARG C 1 160 ? 55.298 38.920 27.662 1.00 19.49 194 ARG D O 1
ATOM 2832 N N . ILE C 1 161 ? 55.814 40.839 28.731 1.00 18.05 195 ILE D N 1
ATOM 2833 C CA . ILE C 1 161 ? 54.545 40.948 29.431 1.00 17.82 195 ILE D CA 1
ATOM 2834 C C . ILE C 1 161 ? 53.493 41.518 28.508 1.00 18.33 195 ILE D C 1
ATOM 2835 O O . ILE C 1 161 ? 53.669 42.596 27.928 1.00 17.07 195 ILE D O 1
ATOM 2840 N N . THR C 1 162 ? 52.401 40.771 28.386 1.00 17.26 196 THR D N 1
ATOM 2841 C CA . THR C 1 162 ? 51.268 41.167 27.564 1.00 17.77 196 THR D CA 1
ATOM 2842 C C . THR C 1 162 ? 50.089 41.403 28.498 1.00 17.58 196 THR D C 1
ATOM 2843 O O . THR C 1 162 ? 50.158 41.141 29.694 1.00 17.80 196 THR D O 1
ATOM 2847 N N . PRO C 1 163 ? 48.983 41.905 27.947 1.00 18.50 197 PRO D N 1
ATOM 2848 C CA . PRO C 1 163 ? 47.796 42.150 28.765 1.00 17.91 197 PRO D CA 1
ATOM 2849 C C . PRO C 1 163 ? 47.289 40.850 29.383 1.00 17.82 197 PRO D C 1
ATOM 2850 O O . PRO C 1 163 ? 46.647 40.860 30.428 1.00 18.45 197 PRO D O 1
ATOM 2854 N N . ARG C 1 164 ? 47.550 39.724 28.729 1.00 17.42 198 ARG D N 1
ATOM 2855 C CA . ARG C 1 164 ? 47.113 38.456 29.279 1.00 16.95 198 ARG D CA 1
ATOM 2856 C C . ARG C 1 164 ? 47.849 38.215 30.597 1.00 15.65 198 ARG D C 1
ATOM 2857 O O . ARG C 1 164 ? 47.265 37.705 31.551 1.00 16.10 198 ARG D O 1
ATOM 2865 N N . HIS C 1 165 ? 49.129 38.567 30.648 1.00 15.91 199 HIS D N 1
ATOM 2866 C CA . HIS C 1 165 ? 49.890 38.377 31.879 1.00 17.18 199 HIS D CA 1
ATOM 2867 C C . HIS C 1 165 ? 49.392 39.334 32.957 1.00 16.79 199 HIS D C 1
ATOM 2868 O O . HIS C 1 165 ? 49.370 38.986 34.135 1.00 17.38 199 HIS D O 1
ATOM 2875 N N . LEU C 1 166 ? 48.981 40.536 32.564 1.00 16.62 200 LEU D N 1
ATOM 2876 C CA . LEU C 1 166 ? 48.424 41.467 33.547 1.00 15.78 200 LEU D CA 1
ATOM 2877 C C . LEU C 1 166 ? 47.126 40.855 34.090 1.00 16.98 200 LEU D C 1
ATOM 2878 O O . LEU C 1 166 ? 46.845 40.917 35.285 1.00 15.80 200 LEU D O 1
ATOM 2883 N N . GLN C 1 167 ? 46.341 40.261 33.199 1.00 16.74 201 GLN D N 1
ATOM 2884 C CA . GLN C 1 167 ? 45.075 39.658 33.583 1.00 17.89 201 GLN D CA 1
ATOM 2885 C C . GLN C 1 167 ? 45.282 38.517 34.559 1.00 19.35 201 GLN D C 1
ATOM 2886 O O . GLN C 1 167 ? 44.548 38.385 35.542 1.00 18.28 201 GLN D O 1
ATOM 2892 N N . LEU C 1 168 ? 46.276 37.681 34.287 1.00 18.43 202 LEU D N 1
ATOM 2893 C CA . LEU C 1 168 ? 46.544 36.557 35.168 1.00 18.62 202 LEU D CA 1
ATOM 2894 C C . LEU C 1 168 ? 47.040 37.041 36.507 1.00 19.40 202 LEU D C 1
ATOM 2895 O O . LEU C 1 168 ? 46.738 36.454 37.542 1.00 20.09 202 LEU D O 1
ATOM 2900 N N . ALA C 1 169 ? 47.825 38.107 36.480 1.00 18.20 203 ALA D N 1
ATOM 2901 C CA . ALA C 1 169 ? 48.374 38.644 37.709 1.00 19.20 203 ALA D CA 1
ATOM 2902 C C . ALA C 1 169 ? 47.296 39.182 38.614 1.00 19.37 203 ALA D C 1
ATOM 2903 O O . ALA C 1 169 ? 47.232 38.839 39.790 1.00 20.45 203 ALA D O 1
ATOM 2905 N N . ILE C 1 170 ? 46.445 40.028 38.056 1.00 19.95 204 ILE D N 1
ATOM 2906 C CA . ILE C 1 170 ? 45.386 40.661 38.820 1.00 20.63 204 ILE D CA 1
ATOM 2907 C C . ILE C 1 170 ? 44.241 39.743 39.221 1.00 23.20 204 ILE D C 1
ATOM 2908 O O . ILE C 1 170 ? 43.861 39.671 40.395 1.00 21.62 204 ILE D O 1
ATOM 2913 N N . ARG C 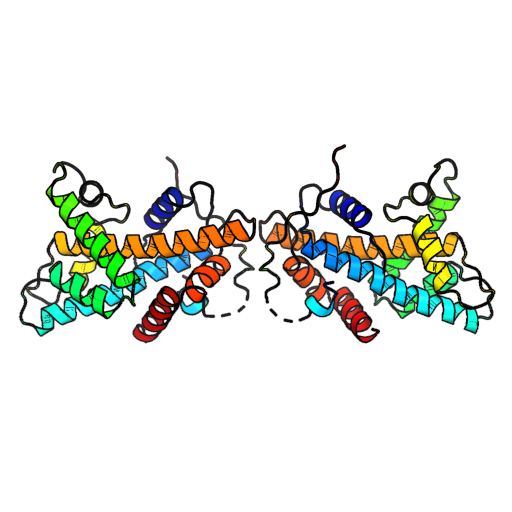1 171 ? 43.705 39.016 38.256 1.00 24.36 205 ARG D N 1
ATOM 2914 C CA . ARG C 1 171 ? 42.586 38.150 38.558 1.00 25.68 205 ARG D CA 1
ATOM 2915 C C . ARG C 1 171 ? 42.964 36.929 39.373 1.00 25.88 205 ARG D C 1
ATOM 2916 O O . ARG C 1 171 ? 42.107 36.331 40.019 1.00 28.03 205 ARG D O 1
ATOM 2924 N N . GLY C 1 172 ? 44.246 36.582 39.387 1.00 24.07 206 GLY D N 1
ATOM 2925 C CA . GLY C 1 172 ? 44.676 35.449 40.184 1.00 23.17 206 GLY D CA 1
ATOM 2926 C C . GLY C 1 172 ? 44.989 35.809 41.631 1.00 22.39 206 GLY D C 1
ATOM 2927 O O . GLY C 1 172 ? 45.304 34.932 42.427 1.00 22.72 206 GLY D O 1
ATOM 2928 N N . ASP C 1 173 ? 44.895 37.092 41.975 1.00 20.50 207 ASP D N 1
ATOM 2929 C CA . ASP C 1 173 ? 45.180 37.565 43.330 1.00 18.67 207 ASP D CA 1
ATOM 2930 C C . ASP C 1 173 ? 43.895 38.130 43.900 1.00 18.00 207 ASP D C 1
ATOM 2931 O O . ASP C 1 173 ? 43.360 39.081 43.350 1.00 19.64 207 ASP D O 1
ATOM 2936 N N . ASP C 1 174 ? 43.410 37.564 45.000 1.00 17.84 208 ASP D N 1
ATOM 2937 C CA . ASP C 1 174 ? 42.160 38.020 45.594 1.00 18.88 208 ASP D CA 1
ATOM 2938 C C . ASP C 1 174 ? 42.130 39.490 45.920 1.00 16.74 208 ASP D C 1
ATOM 2939 O O . ASP C 1 174 ? 41.120 40.156 45.702 1.00 15.20 208 ASP D O 1
ATOM 2944 N N . GLU C 1 175 ? 43.222 39.984 46.484 1.00 16.40 209 GLU D N 1
ATOM 2945 C CA . GLU C 1 175 ? 43.270 41.390 46.853 1.00 16.93 209 GLU D CA 1
ATOM 2946 C C . GLU C 1 175 ? 43.369 42.335 45.664 1.00 16.14 209 GLU D C 1
ATOM 2947 O O . GLU C 1 175 ? 42.663 43.341 45.620 1.00 13.18 209 GLU D O 1
ATOM 2953 N N . LEU C 1 176 ? 44.230 42.038 44.698 1.00 14.86 210 LEU D N 1
ATOM 2954 C CA . LEU C 1 176 ? 44.325 42.908 43.538 1.00 16.15 210 LEU D CA 1
ATOM 2955 C C . LEU C 1 176 ? 43.038 42.838 42.719 1.00 16.20 210 LEU D C 1
ATOM 2956 O O . LEU C 1 176 ? 42.564 43.846 42.210 1.00 16.06 210 LEU D O 1
ATOM 2961 N N . ASP C 1 177 ? 42.470 41.644 42.593 1.00 16.83 211 ASP D N 1
ATOM 2962 C CA . ASP C 1 177 ? 41.238 41.491 41.825 1.00 17.38 211 ASP D CA 1
ATOM 2963 C C . ASP C 1 177 ? 40.135 42.355 42.453 1.00 15.94 211 ASP D C 1
ATOM 2964 O O . ASP C 1 177 ? 39.394 43.048 41.757 1.00 16.01 211 ASP D O 1
ATOM 2969 N N . SER C 1 178 ? 40.041 42.313 43.772 1.00 15.35 212 SER D N 1
ATOM 2970 C CA . SER C 1 178 ? 39.036 43.099 44.479 1.00 14.47 212 SER D CA 1
ATOM 2971 C C . SER C 1 178 ? 39.280 44.587 44.253 1.00 16.23 212 SER D C 1
ATOM 2972 O O . SER C 1 178 ? 38.372 45.361 43.963 1.00 14.76 212 SER D O 1
ATOM 2975 N N . LEU C 1 179 ? 40.535 44.984 44.383 1.00 15.64 213 LEU D N 1
ATOM 2976 C CA . LEU C 1 179 ? 40.867 46.380 44.214 1.00 15.75 213 LEU D CA 1
ATOM 2977 C C . LEU C 1 179 ? 40.494 46.881 42.845 1.00 15.53 213 LEU D C 1
ATOM 2978 O O . LEU C 1 179 ? 39.891 47.941 42.715 1.00 16.85 213 LEU D O 1
ATOM 2983 N N . ILE C 1 180 ? 40.861 46.138 41.808 1.00 15.62 214 ILE D N 1
ATOM 2984 C CA . ILE C 1 180 ? 40.550 46.576 40.457 1.00 17.70 214 ILE D CA 1
ATOM 2985 C C . ILE C 1 180 ? 39.063 46.511 40.111 1.00 17.96 214 ILE D C 1
ATOM 2986 O O . ILE C 1 180 ? 38.556 47.421 39.446 1.00 16.24 214 ILE D O 1
ATOM 2991 N N . ARG C 1 181 ? 38.337 45.500 40.574 1.00 17.03 215 ARG D N 1
ATOM 2992 C CA . ARG C 1 181 ? 36.902 45.477 40.297 1.00 16.67 215 ARG D CA 1
ATOM 2993 C C . ARG C 1 181 ? 36.254 46.647 41.003 1.00 16.66 215 ARG D C 1
ATOM 2994 O O . ARG C 1 181 ? 35.404 47.313 40.422 1.00 18.28 215 ARG D O 1
ATOM 3002 N N . ALA C 1 182 ? 36.626 46.947 42.240 1.00 16.60 216 ALA D N 1
ATOM 3003 C CA . ALA C 1 182 ? 36.005 48.080 42.917 1.00 16.49 216 ALA D CA 1
ATOM 3004 C C . ALA C 1 182 ? 36.394 49.414 42.290 1.00 17.73 216 ALA D C 1
ATOM 3005 O O . ALA C 1 182 ? 35.620 50.371 42.314 1.00 17.83 216 ALA D O 1
ATOM 3007 N N . THR C 1 183 ? 37.596 49.484 41.735 1.00 15.85 217 THR D N 1
ATOM 3008 C CA . THR C 1 183 ? 38.059 50.711 41.112 1.00 19.18 217 THR D CA 1
ATOM 3009 C C . THR C 1 183 ? 37.320 50.962 39.798 1.00 19.70 217 THR D C 1
ATOM 3010 O O . THR C 1 183 ? 36.989 52.102 39.467 1.00 20.60 217 THR D O 1
ATOM 3014 N N . ILE C 1 184 ? 37.059 49.904 39.047 1.00 19.77 218 ILE D N 1
ATOM 3015 C CA . ILE C 1 184 ? 36.317 50.047 37.807 1.00 23.19 218 ILE D CA 1
ATOM 3016 C C . ILE C 1 184 ? 34.901 50.519 38.136 1.00 25.60 218 ILE D C 1
ATOM 3017 O O . ILE C 1 184 ? 34.372 51.430 37.503 1.00 26.18 218 ILE D O 1
ATOM 3022 N N . ALA C 1 185 ? 34.298 49.920 39.154 1.00 25.89 219 ALA D N 1
ATOM 3023 C CA . ALA C 1 185 ? 32.945 50.316 39.513 1.00 28.22 219 ALA D CA 1
ATOM 3024 C C . ALA C 1 185 ? 32.866 51.750 40.008 1.00 29.50 219 ALA D C 1
ATOM 3025 O O . ALA C 1 185 ? 31.900 52.450 39.719 1.00 31.12 219 ALA D O 1
ATOM 3027 N N . SER C 1 186 ? 33.883 52.205 40.732 1.00 30.36 220 SER D N 1
ATOM 3028 C CA . SER C 1 186 ? 33.887 53.555 41.281 1.00 33.36 220 SER D CA 1
ATOM 3029 C C . SER C 1 186 ? 33.954 54.601 40.205 1.00 34.21 220 SER D C 1
ATOM 3030 O O . SER C 1 186 ? 33.628 55.754 40.439 1.00 35.94 220 SER D O 1
ATOM 3033 N N . GLY C 1 187 ? 34.387 54.180 39.022 1.00 35.34 221 GLY D N 1
ATOM 3034 C CA . GLY C 1 187 ? 34.551 55.097 37.912 1.00 36.83 221 GLY D CA 1
ATOM 3035 C C . GLY C 1 187 ? 33.270 55.344 37.189 1.00 38.39 221 GLY D C 1
ATOM 3036 O O . GLY C 1 187 ? 33.247 56.116 36.242 1.00 38.31 221 GLY D O 1
ATOM 3037 N N . GLY C 1 188 ? 32.213 54.674 37.637 1.00 40.34 222 GLY D N 1
ATOM 3038 C CA . GLY C 1 188 ? 30.911 54.838 37.020 1.00 40.60 222 GLY D CA 1
ATOM 3039 C C . GLY C 1 188 ? 29.760 54.539 37.963 1.00 39.45 222 GLY D C 1
ATOM 3040 O O . GLY C 1 188 ? 29.900 54.710 39.203 1.00 40.21 222 GLY D O 1
ATOM 3041 N N . SER D 2 14 ? 44.115 54.178 23.917 1.00 45.73 598 SER F N 1
ATOM 3042 C CA . SER D 2 14 ? 44.114 54.095 25.409 1.00 44.54 598 SER F CA 1
ATOM 3043 C C . SER D 2 14 ? 43.298 52.914 25.866 1.00 43.15 598 SER F C 1
ATOM 3044 O O . SER D 2 14 ? 42.089 52.848 25.637 1.00 44.04 598 SER F O 1
ATOM 3047 N N . VAL D 2 15 ? 43.954 51.977 26.535 1.00 40.44 599 VAL F N 1
ATOM 3048 C CA . VAL D 2 15 ? 43.230 50.802 26.972 1.00 37.89 599 VAL F CA 1
ATOM 3049 C C . VAL D 2 15 ? 43.081 50.846 28.452 1.00 34.84 599 VAL F C 1
ATOM 3050 O O . VAL D 2 15 ? 44.021 51.113 29.182 1.00 34.38 599 VAL F O 1
ATOM 3054 N N . GLY D 2 16 ? 41.862 50.601 28.899 1.00 31.31 600 GLY F N 1
ATOM 3055 C CA . GLY D 2 16 ? 41.597 50.701 30.315 1.00 29.95 600 GLY F CA 1
ATOM 3056 C C . GLY D 2 16 ? 41.578 49.404 31.047 1.00 29.13 600 GLY F C 1
ATOM 3057 O O . GLY D 2 16 ? 41.713 48.335 30.461 1.00 27.25 600 GLY F O 1
ATOM 3058 N N . LEU D 2 17 ? 41.420 49.510 32.355 1.0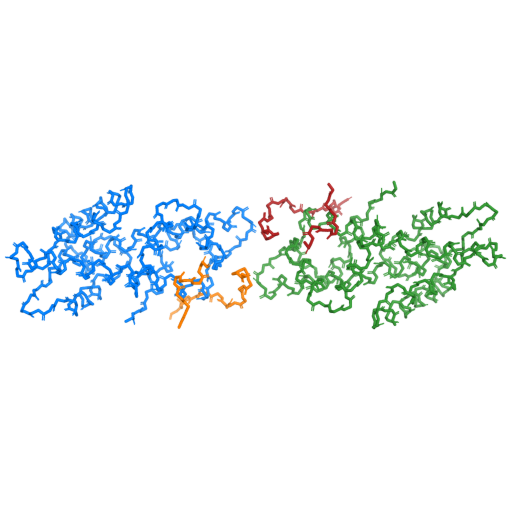0 26.62 601 LEU F N 1
ATOM 3059 C CA . LEU D 2 17 ? 41.358 48.352 33.212 1.00 24.42 601 LEU F CA 1
ATOM 3060 C C . LEU D 2 17 ? 40.243 47.402 32.827 1.00 25.14 601 LEU F C 1
ATOM 3061 O O . LEU D 2 17 ? 40.366 46.202 33.020 1.00 23.51 601 LEU F O 1
ATOM 3066 N N . SER D 2 18 ? 39.150 47.925 32.290 1.00 25.82 602 SER F N 1
ATOM 3067 C CA . SER D 2 18 ? 38.041 47.045 31.976 1.00 25.20 602 SER F CA 1
ATOM 3068 C C . SER D 2 18 ? 38.401 45.992 30.935 1.00 25.54 602 SER F C 1
ATOM 3069 O O . SER D 2 18 ? 37.727 44.968 30.814 1.00 24.60 602 SER F O 1
ATOM 3072 N N . ALA D 2 19 ? 39.479 46.232 30.201 1.00 25.76 603 ALA F N 1
ATOM 3073 C CA . ALA D 2 19 ? 39.910 45.283 29.187 1.00 25.84 603 ALA F CA 1
ATOM 3074 C C . ALA D 2 19 ? 40.330 43.962 29.809 1.00 26.24 603 ALA F C 1
ATOM 3075 O O . ALA D 2 19 ? 40.362 42.934 29.131 1.00 26.52 603 ALA F O 1
ATOM 3077 N N . LEU D 2 20 ? 40.656 43.981 31.096 1.00 25.10 604 LEU F N 1
ATOM 3078 C CA . LEU D 2 20 ? 41.068 42.759 31.772 1.00 25.76 604 LEU F CA 1
ATOM 3079 C C . LEU D 2 20 ? 39.874 41.904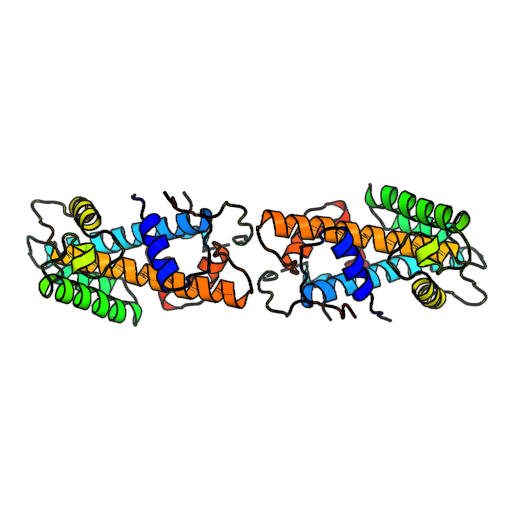 32.178 1.00 26.71 604 LEU F C 1
ATOM 3080 O O . LEU D 2 20 ? 40.040 40.792 32.663 1.00 26.62 604 LEU F O 1
ATOM 3085 N N . PHE D 2 21 ? 38.671 42.424 31.986 1.00 27.98 605 PHE F N 1
ATOM 3086 C CA . PHE D 2 21 ? 37.476 41.679 32.343 1.00 29.94 605 PHE F CA 1
ATOM 3087 C C . PHE D 2 21 ? 36.599 41.634 31.116 1.00 31.11 605 PHE F C 1
ATOM 3088 O O . PHE D 2 21 ? 35.412 41.368 31.215 1.00 33.52 605 PHE F O 1
ATOM 3096 N N . ASP D 2 30 ? 40.676 37.288 24.447 1.00 37.14 614 ASP F N 1
ATOM 3097 C CA . ASP D 2 30 ? 41.823 37.111 23.570 1.00 35.56 614 ASP F CA 1
ATOM 3098 C C . ASP D 2 30 ? 42.940 38.086 23.824 1.00 32.46 614 ASP F C 1
ATOM 3099 O O . ASP D 2 30 ? 43.579 38.574 22.907 1.00 32.26 614 ASP F O 1
ATOM 3104 N N . LEU D 2 31 ? 43.207 38.335 25.095 1.00 30.27 615 LEU F N 1
ATOM 3105 C CA . LEU D 2 31 ? 44.252 39.260 25.479 1.00 27.40 615 LEU F CA 1
ATOM 3106 C C . LEU D 2 31 ? 45.617 38.790 25.081 1.00 26.30 615 LEU F C 1
ATOM 3107 O O . LEU D 2 31 ? 46.531 39.597 24.954 1.00 25.75 615 LEU F O 1
ATOM 3112 N N . ASP D 2 32 ? 45.776 37.486 24.909 1.00 25.61 616 ASP F N 1
ATOM 3113 C CA . ASP D 2 32 ? 47.069 36.972 24.512 1.00 26.37 616 ASP F CA 1
ATOM 3114 C C . ASP D 2 32 ? 47.397 37.266 23.066 1.00 26.48 616 ASP F C 1
ATOM 3115 O O . ASP D 2 32 ? 48.540 37.115 22.667 1.00 27.52 616 ASP F O 1
ATOM 3120 N N . LEU D 2 33 ? 46.438 37.718 22.267 1.00 26.89 617 LEU F N 1
ATOM 3121 C CA . LEU D 2 33 ? 46.750 37.990 20.866 1.00 28.46 617 LEU F CA 1
ATOM 3122 C C . LEU D 2 33 ? 47.320 39.388 20.720 1.00 29.27 617 LEU F C 1
ATOM 3123 O O . LEU D 2 33 ? 46.846 40.183 19.919 1.00 32.44 617 LEU F O 1
ATOM 3128 N N . ASP D 2 34 ? 48.370 39.662 21.477 1.00 29.08 618 ASP F N 1
ATOM 3129 C CA . ASP D 2 34 ? 48.974 40.973 21.504 1.00 28.70 618 ASP F CA 1
ATOM 3130 C C . ASP D 2 34 ? 50.089 41.122 20.539 1.00 28.94 618 ASP F C 1
ATOM 3131 O O . ASP D 2 34 ? 51.186 40.604 20.747 1.00 29.15 618 ASP F O 1
ATOM 3136 N N . ASP D 2 35 ? 49.831 41.850 19.478 1.00 30.04 619 ASP F N 1
ATOM 3137 C CA . ASP D 2 35 ? 50.899 42.012 18.554 1.00 31.05 619 ASP F CA 1
ATOM 3138 C C . ASP D 2 35 ? 51.402 43.427 18.530 1.00 30.46 619 ASP F C 1
ATOM 3139 O O . ASP D 2 35 ? 52.006 43.850 17.555 1.00 29.47 619 ASP F O 1
ATOM 3144 N N . SER D 2 36 ? 51.169 44.161 19.614 1.00 28.81 620 SER F N 1
ATOM 3145 C CA . SER D 2 36 ? 51.667 45.519 19.672 1.00 27.24 620 SER F CA 1
ATOM 3146 C C . SER D 2 36 ? 53.174 45.437 19.799 1.00 28.02 620 SER F C 1
ATOM 3147 O O . SER D 2 36 ? 53.742 44.394 20.147 1.00 28.48 620 SER F O 1
ATOM 3150 N N . GLU D 2 37 ? 53.819 46.546 19.484 1.00 28.58 621 GLU F N 1
ATOM 3151 C CA . GLU D 2 37 ? 55.258 46.620 19.554 1.00 30.74 621 GLU F CA 1
ATOM 3152 C C . GLU D 2 37 ? 55.735 46.734 20.994 1.00 29.86 621 GLU F C 1
ATOM 3153 O O . GLU D 2 37 ? 54.985 47.104 21.903 1.00 27.83 621 GLU F O 1
ATOM 3159 N N . ASP D 2 38 ? 56.998 46.398 21.184 1.00 28.15 622 ASP F N 1
ATOM 3160 C CA . ASP D 2 38 ? 57.610 46.497 22.490 1.00 28.27 622 ASP F CA 1
ATOM 3161 C C . ASP D 2 38 ? 57.615 47.942 22.916 1.00 26.49 622 ASP F C 1
ATOM 3162 O O . ASP D 2 38 ? 57.774 48.847 22.090 1.00 24.54 622 ASP F O 1
ATOM 3167 N N . PHE D 2 39 ? 57.455 48.156 24.212 1.00 25.30 623 PHE F N 1
ATOM 3168 C CA . PHE D 2 39 ? 57.515 49.490 24.751 1.00 25.31 623 PHE F CA 1
ATOM 3169 C C . PHE D 2 39 ? 58.969 49.670 25.112 1.00 24.90 623 PHE F C 1
ATOM 3170 O O . PHE D 2 39 ? 59.540 48.829 25.803 1.00 25.04 623 PHE F O 1
ATOM 3178 N N . THR D 2 40 ? 59.573 50.753 24.646 1.00 25.26 624 THR F N 1
ATOM 3179 C CA . THR D 2 40 ? 60.957 51.019 24.974 1.00 26.18 624 THR F CA 1
ATOM 3180 C C . THR D 2 40 ? 61.173 52.490 25.192 1.00 26.42 624 THR F C 1
ATOM 3181 O O . THR D 2 40 ? 60.396 53.326 24.745 1.00 26.20 624 THR F O 1
ATOM 3185 N N . VAL D 2 41 ? 62.252 52.781 25.907 1.00 26.40 625 VAL F N 1
ATOM 3186 C CA . VAL D 2 41 ? 62.625 54.152 26.174 1.00 27.84 625 VAL F CA 1
ATOM 3187 C C . VAL D 2 41 ? 64.015 54.439 25.629 1.00 29.41 625 VAL F C 1
ATOM 3188 O O . VAL D 2 41 ? 64.766 53.533 25.299 1.00 29.93 625 VAL F O 1
ATOM 3192 N N . ASN D 2 42 ? 64.338 55.710 25.494 1.00 31.08 626 ASN F N 1
ATOM 3193 C CA . ASN D 2 42 ? 65.654 56.101 25.047 1.00 33.12 626 ASN F CA 1
ATOM 3194 C C . ASN D 2 42 ? 66.578 55.771 26.181 1.00 34.25 626 ASN F C 1
ATOM 3195 O O . ASN D 2 42 ? 66.346 56.209 27.305 1.00 34.28 626 ASN F O 1
ATOM 3200 N N . SER D 2 43 ? 67.622 55.015 25.906 1.00 33.66 627 SER F N 1
ATOM 3201 C CA . SER D 2 43 ? 68.557 54.752 26.972 1.00 35.22 627 SER F CA 1
ATOM 3202 C C . SER D 2 43 ? 69.466 55.973 27.128 1.00 36.45 627 SER F C 1
ATOM 3203 O O . SER D 2 43 ? 70.106 56.145 28.170 1.00 37.91 627 SER F O 1
ATOM 3206 N N . SER D 2 44 ? 69.413 56.862 26.133 1.00 37.78 628 SER F N 1
ATOM 3207 C CA . SER D 2 44 ? 70.307 58.013 26.080 1.00 39.20 628 SER F CA 1
ATOM 3208 C C . SER D 2 44 ? 69.696 59.365 26.322 1.00 39.51 628 SER F C 1
ATOM 3209 O O . SER D 2 44 ? 70.494 60.341 26.354 1.00 42.66 628 SER F O 1
#

Organism: Saccharomyces cerevisiae (strain ATCC 204508 / S288c) (NCBI:txid559292)

Solvent-accessible surface area: 20276 Å² total; per-residue (Å²): 221,49,86,1,17,55,41,0,39,106,2,0,63,111,41,8,80,131,6,23,0,0,90,76,0,5,34,3,2,25,16,3,1,26,56,0,13,101,50,0,0,47,54,0,21,112,29,1,61,176,83,177,110,84,42,0,24,23,182,9,0,54,58,0,0,127,112,16,6,32,56,92,12,9,114,94,0,16,62,36,0,64,121,2,24,76,85,36,62,88,54,89,181,43,192,54,42,20,58,52,1,50,20,57,0,14,7,49,85,0,66,138,12,0,126,158,52,16,128,54,246,42,180,10,18,54,105,0,0,1,6,0,0,2,0,2,20,31,1,0,30,58,0,0,83,56,0,0,58,16,0,104,101,25,95,39,161,24,0,18,4,32,11,0,27,50,8,2,102,66,46,128,48,2,26,55,1,0,118,41,6,63,85,66,103,148,46,24,4,72,42,0,83,128,38,23,66,2,82,20,104,64,35,99,75,132,126,136,189,97,42,90,2,17,51,32,0,37,99,2,0,68,113,39,12,84,110,4,26,2,0,88,72,0,4,27,1,1,14,7,3,1,17,56,0,10,50,54,0,0,66,31,0,14,123,38,0,52,171,63,199,96,72,39,0,36,23,190,16,0,46,60,0,0,130,114,16,5,33,45,107,7,11,132,93,0,19,68,41,0,65,87,0,24,83,83,33,68,95,24,104,143,107,81,67,38,19,48,27,0,37,11,56,0,13,4,47,105,0,51,127,10,0,102,120,25,26,99,66,235,23,164,10,34,43,94,0,0,0,6,0,0,0,0,2,20,37,1,0,26,49,0,0,80,56,0,0,64,16,0,100,91,22,82,39,136,28,0,19,0,32,11,0,30,48,6,2,104,68,43,129,46,0,28,52,0,0,120,43,6,64,69,66,72,103,130,43,29,4,75,36,0,83,134,24,27,71,5,96,30,105,74,37,100,65,137,126,144